Protein 7XG7 (pdb70)

Organism: NCBI:txid445684

Radius of gyration: 23.7 Å; Cα contacts (8 Å, |Δi|>4): 1465; chains: 2; bounding box: 68×66×46 Å

B-factor: mean 21.2, std 8.87, range [6.3, 137.94]

Structure (mmCIF, N/CA/C/O backbone):
data_7XG7
#
_entry.id   7XG7
#
_cell.length_a   115.278
_cell.length_b   76.780
_cell.length_c   97.644
_cell.angle_alpha   90.000
_cell.angle_beta   122.090
_cell.angle_gamma   90.000
#
_symmetry.space_group_name_H-M   'C 1 2 1'
#
loop_
_entity.id
_entity.type
_entity.pdbx_description
1 polymer 'Phosphate transporter subunit'
2 non-polymer 'PHOSPHATE ION'
3 non-polymer GLYCEROL
4 water water
#
loop_
_atom_site.group_PDB
_atom_site.id
_atom_site.type_symbol
_atom_site.label_atom_id
_atom_site.label_alt_id
_atom_site.label_comp_id
_atom_site.label_asym_id
_atom_site.label_entity_id
_atom_site.label_seq_id
_atom_site.pdbx_PDB_ins_code
_atom_site.Cartn_x
_atom_site.Cartn_y
_atom_site.Cartn_z
_atom_site.occupancy
_atom_site.B_iso_or_equiv
_atom_site.auth_seq_id
_atom_site.auth_comp_id
_atom_site.auth_asym_id
_atom_site.auth_atom_id
_atom_site.pdbx_PDB_model_num
ATOM 1 N N . PRO A 1 28 ? 58.019 26.303 23.637 1.00 41.77 28 PRO A N 1
ATOM 2 C CA . PRO A 1 28 ? 57.000 25.287 23.322 1.00 38.82 28 PRO A CA 1
ATOM 3 C C . PRO A 1 28 ? 57.235 24.574 21.991 1.00 34.82 28 PRO A C 1
ATOM 4 O O . PRO A 1 28 ? 57.591 25.217 21.004 1.00 34.57 28 PRO A O 1
ATOM 8 N N . PHE A 1 29 ? 56.997 23.269 21.958 1.00 29.97 29 PHE A N 1
ATOM 9 C CA . PHE A 1 29 ? 57.221 22.488 20.754 1.00 27.70 29 PHE A CA 1
ATOM 10 C C . PHE A 1 29 ? 55.912 22.164 20.043 1.00 27.38 29 PHE A C 1
ATOM 11 O O . PHE A 1 29 ? 54.822 22.293 20.617 1.00 25.74 29 PHE A O 1
ATOM 19 N N . ARG A 1 30 ? 56.067 21.733 18.796 1.00 28.48 30 ARG A N 1
ATOM 20 C CA . ARG A 1 30 ? 54.973 21.196 17.971 1.00 29.57 30 ARG A CA 1
ATOM 21 C C . ARG A 1 30 ? 55.352 19.807 17.517 1.00 27.95 30 ARG A C 1
ATOM 22 O O . ARG A 1 30 ? 56.479 19.590 17.077 1.00 27.40 30 ARG A O 1
ATOM 30 N N . LEU A 1 31 ? 54.405 18.876 17.566 1.00 24.61 31 LEU A N 1
ATOM 31 C CA . LEU A 1 31 ? 54.579 17.570 16.986 1.00 23.11 31 LEU A CA 1
ATOM 32 C C . LEU A 1 31 ? 53.419 17.302 16.035 1.00 22.67 31 LEU A C 1
ATOM 33 O O . LEU A 1 31 ? 52.362 17.912 16.163 1.00 21.12 31 LEU A O 1
ATOM 38 N N . ASN A 1 32 ? 53.653 16.397 15.090 1.00 21.65 32 ASN A N 1
ATOM 39 C CA . ASN A 1 32 ? 52.652 15.957 14.120 1.00 23.00 32 ASN A CA 1
ATOM 40 C C . ASN A 1 32 ? 52.679 14.473 14.081 1.00 21.73 32 ASN A C 1
ATOM 41 O O . ASN A 1 32 ? 53.709 13.879 13.758 1.00 22.66 32 ASN A O 1
ATOM 46 N N . GLY A 1 33 ? 51.549 13.851 14.419 1.00 18.76 33 GLY A N 1
ATOM 47 C CA . GLY A 1 33 ? 51.415 12.401 14.317 1.00 17.43 33 GLY A CA 1
ATOM 48 C C . GLY A 1 33 ? 50.297 12.044 13.363 1.00 16.22 33 GLY A C 1
ATOM 49 O O . GLY A 1 33 ? 49.466 12.897 13.032 1.00 16.65 33 GLY A O 1
ATOM 50 N N . ALA A 1 34 ? 50.291 10.803 12.900 1.00 16.79 34 ALA A N 1
ATOM 51 C CA . ALA A 1 34 ? 49.233 10.328 12.032 1.00 16.63 34 ALA A CA 1
ATOM 52 C C . ALA A 1 34 ? 49.001 8.867 12.123 1.00 16.85 34 ALA A C 1
ATOM 53 O O . ALA A 1 34 ? 49.914 8.088 12.368 1.00 17.02 34 ALA A O 1
ATOM 55 N N . GLY A 1 35 ? 47.742 8.488 11.912 1.00 15.47 35 GLY A N 1
ATOM 56 C CA . GLY A 1 35 ? 47.366 7.120 11.748 1.00 14.66 35 GLY A CA 1
ATOM 57 C C . GLY A 1 35 ? 45.955 6.814 12.184 1.00 14.30 35 GLY A C 1
ATOM 58 O O . GLY A 1 35 ? 45.026 7.520 11.800 1.00 14.55 35 GLY A O 1
ATOM 59 N N . ALA A 1 36 ? 45.836 5.701 12.906 1.00 14.25 36 ALA A N 1
ATOM 60 C CA . ALA A 1 36 ? 44.579 5.089 13.341 1.00 14.36 36 ALA A CA 1
ATOM 61 C C . ALA A 1 36 ? 43.541 6.111 13.787 1.00 14.40 36 ALA A C 1
ATOM 62 O O . ALA A 1 36 ? 43.828 6.981 14.622 1.00 14.60 36 ALA A O 1
ATOM 64 N N . SER A 1 37 ? 42.353 5.981 13.222 1.00 14.01 37 SER A N 1
ATOM 65 C CA . SER A 1 37 ? 41.160 6.709 13.678 1.00 13.61 37 SER A CA 1
ATOM 66 C C . SER A 1 37 ? 40.471 6.064 14.882 1.00 13.33 37 SER A C 1
ATOM 67 O O . SER A 1 37 ? 39.778 6.747 15.630 1.00 13.49 37 SER A O 1
ATOM 70 N N . PHE A 1 38 ? 40.661 4.770 15.091 1.00 12.65 38 PHE A N 1
ATOM 71 C CA . PHE A 1 38 ? 40.089 4.070 16.256 1.00 12.93 38 PHE A CA 1
ATOM 72 C C . PHE A 1 38 ? 40.295 4.806 17.591 1.00 13.40 38 PHE A C 1
ATOM 73 O O . PHE A 1 38 ? 39.307 5.049 18.301 1.00 13.61 38 PHE A O 1
ATOM 81 N N . PRO A 1 39 ? 41.533 5.238 17.913 1.00 13.60 39 PRO A N 1
ATOM 82 C CA . PRO A 1 39 ? 41.772 5.943 19.190 1.00 14.20 39 PRO A CA 1
ATOM 83 C C . PRO A 1 39 ? 41.677 7.473 19.084 1.00 14.38 39 PRO A C 1
ATOM 84 O O . PRO A 1 39 ? 42.026 8.175 20.031 1.00 14.29 39 PRO A O 1
ATOM 88 N N . ALA A 1 40 ? 41.199 7.995 17.965 1.00 13.24 40 ALA A N 1
ATOM 89 C CA . ALA A 1 40 ? 41.326 9.425 17.722 1.00 13.41 40 ALA A CA 1
ATOM 90 C C . ALA A 1 40 ? 40.523 10.264 18.700 1.00 13.08 40 ALA A C 1
ATOM 91 O O . ALA A 1 40 ? 40.950 11.375 19.036 1.00 13.50 40 ALA A O 1
ATOM 93 N N . MET A 1 41 ? 39.394 9.752 19.184 1.00 13.21 41 MET A N 1
ATOM 94 C CA . MET A 1 41 ? 38.638 10.488 20.227 1.00 14.19 41 MET A CA 1
ATOM 95 C C . MET A 1 41 ? 39.510 10.707 21.454 1.00 13.42 41 MET A C 1
ATOM 96 O O . MET A 1 41 ? 39.577 11.805 22.006 1.00 14.69 41 MET A O 1
ATOM 101 N N . LEU A 1 42 ? 40.175 9.648 21.869 1.00 13.04 42 LEU A N 1
ATOM 102 C CA . LEU A 1 42 ? 41.000 9.698 23.075 1.00 13.53 42 LEU A CA 1
ATOM 103 C C . LEU A 1 42 ? 42.283 10.464 22.847 1.00 12.82 42 LEU A C 1
ATOM 104 O O . LEU A 1 42 ? 42.714 11.238 23.692 1.00 11.97 42 LEU A O 1
ATOM 109 N N . TYR A 1 43 ? 42.938 10.238 21.708 1.00 13.12 43 TYR A N 1
ATOM 110 C CA . TYR A 1 43 ? 44.183 10.959 21.443 1.00 13.18 43 TYR A CA 1
ATOM 111 C C . TYR A 1 43 ? 43.959 12.450 21.343 1.00 13.25 43 TYR A C 1
ATOM 112 O O . TYR A 1 43 ? 44.768 13.234 21.862 1.00 13.52 43 TYR A O 1
ATOM 121 N N . SER A 1 44 ? 42.857 12.847 20.684 1.00 13.41 44 SER A N 1
ATOM 122 C CA . SER A 1 44 ? 42.506 14.246 20.601 1.00 13.53 44 SER A CA 1
ATOM 123 C C . SER A 1 44 ? 42.300 14.860 21.969 1.00 13.51 44 SER A C 1
ATOM 124 O O . SER A 1 44 ? 42.806 15.967 22.247 1.00 13.78 44 SER A O 1
ATOM 127 N N . ASN A 1 45 ? 41.553 14.163 22.823 1.00 13.64 45 ASN A N 1
ATOM 128 C CA . ASN A 1 45 ? 41.376 14.609 24.182 1.00 14.19 45 ASN A CA 1
ATOM 129 C C . ASN A 1 45 ? 42.713 14.803 24.891 1.00 14.48 45 ASN A C 1
ATOM 130 O O . ASN A 1 45 ? 42.963 15.841 25.482 1.00 15.58 45 ASN A O 1
ATOM 135 N N . TRP A 1 46 ? 43.574 13.801 24.810 1.00 14.13 46 TRP A N 1
ATOM 136 C CA . TRP A 1 46 ? 44.893 13.894 25.453 1.00 15.11 46 TRP A CA 1
ATOM 137 C C . TRP A 1 46 ? 45.756 15.035 24.945 1.00 15.42 46 TRP A C 1
ATOM 138 O O . TRP A 1 46 ? 46.370 15.790 25.733 1.00 15.94 46 TRP A O 1
ATOM 149 N N . PHE A 1 47 ? 45.799 15.180 23.627 1.00 15.30 47 PHE A N 1
ATOM 150 C CA . PHE A 1 47 ? 46.597 16.222 23.021 1.00 15.68 47 PHE A CA 1
ATOM 151 C C . PHE A 1 47 ? 46.031 17.610 23.321 1.00 16.51 47 PHE A C 1
ATOM 152 O O . PHE A 1 47 ? 46.807 18.548 23.588 1.00 16.85 47 PHE A O 1
ATOM 160 N N . THR A 1 48 ? 44.701 17.753 23.339 1.00 16.01 48 THR A N 1
ATOM 161 C CA . THR A 1 48 ? 44.084 19.024 23.717 1.00 17.51 48 THR A CA 1
ATOM 162 C C . THR A 1 48 ? 44.429 19.398 25.180 1.00 17.08 48 THR A C 1
ATOM 163 O O . THR A 1 48 ? 44.795 20.543 25.482 1.00 18.66 48 THR A O 1
ATOM 167 N N . SER A 1 49 ? 44.323 18.419 26.064 1.00 16.40 49 SER A N 1
ATOM 168 C CA . SER A 1 49 ? 44.619 18.579 27.492 1.00 16.12 49 SER A CA 1
ATOM 169 C C . SER A 1 49 ? 46.091 18.942 27.676 1.00 17.21 49 SER A C 1
ATOM 170 O O . SER A 1 49 ? 46.426 19.843 28.453 1.00 18.13 49 SER A O 1
ATOM 173 N N . PHE A 1 50 ? 46.952 18.257 26.933 1.00 16.71 50 PHE A N 1
ATOM 174 C CA . PHE A 1 50 ? 48.417 18.502 27.005 1.00 17.56 50 PHE A CA 1
ATOM 175 C C . PHE A 1 50 ? 48.728 19.925 26.587 1.00 18.98 50 PHE A C 1
ATOM 176 O O . PHE A 1 50 ? 49.561 20.596 27.214 1.00 19.38 50 PHE A O 1
ATOM 184 N N . SER A 1 51 ? 48.066 20.393 25.526 1.00 20.24 51 SER A N 1
ATOM 185 C CA . SER A 1 51 ? 48.180 21.788 25.100 1.00 22.71 51 SER A CA 1
ATOM 186 C C . SER A 1 51 ? 47.729 22.799 26.158 1.00 23.22 51 SER A C 1
ATOM 187 O O . SER A 1 51 ? 48.433 23.778 26.412 1.00 22.51 51 SER A O 1
ATOM 190 N N . LYS A 1 52 ? 46.571 22.574 26.765 1.00 22.76 52 LYS A N 1
ATOM 191 C CA . LYS A 1 52 ? 46.088 23.464 27.830 1.00 26.72 52 LYS A CA 1
ATOM 192 C C . LYS A 1 52 ? 47.092 23.512 28.989 1.00 25.21 52 LYS A C 1
ATOM 193 O O . LYS A 1 52 ? 47.337 24.577 29.545 1.00 25.20 52 LYS A O 1
ATOM 199 N N . ASP A 1 53 ? 47.638 22.359 29.357 1.00 24.52 53 ASP A N 1
ATOM 200 C CA . ASP A 1 53 ? 48.526 22.249 30.521 1.00 25.43 53 ASP A CA 1
ATOM 201 C C . ASP A 1 53 ? 49.961 22.709 30.278 1.00 25.96 53 ASP A C 1
ATOM 202 O O . ASP A 1 53 ? 50.616 23.127 31.228 1.00 26.41 53 ASP A O 1
ATOM 207 N N . THR A 1 54 ? 50.479 22.590 29.052 1.00 24.08 54 THR A N 1
ATOM 208 C CA . THR A 1 54 ? 51.905 22.832 28.811 1.00 24.19 54 THR A CA 1
ATOM 209 C C . THR A 1 54 ? 52.229 23.908 27.788 1.00 24.58 54 THR A C 1
ATOM 210 O O . THR A 1 54 ? 53.347 24.394 27.784 1.00 26.46 54 THR A O 1
ATOM 214 N N . GLY A 1 55 ? 51.291 24.262 26.911 1.00 23.42 55 GLY A N 1
ATOM 215 C CA . GLY A 1 55 ? 51.552 25.143 25.796 1.00 24.72 55 GLY A CA 1
ATOM 216 C C . GLY A 1 55 ? 52.091 24.469 24.552 1.00 25.02 55 GLY A C 1
ATOM 217 O O . GLY A 1 55 ? 52.104 25.079 23.494 1.00 28.37 55 GLY A O 1
ATOM 218 N N . ASN A 1 56 ? 52.525 23.214 24.651 1.00 24.74 56 ASN A N 1
ATOM 219 C CA . ASN A 1 56 ? 53.019 22.478 23.496 1.00 25.39 56 ASN A CA 1
ATOM 220 C C . ASN A 1 56 ? 51.804 22.068 22.647 1.00 28.03 56 ASN A C 1
ATOM 221 O O . ASN A 1 56 ? 50.693 21.976 23.163 1.00 29.05 56 ASN A O 1
ATOM 226 N N . LYS A 1 57 ? 52.009 21.867 21.353 1.00 27.61 57 LYS A N 1
ATOM 227 C CA . LYS A 1 57 ? 50.912 21.464 20.472 1.00 29.90 57 LYS A CA 1
ATOM 228 C C . LYS A 1 57 ? 51.243 20.154 19.760 1.00 27.24 57 LYS A C 1
ATOM 229 O O . LYS A 1 57 ? 52.302 20.022 19.187 1.00 28.30 57 LYS A O 1
ATOM 235 N N . VAL A 1 58 ? 50.340 19.178 19.827 1.00 22.64 58 VAL A N 1
ATOM 236 C CA . VAL A 1 58 ? 50.543 17.890 19.193 1.00 21.48 58 VAL A CA 1
ATOM 237 C C . VAL A 1 58 ? 49.370 17.703 18.250 1.00 23.06 58 VAL A C 1
ATOM 238 O O . VAL A 1 58 ? 48.260 17.521 18.708 1.00 22.21 58 VAL A O 1
ATOM 242 N N . ASN A 1 59 ? 49.611 17.792 16.947 1.00 21.36 59 ASN A N 1
ATOM 243 C CA . ASN A 1 59 ? 48.527 17.654 15.972 1.00 23.39 59 ASN A CA 1
ATOM 244 C C . ASN A 1 59 ? 48.499 16.213 15.524 1.00 20.55 59 ASN A C 1
ATOM 245 O O . ASN A 1 59 ? 49.512 15.511 15.570 1.00 19.35 59 ASN A O 1
ATOM 250 N N . TYR A 1 60 ? 47.321 15.758 15.123 1.00 18.65 60 TYR A N 1
ATOM 251 C CA . TYR A 1 60 ? 47.130 14.364 14.795 1.00 17.23 60 TYR A CA 1
ATOM 252 C C . TYR A 1 60 ? 46.150 14.240 13.625 1.00 17.77 60 TYR A C 1
ATOM 253 O O . TYR A 1 60 ? 45.080 14.839 13.652 1.00 17.68 60 TYR A O 1
ATOM 262 N N . GLN A 1 61 ? 46.552 13.483 12.608 1.00 18.76 61 GLN A N 1
ATOM 263 C CA . GLN A 1 61 ? 45.743 13.199 11.413 1.00 20.15 61 GLN A CA 1
ATOM 264 C C . GLN A 1 61 ? 45.214 11.782 11.507 1.00 18.43 61 GLN A C 1
ATOM 265 O O . GLN A 1 61 ? 45.995 10.829 11.467 1.00 18.19 61 GLN A O 1
ATOM 271 N N . ALA A 1 62 ? 43.903 11.645 11.629 1.00 16.88 62 ALA A N 1
ATOM 272 C CA . ALA A 1 62 ? 43.296 10.330 11.692 1.00 17.21 62 ALA A CA 1
ATOM 273 C C . ALA A 1 62 ? 43.096 9.801 10.270 1.00 18.96 62 ALA A C 1
ATOM 274 O O . ALA A 1 62 ? 41.981 9.796 9.738 1.00 23.59 62 ALA A O 1
ATOM 276 N N . VAL A 1 63 ? 44.170 9.327 9.673 1.00 17.95 63 VAL A N 1
ATOM 277 C CA . VAL A 1 63 ? 44.176 8.894 8.264 1.00 17.51 63 VAL A CA 1
ATOM 278 C C . VAL A 1 63 ? 44.017 7.377 8.116 1.00 16.41 63 VAL A C 1
ATOM 279 O O . VAL A 1 63 ? 44.043 6.857 6.994 1.00 17.02 63 VAL A O 1
ATOM 283 N N . GLY A 1 64 ? 43.869 6.668 9.237 1.00 15.91 64 GLY A N 1
ATOM 284 C CA . GLY A 1 64 ? 43.810 5.197 9.255 1.00 16.63 64 GLY A CA 1
ATOM 285 C C . GLY A 1 64 ? 45.183 4.564 9.454 1.00 16.33 64 GLY A C 1
ATOM 286 O O . GLY A 1 64 ? 46.236 5.180 9.181 1.00 16.77 64 GLY A O 1
ATOM 287 N N . SER A 1 65 ? 45.170 3.338 9.957 1.00 16.60 65 SER A N 1
ATOM 288 C CA . SER A 1 65 ? 46.394 2.633 10.298 1.00 17.57 65 SER A CA 1
ATOM 289 C C . SER A 1 65 ? 47.256 2.381 9.056 1.00 18.45 65 SER A C 1
ATOM 290 O O . SER A 1 65 ? 48.473 2.424 9.145 1.00 19.05 65 SER A O 1
ATOM 293 N N . GLY A 1 66 ? 46.607 2.054 7.938 1.00 19.43 66 GLY A N 1
ATOM 294 C CA . GLY A 1 66 ? 47.311 1.868 6.662 1.00 20.57 66 GLY A CA 1
ATOM 295 C C . GLY A 1 66 ? 48.201 3.051 6.369 1.00 20.07 66 GLY A C 1
ATOM 296 O O . GLY A 1 66 ? 49.418 2.902 6.197 1.00 20.71 66 GLY A O 1
ATOM 297 N N . ALA A 1 67 ? 47.597 4.238 6.324 1.00 19.88 67 ALA A N 1
ATOM 298 C CA . ALA A 1 67 ? 48.335 5.4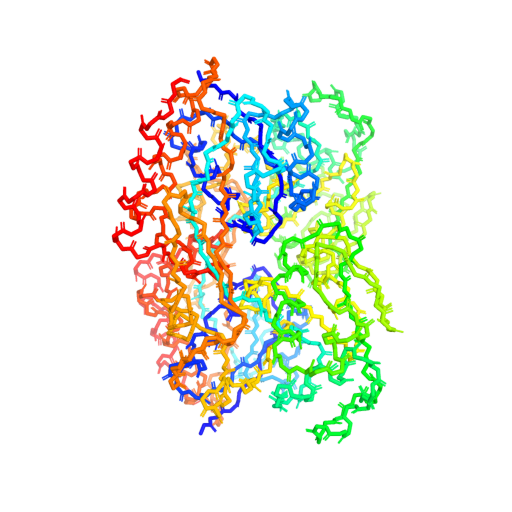43 5.993 1.00 20.60 67 ALA A CA 1
ATOM 299 C C . ALA A 1 67 ? 49.321 5.829 7.087 1.00 22.03 67 ALA A C 1
ATOM 300 O O . ALA A 1 67 ? 50.386 6.370 6.791 1.00 22.17 67 ALA A O 1
ATOM 302 N N . GLY A 1 68 ? 48.954 5.585 8.352 1.00 21.31 68 GLY A N 1
ATOM 303 C CA . GLY A 1 68 ? 49.871 5.813 9.476 1.00 21.92 68 GLY A CA 1
ATOM 304 C C . GLY A 1 68 ? 51.180 5.047 9.355 1.00 21.78 68 GLY A C 1
ATOM 305 O O . GLY A 1 68 ? 52.264 5.602 9.550 1.00 23.25 68 GLY A O 1
ATOM 306 N N . VAL A 1 69 ? 51.095 3.768 9.042 1.00 21.30 69 VAL A N 1
ATOM 307 C CA . VAL A 1 69 ? 52.317 2.966 8.897 1.00 24.02 69 VAL A CA 1
ATOM 308 C C . VAL A 1 69 ? 53.126 3.465 7.687 1.00 25.17 69 VAL A C 1
ATOM 309 O O . VAL A 1 69 ? 54.370 3.567 7.768 1.00 26.17 69 VAL A O 1
ATOM 313 N N . ARG A 1 70 ? 52.434 3.819 6.606 1.00 26.27 70 ARG A N 1
ATOM 314 C CA . ARG A 1 70 ? 53.105 4.371 5.401 1.00 28.98 70 ARG A CA 1
ATOM 315 C C . ARG A 1 70 ? 53.865 5.661 5.684 1.00 27.88 70 ARG A C 1
ATOM 316 O O . ARG A 1 70 ? 55.017 5.798 5.285 1.00 28.56 70 ARG A O 1
ATOM 324 N N . GLN A 1 71 ? 53.234 6.594 6.391 1.00 26.45 71 GLN A N 1
ATOM 325 C CA . GLN A 1 71 ? 53.861 7.865 6.713 1.00 25.15 71 GLN A CA 1
ATOM 326 C C . GLN A 1 71 ? 54.971 7.688 7.739 1.00 24.02 71 GLN A C 1
ATOM 327 O O . GLN A 1 71 ? 55.975 8.413 7.689 1.00 24.32 71 GLN A O 1
ATOM 333 N N . PHE A 1 72 ? 54.784 6.757 8.678 1.00 23.76 72 PHE A N 1
ATOM 334 C CA . PHE A 1 72 ? 55.847 6.403 9.615 1.00 25.75 72 PHE A CA 1
ATOM 335 C C . PHE A 1 72 ? 57.083 5.928 8.836 1.00 27.78 72 PHE A C 1
ATOM 336 O O . PHE A 1 72 ? 58.176 6.456 9.017 1.00 26.82 72 PHE A O 1
ATOM 344 N N . LYS A 1 73 ? 56.882 4.936 7.978 1.00 28.38 73 LYS A N 1
ATOM 345 C CA . LYS A 1 73 ? 57.967 4.417 7.127 1.00 33.62 73 LYS A CA 1
ATOM 346 C C . LYS A 1 73 ? 58.617 5.489 6.276 1.00 32.51 73 LYS A C 1
ATOM 347 O O . LYS A 1 73 ? 59.821 5.450 6.074 1.00 34.60 73 LYS A O 1
ATOM 353 N N . ALA A 1 74 ? 57.827 6.433 5.776 1.00 31.96 74 ALA A N 1
ATOM 354 C CA . ALA A 1 74 ? 58.327 7.528 4.946 1.00 32.96 74 ALA A CA 1
ATOM 355 C C . ALA A 1 74 ? 58.962 8.692 5.722 1.00 33.69 74 ALA A C 1
ATOM 356 O O . ALA A 1 74 ? 59.485 9.616 5.099 1.00 32.33 74 ALA A O 1
ATOM 358 N N . LYS A 1 75 ? 58.869 8.680 7.056 1.00 32.35 75 LYS A N 1
ATOM 359 C CA . LYS A 1 75 ? 59.469 9.716 7.919 1.00 34.31 75 LYS A CA 1
ATOM 360 C C . LYS A 1 75 ? 58.894 11.112 7.694 1.00 32.36 75 LYS A C 1
ATOM 361 O O . LYS A 1 75 ? 59.592 12.115 7.788 1.00 33.75 75 LYS A O 1
ATOM 367 N N . THR A 1 76 ? 57.599 11.167 7.405 1.00 29.35 76 THR A N 1
ATOM 368 C CA . THR A 1 76 ? 56.887 12.415 7.246 1.00 28.22 76 THR A CA 1
ATOM 369 C C . THR A 1 76 ? 56.095 12.790 8.512 1.00 26.52 76 THR A C 1
ATOM 370 O O . THR A 1 76 ? 55.371 13.770 8.493 1.00 26.57 76 THR A O 1
ATOM 374 N N . VAL A 1 77 ? 56.234 12.018 9.595 1.00 25.02 77 VAL A N 1
ATOM 375 C CA . VAL A 1 77 ? 55.548 12.322 10.867 1.00 24.87 77 VAL A CA 1
ATOM 376 C C . VAL A 1 77 ? 56.529 12.181 12.020 1.00 24.58 77 VAL A C 1
ATOM 377 O O . VAL A 1 77 ? 57.555 11.514 11.892 1.00 25.74 77 VAL A O 1
ATOM 381 N N . ASP A 1 78 ? 56.202 12.776 13.159 1.00 22.87 78 ASP A N 1
ATOM 382 C CA . ASP A 1 78 ? 56.992 12.566 14.383 1.00 22.21 78 ASP A CA 1
ATOM 383 C C . ASP A 1 78 ? 56.677 11.245 15.076 1.00 21.17 78 ASP A C 1
ATOM 384 O O . ASP A 1 78 ? 57.494 10.725 15.833 1.00 20.70 78 ASP A O 1
ATOM 389 N N . PHE A 1 79 ? 55.474 10.708 14.839 1.00 18.23 79 PHE A N 1
ATOM 390 C CA . PHE A 1 79 ? 55.094 9.380 15.316 1.00 18.03 79 PHE A CA 1
ATOM 391 C C . PHE A 1 79 ? 53.909 8.901 14.500 1.00 16.69 79 PHE A C 1
ATOM 392 O O . PHE A 1 79 ? 53.212 9.734 13.923 1.00 17.80 79 PHE A O 1
ATOM 400 N N . GLY A 1 80 ? 53.728 7.592 14.433 1.00 16.48 80 GLY A N 1
ATOM 401 C CA . GLY A 1 80 ? 52.609 6.955 13.738 1.00 17.15 80 GLY A CA 1
ATOM 402 C C . GLY A 1 80 ? 51.655 6.332 14.724 1.00 16.76 80 GLY A C 1
ATOM 403 O O . GLY A 1 80 ? 51.879 6.384 15.935 1.00 17.69 80 GLY A O 1
ATOM 404 N N . ALA A 1 81 ? 50.616 5.692 14.217 1.00 16.74 81 ALA A N 1
ATOM 405 C CA . ALA A 1 81 ? 49.627 5.046 15.065 1.00 16.37 81 ALA A CA 1
ATOM 406 C C . ALA A 1 81 ? 48.905 3.991 14.268 1.00 15.69 81 ALA A C 1
ATOM 407 O O . ALA A 1 81 ? 48.480 4.247 13.148 1.00 16.94 81 ALA A O 1
ATOM 409 N N . SER A 1 82 ? 48.772 2.809 14.837 1.00 15.92 82 SER A N 1
ATOM 410 C CA . SER A 1 82 ? 48.094 1.707 14.190 1.00 16.52 82 SER A CA 1
ATOM 411 C C . SER A 1 82 ? 47.437 0.803 15.203 1.00 16.08 82 SER A C 1
ATOM 412 O O . SER A 1 82 ? 47.999 0.562 16.273 1.00 17.09 82 SER A O 1
ATOM 415 N N . ASP A 1 83 ? 46.274 0.257 14.844 1.00 16.55 83 ASP A N 1
ATOM 416 C CA . ASP A 1 83 ? 45.621 -0.780 15.641 1.00 17.34 83 ASP A CA 1
ATOM 417 C C . ASP A 1 83 ? 46.034 -2.190 15.226 1.00 17.85 83 ASP A C 1
ATOM 418 O O . ASP A 1 83 ? 45.608 -3.140 15.874 1.00 18.97 83 ASP A O 1
ATOM 423 N N . GLY A 1 84 ? 46.809 -2.315 14.145 1.00 18.59 84 GLY A N 1
ATOM 424 C CA . GLY A 1 84 ? 47.435 -3.574 13.748 1.00 19.31 84 GLY A CA 1
ATOM 425 C C . GLY A 1 84 ? 48.925 -3.442 13.982 1.00 19.16 84 GLY A C 1
ATOM 426 O O . GLY A 1 84 ? 49.571 -2.532 13.439 1.00 19.80 84 GLY A O 1
ATOM 427 N N . ALA A 1 85 ? 49.475 -4.320 14.818 1.00 20.28 85 ALA A N 1
ATOM 428 C CA . ALA A 1 85 ? 50.917 -4.326 15.080 1.00 21.72 85 ALA A CA 1
ATOM 429 C C . ALA A 1 85 ? 51.669 -4.692 13.786 1.00 21.91 85 ALA A C 1
ATOM 430 O O . ALA A 1 85 ? 51.146 -5.403 12.943 1.00 23.74 85 ALA A O 1
ATOM 432 N N . VAL A 1 86 ? 52.897 -4.228 13.663 1.00 24.53 86 VAL A N 1
ATOM 433 C CA . VAL A 1 86 ? 53.669 -4.321 12.446 1.00 24.70 86 VAL A CA 1
ATOM 434 C C . VAL A 1 86 ? 54.662 -5.461 12.726 1.00 26.14 86 VAL A C 1
ATOM 435 O O . VAL A 1 86 ? 55.480 -5.380 13.662 1.00 24.39 86 VAL A O 1
ATOM 439 N N . LYS A 1 87 ? 54.559 -6.523 11.936 1.00 29.60 87 LYS A N 1
ATOM 440 C CA . LYS A 1 87 ? 55.490 -7.666 12.036 1.00 32.69 87 LYS A CA 1
ATOM 441 C C . LYS A 1 87 ? 56.913 -7.246 11.633 1.00 32.86 87 LYS A C 1
ATOM 442 O O . LYS A 1 87 ? 57.090 -6.273 10.901 1.00 30.57 87 LYS A O 1
ATOM 448 N N . ASP A 1 88 ? 57.911 -7.968 12.150 1.00 34.00 88 ASP A N 1
ATOM 449 C CA . ASP A 1 88 ? 59.337 -7.610 11.987 1.00 36.24 88 ASP A CA 1
ATOM 450 C C . ASP A 1 88 ? 59.715 -7.400 10.519 1.00 33.60 88 ASP A C 1
ATOM 451 O O . ASP A 1 88 ? 60.402 -6.435 10.197 1.00 34.89 88 ASP A O 1
ATOM 456 N N . SER A 1 89 ? 59.222 -8.267 9.635 1.00 36.37 89 SER A N 1
ATOM 457 C CA . SER A 1 89 ? 59.563 -8.184 8.207 1.00 38.78 89 SER A CA 1
ATOM 458 C C . SER A 1 89 ? 59.036 -6.933 7.500 1.00 41.74 89 SER A C 1
ATOM 459 O O . SER A 1 89 ? 59.509 -6.620 6.414 1.00 45.54 89 SER A O 1
ATOM 462 N N . LYS A 1 90 ? 58.063 -6.230 8.096 1.00 41.17 90 LYS A N 1
ATOM 463 C CA . LYS A 1 90 ? 57.517 -4.988 7.539 1.00 41.51 90 LYS A CA 1
ATOM 464 C C . LYS A 1 90 ? 58.009 -3.742 8.273 1.00 39.30 90 LYS A C 1
ATOM 465 O O . LYS A 1 90 ? 57.633 -2.634 7.910 1.00 37.82 90 LYS A O 1
ATOM 471 N N . GLN A 1 91 ? 58.819 -3.907 9.319 1.00 36.80 91 GLN A N 1
ATOM 472 C CA . GLN A 1 91 ? 59.382 -2.754 10.018 1.00 36.65 91 GLN A CA 1
ATOM 473 C C . GLN A 1 91 ? 60.486 -2.121 9.169 1.00 40.17 91 GLN A C 1
ATOM 474 O O . GLN A 1 91 ? 61.193 -2.842 8.465 1.00 39.64 91 GLN A O 1
ATOM 480 N N . PRO A 1 92 ? 60.627 -0.775 9.215 1.00 43.40 92 PRO A N 1
ATOM 481 C CA . PRO A 1 92 ? 61.739 -0.141 8.494 1.00 45.80 92 PRO A CA 1
ATOM 482 C C . PRO A 1 92 ? 63.079 -0.568 9.080 1.00 45.79 92 PRO A C 1
ATOM 483 O O . PRO A 1 92 ? 63.151 -0.934 10.255 1.00 42.82 92 PRO A O 1
ATOM 487 N N . ALA A 1 93 ? 64.124 -0.556 8.257 1.00 47.43 93 ALA A N 1
ATOM 488 C CA . ALA A 1 93 ? 65.454 -1.019 8.689 1.00 48.10 93 ALA A CA 1
ATOM 489 C C . ALA A 1 93 ? 65.898 -0.299 9.967 1.00 46.83 93 ALA A C 1
ATOM 490 O O . ALA A 1 93 ? 66.417 -0.931 10.888 1.00 44.83 93 ALA A O 1
ATOM 492 N N . GLU A 1 94 ? 65.631 1.013 10.021 1.00 51.02 94 GLU A N 1
ATOM 493 C CA . GLU A 1 94 ? 65.904 1.850 11.204 1.00 54.55 94 GLU A CA 1
ATOM 494 C C . GLU A 1 94 ? 65.122 1.486 12.487 1.00 55.23 94 GLU A C 1
ATOM 495 O O . GLU A 1 94 ? 65.394 2.067 13.542 1.00 54.76 94 GLU A O 1
ATOM 501 N N . GLY A 1 95 ? 64.139 0.578 12.387 1.00 49.98 95 GLY A N 1
ATOM 502 C CA . GLY A 1 95 ? 63.449 -0.009 13.545 1.00 43.90 95 GLY A CA 1
ATOM 503 C C . GLY A 1 95 ? 62.188 0.736 13.921 1.00 40.76 95 GLY A C 1
ATOM 504 O O . GLY A 1 95 ? 61.919 1.852 13.421 1.00 40.21 95 GLY A O 1
ATOM 505 N N . MET A 1 96 ? 61.391 0.118 14.788 1.00 36.33 96 MET A N 1
ATOM 506 C CA . MET A 1 96 ? 60.220 0.801 15.348 1.00 33.98 96 MET A CA 1
ATOM 507 C C . MET A 1 96 ? 59.864 0.282 16.730 1.00 29.57 96 MET A C 1
ATOM 508 O O . MET A 1 96 ? 60.128 -0.867 17.058 1.00 30.22 96 MET A O 1
ATOM 513 N N . VAL A 1 97 ? 59.325 1.173 17.557 1.00 25.13 97 VAL A N 1
ATOM 514 C CA . VAL A 1 97 ? 58.931 0.831 18.913 1.00 23.90 97 VAL A CA 1
ATOM 515 C C . VAL A 1 97 ? 57.413 0.963 18.958 1.00 21.95 97 VAL A C 1
ATOM 516 O O . VAL A 1 97 ? 56.898 2.020 18.625 1.00 21.94 97 VAL A O 1
ATOM 520 N N . HIS A 1 98 ? 56.737 -0.106 19.345 1.00 21.01 98 HIS A N 1
ATOM 521 C CA . HIS A 1 98 ? 55.279 -0.074 19.598 1.00 21.22 98 HIS A CA 1
ATOM 522 C C . HIS A 1 98 ? 55.011 0.362 21.042 1.00 20.08 98 HIS A C 1
ATOM 523 O O . HIS A 1 98 ? 55.513 -0.266 21.973 1.00 20.07 98 HIS A O 1
ATOM 530 N N . ILE A 1 99 ? 54.163 1.384 21.235 1.00 18.74 99 ILE A N 1
ATOM 531 C CA . ILE A 1 99 ? 53.787 1.837 22.585 1.00 19.22 99 ILE A CA 1
ATOM 532 C C . ILE A 1 99 ? 52.266 1.666 22.700 1.00 17.42 99 ILE A C 1
ATOM 533 O O . ILE A 1 99 ? 51.546 2.437 22.065 1.00 15.82 99 ILE A O 1
ATOM 538 N N . PRO A 1 100 ? 51.794 0.638 23.435 1.00 17.65 100 PRO A N 1
ATOM 539 C CA . PRO A 1 100 ? 50.340 0.466 23.537 1.00 17.16 100 PRO A CA 1
ATOM 540 C C . PRO A 1 100 ? 49.781 1.628 24.374 1.00 17.21 100 PRO A C 1
ATOM 541 O O . PRO A 1 100 ? 50.370 1.981 25.387 1.00 16.96 100 PRO A O 1
ATOM 545 N N . MET A 1 101 ? 48.698 2.246 23.906 1.00 15.79 101 MET A N 1
ATOM 546 C CA . MET A 1 101 ? 48.125 3.431 24.562 1.00 16.31 101 MET A CA 1
ATOM 547 C C . MET A 1 101 ? 46.777 3.139 25.203 1.00 15.73 101 MET A C 1
ATOM 548 O O . MET A 1 101 ? 46.432 3.748 26.220 1.00 14.83 101 MET A O 1
ATOM 553 N N . THR A 1 102 ? 46.007 2.230 24.601 1.00 15.32 102 THR A N 1
ATOM 554 C CA . THR A 1 102 ? 44.679 1.909 25.057 1.00 15.15 102 THR A CA 1
ATOM 555 C C . THR A 1 102 ? 44.217 0.663 24.327 1.00 15.18 102 THR A C 1
ATOM 556 O O . THR A 1 102 ? 44.930 0.121 23.467 1.00 15.56 102 THR A O 1
ATOM 560 N N . GLY A 1 103 ? 43.035 0.206 24.683 1.00 15.10 103 GLY A N 1
ATOM 561 C CA . GLY A 1 103 ? 42.324 -0.807 23.912 1.00 15.28 103 GLY A CA 1
ATOM 562 C C . GLY A 1 103 ? 40.838 -0.523 23.906 1.00 15.13 103 GLY A C 1
ATOM 563 O O . GLY A 1 103 ? 40.355 0.375 24.601 1.00 14.60 103 GLY A O 1
ATOM 564 N N . GLY A 1 104 ? 40.089 -1.306 23.142 1.00 14.20 104 GLY A N 1
ATOM 565 C CA . GLY A 1 104 ? 38.656 -1.121 23.129 1.00 14.54 104 GLY A CA 1
ATOM 566 C C . GLY A 1 104 ? 37.914 -2.124 22.281 1.00 14.08 104 GLY A C 1
ATOM 567 O O . GLY A 1 104 ? 38.501 -2.809 21.449 1.00 15.25 104 GLY A O 1
ATOM 568 N N . ALA A 1 105 ? 36.611 -2.178 22.489 1.00 14.58 105 ALA A N 1
ATOM 569 C CA . ALA A 1 105 ? 35.732 -2.947 21.643 1.00 14.37 105 ALA A CA 1
ATOM 570 C C . ALA A 1 105 ? 35.575 -2.295 20.267 1.00 15.17 105 ALA A C 1
ATOM 571 O O . ALA A 1 105 ? 35.601 -1.041 20.128 1.00 14.43 105 ALA A O 1
ATOM 573 N N . ILE A 1 106 ? 35.444 -3.155 19.255 1.00 13.53 106 ILE A N 1
ATOM 574 C CA . ILE A 1 106 ? 34.982 -2.756 17.935 1.00 13.82 106 ILE A CA 1
ATOM 575 C C . ILE A 1 106 ? 33.589 -3.350 17.835 1.00 14.78 106 ILE A C 1
ATOM 576 O O . ILE A 1 106 ? 33.426 -4.552 17.917 1.00 15.11 106 ILE A O 1
ATOM 581 N N . VAL A 1 107 ? 32.575 -2.511 17.690 1.00 14.18 107 VAL A N 1
ATOM 582 C CA . VAL A 1 107 ? 31.214 -2.998 17.741 1.00 14.18 107 VAL A CA 1
ATOM 583 C C . VAL A 1 107 ? 30.489 -2.882 16.416 1.00 14.07 107 VAL A C 1
ATOM 584 O O . VAL A 1 107 ? 30.725 -1.922 15.672 1.00 13.60 107 VAL A O 1
ATOM 588 N N . PRO A 1 108 ? 29.526 -3.812 16.157 1.00 14.39 108 PRO A N 1
ATOM 589 C CA . PRO A 1 108 ? 28.636 -3.671 15.006 1.00 15.20 108 PRO A CA 1
ATOM 590 C C . PRO A 1 108 ? 27.509 -2.626 15.191 1.00 16.31 108 PRO A C 1
ATOM 591 O O . PRO A 1 108 ? 26.320 -2.969 15.331 1.00 20.56 108 PRO A O 1
ATOM 595 N N . ALA A 1 109 ? 27.862 -1.363 15.098 1.00 15.33 109 ALA A N 1
ATOM 596 C CA . ALA A 1 109 ? 26.921 -0.285 15.313 1.00 15.01 109 ALA A CA 1
ATOM 597 C C . ALA A 1 109 ? 25.797 -0.292 14.280 1.00 14.46 109 ALA A C 1
ATOM 598 O O . ALA A 1 109 ? 26.046 -0.477 13.075 1.00 14.23 109 ALA A O 1
ATOM 600 N N . TYR A 1 110 ? 24.561 -0.078 14.729 1.00 13.44 110 TYR A N 1
ATOM 601 C CA . TYR A 1 110 ? 23.442 -0.086 13.797 1.00 14.14 110 TYR A CA 1
ATOM 602 C C . TYR A 1 110 ? 22.409 0.994 14.061 1.00 15.04 110 TYR A C 1
ATOM 603 O O . TYR A 1 110 ? 22.282 1.482 15.186 1.00 15.54 110 TYR A O 1
ATOM 612 N N . ASN A 1 111 ? 21.709 1.363 12.993 1.00 15.20 111 ASN A N 1
ATOM 613 C CA . ASN A 1 111 ? 20.685 2.411 12.969 1.00 15.59 111 ASN A CA 1
ATOM 614 C C . ASN A 1 111 ? 19.364 1.743 12.573 1.00 15.84 111 ASN A C 1
ATOM 615 O O . ASN A 1 111 ? 19.070 1.603 11.382 1.00 15.75 111 ASN A O 1
ATOM 620 N N . ASN A 1 112 ? 18.593 1.312 13.564 1.00 15.94 112 ASN A N 1
ATOM 621 C CA . ASN A 1 112 ? 17.261 0.708 13.309 1.00 17.94 112 ASN A CA 1
ATOM 622 C C . ASN A 1 112 ? 16.457 0.856 14.597 1.00 19.07 112 ASN A C 1
ATOM 623 O O . ASN A 1 112 ? 16.390 -0.062 15.389 1.00 18.51 112 ASN A O 1
ATOM 628 N N . PRO A 1 113 ? 15.909 2.054 14.818 1.00 20.30 113 PRO A N 1
ATOM 629 C CA . PRO A 1 113 ? 15.209 2.308 16.080 1.00 20.80 113 PRO A CA 1
ATOM 630 C C . PRO A 1 113 ? 14.094 1.329 16.303 1.00 21.67 113 PRO A C 1
ATOM 631 O O . PRO A 1 113 ? 13.333 1.020 15.357 1.00 20.55 113 PRO A O 1
ATOM 635 N N . GLY A 1 114 ? 14.037 0.825 17.531 1.00 23.32 114 GLY A N 1
ATOM 636 C CA . GLY A 1 114 ? 13.007 -0.128 17.949 1.00 24.84 114 GLY A CA 1
ATOM 637 C C . GLY A 1 114 ? 13.433 -1.569 17.836 1.00 25.46 114 GLY A C 1
ATOM 638 O O . GLY A 1 114 ? 12.773 -2.448 18.394 1.00 27.18 114 GLY A O 1
ATOM 639 N N . CYS A 1 115 ? 14.524 -1.830 17.111 1.00 23.30 115 CYS A N 1
ATOM 640 C CA . CYS A 1 115 ? 15.078 -3.179 16.971 1.00 25.12 115 CYS A CA 1
ATOM 641 C C . CYS A 1 115 ? 16.097 -3.432 18.079 1.00 25.45 115 CYS A C 1
ATOM 642 O O . CYS A 1 115 ? 17.084 -2.699 18.174 1.00 24.94 115 CYS A O 1
ATOM 645 N N . ASP A 1 116 ? 15.869 -4.445 18.916 1.00 24.48 116 ASP A N 1
ATOM 646 C CA . ASP A 1 116 ? 16.882 -4.892 19.889 1.00 26.05 116 ASP A CA 1
ATOM 647 C C . ASP A 1 116 ? 17.563 -6.102 19.284 1.00 25.37 116 ASP A C 1
ATOM 648 O O . ASP A 1 116 ? 17.076 -7.243 19.353 1.00 23.47 116 ASP A O 1
ATOM 653 N N . LEU A 1 117 ? 18.681 -5.830 18.637 1.00 22.90 117 LEU A N 1
ATOM 654 C CA . LEU A 1 117 ? 19.379 -6.812 17.849 1.00 22.24 117 LEU A CA 1
ATOM 655 C C . LEU A 1 117 ? 20.179 -7.763 18.713 1.00 21.91 117 LEU A C 1
ATOM 656 O O . LEU A 1 117 ? 20.962 -7.344 19.577 1.00 19.46 117 LEU A O 1
ATOM 661 N N . LYS A 1 118 ? 19.945 -9.053 18.487 1.00 21.49 118 LYS A N 1
ATOM 662 C CA . LYS A 1 118 ? 20.711 -10.131 19.086 1.00 22.72 118 LYS A CA 1
ATOM 663 C C . LYS A 1 118 ? 21.280 -10.980 17.968 1.00 21.31 118 LYS A C 1
ATOM 664 O O . LYS A 1 118 ? 20.520 -11.424 17.107 1.00 21.47 118 LYS A O 1
ATOM 670 N N . MET A 1 119 ? 22.580 -11.261 18.003 1.00 19.78 119 MET A N 1
ATOM 671 C CA . MET A 1 119 ? 23.252 -11.973 16.907 1.00 19.85 119 MET A CA 1
ATOM 672 C C . MET A 1 119 ? 24.211 -13.028 17.392 1.00 18.92 119 MET A C 1
ATOM 673 O O . MET A 1 119 ? 25.030 -12.779 18.267 1.00 18.60 119 MET A O 1
ATOM 678 N N . THR A 1 120 ? 24.144 -14.211 16.779 1.00 18.83 120 THR A N 1
ATOM 679 C CA . THR A 1 120 ? 25.209 -15.182 16.929 1.00 19.49 120 THR A CA 1
ATOM 680 C C . THR A 1 120 ? 26.415 -14.768 16.095 1.00 18.63 120 THR A C 1
ATOM 681 O O . THR A 1 120 ? 26.326 -13.913 15.203 1.00 18.93 120 THR A O 1
ATOM 685 N N . GLN A 1 121 ? 27.542 -15.414 16.349 1.00 18.45 121 GLN A N 1
ATOM 686 C CA . GLN A 1 121 ? 28.759 -15.145 15.581 1.00 18.69 121 GLN A CA 1
ATOM 687 C C . GLN A 1 121 ? 28.572 -15.466 14.103 1.00 19.11 121 GLN A C 1
ATOM 688 O O . GLN A 1 121 ? 29.016 -14.723 13.241 1.00 18.74 121 GLN A O 1
ATOM 694 N N . THR A 1 122 ? 27.900 -16.581 13.816 1.00 20.03 122 THR A N 1
ATOM 695 C CA . THR A 1 122 ? 27.537 -16.920 12.438 1.00 20.77 122 THR A CA 1
ATOM 696 C C . THR A 1 122 ? 26.639 -15.879 11.791 1.00 19.12 122 THR A C 1
ATOM 697 O O . THR A 1 122 ? 26.864 -15.512 10.626 1.00 19.72 122 THR A O 1
ATOM 701 N N . GLU A 1 123 ? 25.625 -15.409 12.514 1.00 18.38 123 GLU A N 1
ATOM 702 C CA . GLU A 1 123 ? 24.710 -14.419 11.965 1.00 18.87 123 GLU A CA 1
ATOM 703 C C . GLU A 1 123 ? 25.430 -13.118 11.618 1.00 17.10 123 GLU A C 1
ATOM 704 O O . GLU A 1 123 ? 25.160 -12.509 10.572 1.00 17.91 123 GLU A O 1
ATOM 710 N N . LEU A 1 124 ? 26.369 -12.702 12.467 1.00 17.73 124 LEU A N 1
ATOM 711 C CA . LEU A 1 124 ? 27.102 -11.442 12.196 1.00 16.70 124 LEU A CA 1
ATOM 712 C C . LEU A 1 124 ? 27.901 -11.567 10.905 1.00 16.69 124 LEU A C 1
ATOM 713 O O . LEU A 1 124 ? 27.834 -10.708 10.024 1.00 17.54 124 LEU A O 1
ATOM 718 N N . ALA A 1 125 ? 28.629 -12.665 10.788 1.00 17.62 125 ALA A N 1
ATOM 719 C CA . ALA A 1 125 ? 29.354 -12.947 9.582 1.00 17.27 125 ALA A CA 1
ATOM 720 C C . ALA A 1 125 ? 28.413 -13.062 8.376 1.00 17.59 125 ALA A C 1
ATOM 721 O O . ALA A 1 125 ? 28.718 -12.513 7.309 1.00 18.91 125 ALA A O 1
ATOM 723 N N . ASP A 1 126 ? 27.286 -13.757 8.528 1.00 17.97 126 ASP A N 1
ATOM 724 C CA . ASP A 1 126 ? 26.357 -13.931 7.414 1.00 18.81 126 ASP A CA 1
ATOM 725 C C . ASP A 1 126 ? 25.712 -12.606 6.971 1.00 18.32 126 ASP A C 1
ATOM 726 O O . ASP A 1 126 ? 25.423 -12.424 5.798 1.00 17.89 126 ASP A O 1
ATOM 731 N N . VAL A 1 127 ? 25.521 -11.675 7.900 1.00 17.36 127 VAL A N 1
ATOM 732 C CA . VAL A 1 127 ? 25.080 -10.324 7.502 1.00 17.96 127 VAL A CA 1
ATOM 733 C C . VAL A 1 127 ? 26.144 -9.678 6.622 1.00 16.96 127 VAL A C 1
ATOM 734 O O . VAL A 1 127 ? 25.806 -9.175 5.529 1.00 18.42 127 VAL A O 1
ATOM 738 N N . PHE A 1 128 ? 27.417 -9.726 7.017 1.00 15.95 128 PHE A N 1
ATOM 739 C CA . PHE A 1 128 ? 28.459 -9.102 6.190 1.00 16.66 128 PHE A CA 1
ATOM 740 C C . PHE A 1 128 ? 28.768 -9.865 4.898 1.00 16.62 128 PHE A C 1
ATOM 741 O O . PHE A 1 128 ? 29.221 -9.284 3.942 1.00 17.04 128 PHE A O 1
ATOM 749 N N . LEU A 1 129 ? 28.445 -11.153 4.861 1.00 17.10 129 LEU A N 1
ATOM 750 C CA . LEU A 1 129 ? 28.529 -11.919 3.597 1.00 18.18 129 LEU A CA 1
ATOM 751 C C . LEU A 1 129 ? 27.383 -11.642 2.643 1.00 18.63 129 LEU A C 1
ATOM 752 O O . LEU A 1 129 ? 27.440 -12.057 1.476 1.00 20.21 129 LEU A O 1
ATOM 757 N N . GLY A 1 130 ? 26.335 -10.947 3.090 1.00 17.67 130 GLY A N 1
ATOM 758 C CA . GLY A 1 130 ? 25.141 -10.783 2.289 1.00 18.33 130 GLY A CA 1
ATOM 759 C C . GLY A 1 130 ? 24.132 -11.921 2.375 1.00 18.62 130 GLY A C 1
ATOM 760 O O . GLY A 1 130 ? 23.102 -11.852 1.702 1.00 19.78 130 GLY A O 1
ATOM 761 N N . LYS A 1 131 ? 24.420 -12.944 3.179 1.00 19.28 131 LYS A N 1
ATOM 762 C CA . LYS A 1 131 ? 23.556 -14.121 3.292 1.00 20.44 131 LYS A CA 1
ATOM 763 C C . LYS A 1 131 ? 22.277 -13.832 4.082 1.00 21.48 131 LYS A C 1
ATOM 764 O O . LYS A 1 131 ? 21.237 -14.422 3.812 1.00 21.73 131 LYS A O 1
ATOM 770 N N . ILE A 1 132 ? 22.356 -12.914 5.042 1.00 19.12 132 ILE A N 1
ATOM 771 C CA . ILE A 1 132 ? 21.180 -12.367 5.701 1.00 19.25 132 ILE A CA 1
ATOM 772 C C . ILE A 1 132 ? 21.056 -10.895 5.356 1.00 19.56 132 ILE A C 1
ATOM 773 O O . ILE A 1 132 ? 21.939 -10.115 5.741 1.00 20.15 132 ILE A O 1
ATOM 778 N N . ASP A 1 133 ? 20.006 -10.519 4.637 1.00 18.57 133 ASP A N 1
ATOM 779 C CA . ASP A 1 133 ? 19.766 -9.117 4.252 1.00 19.00 133 ASP A CA 1
ATOM 780 C C . ASP A 1 133 ? 18.408 -8.563 4.620 1.00 19.23 133 ASP A C 1
ATOM 781 O O . ASP A 1 133 ? 18.031 -7.486 4.146 1.00 18.87 133 ASP A O 1
ATOM 786 N N . GLN A 1 134 ? 17.675 -9.282 5.473 1.00 19.18 134 GLN A N 1
ATOM 787 C CA . GLN A 1 134 ? 16.360 -8.851 5.933 1.00 20.63 134 GLN A CA 1
ATOM 788 C C . GLN A 1 134 ? 16.343 -8.722 7.449 1.00 19.44 134 GLN A C 1
ATOM 789 O O . GLN A 1 134 ? 16.680 -9.653 8.162 1.00 18.62 134 GLN A O 1
ATOM 795 N N . TRP A 1 135 ? 15.926 -7.556 7.928 1.00 19.37 135 TRP A N 1
ATOM 796 C CA . TRP A 1 135 ? 15.785 -7.306 9.376 1.00 19.58 135 TRP A CA 1
ATOM 797 C C . TRP A 1 135 ? 14.820 -8.296 10.054 1.00 20.59 135 TRP A C 1
ATOM 798 O O . TRP A 1 135 ? 14.987 -8.613 11.240 1.00 19.74 135 TRP A O 1
ATOM 809 N N . SER A 1 136 ? 13.840 -8.805 9.286 1.00 21.70 136 SER A N 1
ATOM 810 C CA . SER A 1 136 ? 12.890 -9.803 9.761 1.00 22.40 136 SER A CA 1
ATOM 811 C C . SER A 1 136 ? 13.586 -11.085 10.256 1.00 23.04 136 SER A C 1
ATOM 812 O O . SER A 1 136 ? 13.079 -11.746 11.135 1.00 22.26 136 SER A O 1
ATOM 815 N N . HIS A 1 137 ? 14.774 -11.403 9.746 1.00 22.30 137 HIS A N 1
ATOM 816 C CA . HIS A 1 137 ? 15.545 -12.538 10.282 1.00 23.51 137 HIS A CA 1
ATOM 817 C C . HIS A 1 137 ? 15.747 -12.424 11.802 1.00 23.57 137 HIS A C 1
ATOM 818 O O . HIS A 1 137 ? 15.699 -13.414 12.517 1.00 23.61 137 HIS A O 1
ATOM 825 N N . PHE A 1 138 ? 15.939 -11.195 12.285 1.00 24.12 138 PHE A N 1
ATOM 826 C CA . PHE A 1 138 ? 16.191 -10.920 13.709 1.00 23.77 138 PHE A CA 1
ATOM 827 C C . PHE A 1 138 ? 14.931 -10.564 14.497 1.00 26.75 138 PHE A C 1
ATOM 828 O O . PHE A 1 138 ? 15.010 -10.144 15.660 1.00 28.67 138 PHE A O 1
ATOM 836 N N . GLY A 1 139 ? 13.772 -10.740 13.868 1.00 26.64 139 GLY A N 1
ATOM 837 C CA . GLY A 1 139 ? 12.496 -10.392 14.456 1.00 28.00 139 GLY A CA 1
ATOM 838 C C . GLY A 1 139 ? 12.232 -8.906 14.467 1.00 29.24 139 GLY A C 1
ATOM 839 O O . GLY A 1 139 ? 11.439 -8.433 15.266 1.00 30.57 139 GLY A O 1
ATOM 840 N N . CYS A 1 140 ? 12.894 -8.155 13.591 1.00 28.18 140 CYS A N 1
ATOM 841 C CA . CYS A 1 140 ? 12.790 -6.700 13.620 1.00 27.70 140 CYS A CA 1
ATOM 842 C C . CYS A 1 140 ? 12.117 -6.155 12.388 1.00 25.50 140 CYS A C 1
ATOM 843 O O . CYS A 1 140 ? 12.214 -6.718 11.289 1.00 24.58 140 CYS A O 1
ATOM 846 N N . GLU A 1 141 ? 11.494 -4.998 12.566 1.00 24.54 141 GLU A N 1
ATOM 847 C CA . GLU A 1 141 ? 11.100 -4.154 11.458 1.00 26.55 141 GLU A CA 1
ATOM 848 C C . GLU A 1 141 ? 12.343 -3.510 10.844 1.00 24.58 141 GLU A C 1
ATOM 849 O O . GLU A 1 141 ? 13.444 -3.666 11.382 1.00 23.23 141 GLU A O 1
ATOM 855 N N . GLY A 1 142 ? 12.158 -2.821 9.722 1.00 22.81 142 GLY A N 1
ATOM 856 C CA . GLY A 1 142 ? 13.231 -2.068 9.049 1.00 23.93 142 GLY A CA 1
ATOM 857 C C . GLY A 1 142 ? 13.494 -2.470 7.612 1.00 22.44 142 GLY A C 1
ATOM 858 O O . GLY A 1 142 ? 14.162 -1.748 6.885 1.00 22.89 142 GLY A O 1
ATOM 859 N N . GLY A 1 143 ? 12.967 -3.616 7.193 1.00 21.31 143 GLY A N 1
ATOM 860 C CA . GLY A 1 143 ? 13.078 -4.049 5.801 1.00 21.27 143 GLY A CA 1
ATOM 861 C C . GLY A 1 143 ? 14.458 -4.629 5.506 1.00 20.93 143 GLY A C 1
ATOM 862 O O . GLY A 1 143 ? 14.836 -5.670 6.060 1.00 20.88 143 GLY A O 1
ATOM 863 N N . VAL A 1 144 ? 15.205 -3.959 4.628 1.00 20.08 144 VAL A N 1
ATOM 864 C CA . VAL A 1 144 ? 16.461 -4.499 4.134 1.00 19.82 144 VAL A CA 1
ATOM 865 C C . VAL A 1 144 ? 17.626 -4.025 5.015 1.00 18.79 144 VAL A C 1
ATOM 866 O O . VAL A 1 144 ? 17.662 -2.866 5.427 1.00 16.86 144 VAL A O 1
ATOM 870 N N . ILE A 1 145 ? 18.558 -4.933 5.299 1.00 17.48 145 ILE A N 1
ATOM 871 C CA . ILE A 1 145 ? 19.781 -4.614 6.014 1.00 17.67 145 ILE A CA 1
ATOM 872 C C . ILE A 1 145 ? 20.794 -4.032 5.015 1.00 18.76 145 ILE A C 1
ATOM 873 O O . ILE A 1 145 ? 21.091 -4.659 3.986 1.00 18.62 145 ILE A O 1
ATOM 878 N N . LYS A 1 146 ? 21.319 -2.847 5.308 1.00 17.57 146 LYS A N 1
ATOM 879 C CA . LYS A 1 146 ? 22.338 -2.221 4.490 1.00 19.00 146 LYS A CA 1
ATOM 880 C C . LYS A 1 146 ? 23.602 -2.187 5.306 1.00 18.68 146 LYS A C 1
ATOM 881 O O . LYS A 1 146 ? 23.584 -1.715 6.435 1.00 20.17 146 LYS A O 1
ATOM 887 N N . THR A 1 147 ? 24.709 -2.692 4.765 1.00 16.72 147 THR A N 1
ATOM 888 C CA . THR A 1 147 ? 25.952 -2.661 5.493 1.00 15.51 147 THR A CA 1
ATOM 889 C C . THR A 1 147 ? 26.880 -1.545 5.062 1.00 14.88 147 THR A C 1
ATOM 890 O O . THR A 1 147 ? 26.846 -1.036 3.914 1.00 13.70 147 THR A O 1
ATOM 894 N N . VAL A 1 148 ? 27.748 -1.200 6.001 1.00 14.69 148 VAL A N 1
ATOM 895 C CA . VAL A 1 148 ? 28.683 -0.109 5.848 1.00 14.98 148 VAL A CA 1
ATOM 896 C C . VAL A 1 148 ? 30.053 -0.608 6.307 1.00 14.78 148 VAL A C 1
ATOM 897 O O . VAL A 1 148 ? 30.180 -1.199 7.386 1.00 15.60 148 VAL A O 1
ATOM 901 N N . HIS A 1 149 ? 31.077 -0.368 5.484 1.00 14.28 149 HIS A N 1
ATOM 902 C CA . HIS A 1 149 ? 32.427 -0.780 5.828 1.00 14.43 149 HIS A CA 1
ATOM 903 C C . HIS A 1 149 ? 33.436 0.300 5.466 1.00 14.26 149 HIS A C 1
ATOM 904 O O . HIS A 1 149 ? 33.064 1.362 4.911 1.00 14.32 149 HIS A O 1
ATOM 911 N N . ARG A 1 150 ? 34.702 0.067 5.806 1.00 13.78 150 ARG A N 1
ATOM 912 C CA . ARG A 1 150 ? 35.725 1.068 5.570 1.00 15.00 150 ARG A CA 1
ATOM 913 C C . ARG A 1 150 ? 36.221 1.063 4.121 1.00 16.87 150 ARG A C 1
ATOM 914 O O . ARG A 1 150 ? 36.415 0.010 3.529 1.00 17.63 150 ARG A O 1
ATOM 922 N N . SER A 1 151 ? 36.450 2.248 3.586 1.00 17.58 151 SER A N 1
ATOM 923 C CA . SER A 1 151 ? 37.036 2.394 2.247 1.00 19.55 151 SER A CA 1
ATOM 924 C C . SER A 1 151 ? 38.566 2.506 2.292 1.00 19.87 151 SER A C 1
ATOM 925 O O . SER A 1 151 ? 39.224 2.245 1.286 1.00 21.76 151 SER A O 1
ATOM 928 N N . ASP A 1 152 ? 39.121 2.913 3.428 1.00 17.98 152 ASP A N 1
ATOM 929 C CA . ASP A 1 152 ? 40.552 3.179 3.588 1.00 17.57 152 ASP A CA 1
ATOM 930 C C . ASP A 1 152 ? 41.183 2.016 4.349 1.00 17.25 152 ASP A C 1
ATOM 931 O O . ASP A 1 152 ? 40.477 1.297 5.088 1.00 16.99 152 ASP A O 1
ATOM 936 N N . GLY A 1 153 ? 42.499 1.848 4.203 1.00 16.77 153 GLY A N 1
ATOM 937 C CA . GLY A 1 153 ? 43.268 0.833 4.920 1.00 16.75 153 GLY A CA 1
ATOM 938 C C . GLY A 1 153 ? 43.167 1.062 6.417 1.00 16.50 153 GLY A C 1
ATOM 939 O O . GLY A 1 153 ? 43.521 2.120 6.914 1.00 16.97 153 GLY A O 1
ATOM 940 N N . SER A 1 154 ? 42.673 0.068 7.121 1.00 15.95 154 SER A N 1
ATOM 941 C CA . SER A 1 154 ? 42.156 0.255 8.486 1.00 16.16 154 SER A CA 1
ATOM 942 C C . SER A 1 154 ? 42.478 -0.868 9.494 1.00 15.97 154 SER A C 1
ATOM 943 O O . SER A 1 154 ? 42.200 -2.062 9.278 1.00 16.51 154 SER A O 1
ATOM 946 N N . GLY A 1 155 ? 43.017 -0.467 10.652 1.00 14.87 155 GLY A N 1
ATOM 947 C CA . GLY A 1 155 ? 43.179 -1.373 11.772 1.00 15.11 155 GLY A CA 1
ATOM 948 C C . GLY A 1 155 ? 41.883 -1.838 12.411 1.00 14.34 155 GLY A C 1
ATOM 949 O O . GLY A 1 155 ? 41.827 -2.931 12.949 1.00 15.19 155 GLY A O 1
ATOM 950 N N . THR A 1 156 ? 40.846 -1.009 12.357 1.00 13.46 156 THR A N 1
ATOM 951 C CA . THR A 1 156 ? 39.514 -1.421 12.804 1.00 13.65 156 THR A CA 1
ATOM 952 C C . THR A 1 156 ? 38.978 -2.537 11.871 1.00 13.88 156 THR A C 1
ATOM 953 O O . THR A 1 156 ? 38.449 -3.533 12.344 1.00 14.84 156 THR A O 1
ATOM 957 N N . THR A 1 157 ? 39.176 -2.388 10.562 1.00 14.76 157 THR A N 1
ATOM 958 C CA . THR A 1 157 ? 38.814 -3.441 9.590 1.00 14.62 157 THR A CA 1
ATOM 959 C C . THR A 1 157 ? 39.607 -4.707 9.912 1.00 14.37 157 THR A C 1
ATOM 960 O O . THR A 1 157 ? 39.057 -5.803 9.911 1.00 13.64 157 THR A O 1
ATOM 964 N N . LYS A 1 158 ? 40.889 -4.530 10.194 1.00 15.94 158 LYS A N 1
ATOM 965 C CA . LYS A 1 158 ? 41.769 -5.683 10.525 1.00 16.68 158 LYS A CA 1
ATOM 966 C C . LYS A 1 158 ? 41.178 -6.464 11.691 1.00 16.52 158 LYS A C 1
ATOM 967 O O . LYS A 1 158 ? 41.017 -7.684 11.583 1.00 17.07 158 LYS A O 1
ATOM 973 N N . GLY A 1 159 ? 40.826 -5.769 12.777 1.00 15.14 159 GLY A N 1
ATOM 974 C CA . GLY A 1 159 ? 40.253 -6.409 13.939 1.00 15.34 159 GLY A CA 1
ATOM 975 C C . GLY A 1 159 ? 38.890 -7.022 13.672 1.00 14.77 159 GLY A C 1
ATOM 976 O O . GLY A 1 159 ? 38.619 -8.157 14.053 1.00 15.05 159 GLY A O 1
ATOM 977 N N . PHE A 1 160 ? 38.013 -6.260 13.036 1.00 14.76 160 PHE A N 1
ATOM 978 C CA . PHE A 1 160 ? 36.679 -6.750 12.736 1.00 14.88 160 PHE A CA 1
ATOM 979 C C . PHE A 1 160 ? 36.741 -8.017 11.878 1.00 15.57 160 PHE A C 1
ATOM 980 O O . PHE A 1 160 ? 36.043 -8.996 12.156 1.00 15.57 160 PHE A O 1
ATOM 988 N N . THR A 1 161 ? 37.574 -7.996 10.838 1.00 15.99 161 THR A N 1
ATOM 989 C CA . THR A 1 161 ? 37.669 -9.141 9.906 1.00 16.57 161 THR A CA 1
ATOM 990 C C . THR A 1 161 ? 38.453 -10.318 10.518 1.00 17.54 161 THR A C 1
ATOM 991 O O . THR A 1 161 ? 38.198 -11.486 10.184 1.00 18.04 161 THR A O 1
ATOM 995 N N . ASN A 1 162 ? 39.384 -10.022 11.424 1.00 17.94 162 ASN A N 1
ATOM 996 C CA . ASN A 1 162 ? 40.050 -11.072 12.209 1.00 18.03 162 ASN A CA 1
ATOM 997 C C . ASN A 1 162 ? 39.003 -11.852 12.995 1.00 18.17 162 ASN A C 1
ATOM 998 O O . ASN A 1 162 ? 39.020 -13.087 13.001 1.00 17.99 162 ASN A O 1
ATOM 1003 N N . SER A 1 163 ? 38.069 -11.121 13.619 1.00 18.33 163 SER A N 1
ATOM 1004 C CA . SER A 1 163 ? 36.993 -11.723 14.357 1.00 18.83 163 SER A CA 1
ATOM 1005 C C . SER A 1 163 ? 36.020 -12.470 13.424 1.00 18.70 163 SER A C 1
ATOM 1006 O O . SER A 1 163 ? 35.727 -13.623 13.681 1.00 18.47 163 SER A O 1
ATOM 1009 N N . LEU A 1 164 ? 35.554 -11.845 12.336 1.00 17.57 164 LEU A N 1
ATOM 1010 C CA . LEU A 1 164 ? 34.675 -12.564 11.393 1.00 18.22 164 LEU A CA 1
ATOM 1011 C C . LEU A 1 164 ? 35.349 -13.853 10.865 1.00 18.45 164 LEU A C 1
ATOM 1012 O O . LEU A 1 164 ? 34.672 -14.869 10.712 1.00 19.04 164 LEU A O 1
ATOM 1017 N N . SER A 1 165 ? 36.659 -13.806 10.664 1.00 17.97 165 SER A N 1
ATOM 1018 C CA . SER A 1 165 ? 37.403 -15.004 10.195 1.00 19.45 165 SER A CA 1
ATOM 1019 C C . SER A 1 165 ? 37.400 -16.127 11.249 1.00 20.46 165 SER A C 1
ATOM 1020 O O . SER A 1 165 ? 37.201 -17.315 10.920 1.00 21.03 165 SER A O 1
ATOM 1023 N N . ALA A 1 166 ? 37.581 -15.757 12.519 1.00 19.55 166 ALA A N 1
ATOM 1024 C CA . ALA A 1 166 ? 37.441 -16.717 13.624 1.00 20.56 166 ALA A CA 1
ATOM 1025 C C . ALA A 1 166 ? 35.998 -17.194 13.800 1.00 21.81 166 ALA A C 1
ATOM 1026 O O . ALA A 1 166 ? 35.748 -18.353 14.149 1.00 22.39 166 ALA A O 1
ATOM 1028 N N . PHE A 1 167 ? 35.032 -16.310 13.569 1.00 20.02 167 PHE A N 1
ATOM 1029 C CA . PHE A 1 167 ? 33.619 -16.658 13.725 1.00 21.17 167 PHE A CA 1
ATOM 1030 C C . PHE A 1 167 ? 33.079 -17.619 12.656 1.00 20.48 167 PHE A C 1
ATOM 1031 O O . PHE A 1 167 ? 32.172 -18.382 12.927 1.00 21.84 167 PHE A O 1
ATOM 1039 N N . SER A 1 168 ? 33.585 -17.513 11.434 1.00 21.90 168 SER A N 1
ATOM 1040 C CA . SER A 1 168 ? 32.924 -18.094 10.275 1.00 22.63 168 SER A CA 1
ATOM 1041 C C . SER A 1 168 ? 33.968 -18.640 9.305 1.00 24.12 168 SER A C 1
ATOM 1042 O O . SER A 1 168 ? 34.728 -17.875 8.697 1.00 20.16 168 SER A O 1
ATOM 1045 N N . PRO A 1 169 ? 34.020 -19.983 9.162 1.00 25.20 169 PRO A N 1
ATOM 1046 C CA . PRO A 1 169 ? 34.899 -20.574 8.140 1.00 27.93 169 PRO A CA 1
ATOM 1047 C C . PRO A 1 169 ? 34.678 -19.975 6.739 1.00 24.54 169 PRO A C 1
ATOM 1048 O O . PRO A 1 169 ? 35.638 -19.752 5.993 1.00 26.25 169 PRO A O 1
ATOM 1052 N N . GLU A 1 170 ? 33.422 -19.712 6.394 1.00 24.67 170 GLU A N 1
ATOM 1053 C CA . GLU A 1 170 ? 33.117 -19.131 5.093 1.00 25.06 170 GLU A CA 1
ATOM 1054 C C . GLU A 1 170 ? 33.713 -17.726 4.945 1.00 22.74 170 GLU A C 1
ATOM 1055 O O . GLU A 1 170 ? 34.274 -17.378 3.888 1.00 21.47 170 GLU A O 1
ATOM 1061 N N . TRP A 1 171 ? 33.584 -16.907 5.991 1.00 21.39 171 TRP A N 1
ATOM 1062 C CA . TRP A 1 171 ? 34.250 -15.601 5.960 1.00 20.47 171 TRP A CA 1
ATOM 1063 C C . TRP A 1 171 ? 35.766 -15.746 5.752 1.00 20.81 171 TRP A C 1
ATOM 1064 O O . TRP A 1 171 ? 36.377 -15.036 4.944 1.00 20.34 171 TRP A O 1
ATOM 1075 N N . LYS A 1 172 ? 36.375 -16.630 6.539 1.00 22.32 172 LYS A N 1
ATOM 1076 C CA . LYS A 1 172 ? 37.823 -16.812 6.514 1.00 22.90 172 LYS A CA 1
ATOM 1077 C C . LYS A 1 172 ? 38.275 -17.234 5.112 1.00 23.72 172 LYS A C 1
ATOM 1078 O O . LYS A 1 172 ? 39.232 -16.693 4.598 1.00 22.84 172 LYS A O 1
ATOM 1084 N N . LYS A 1 173 ? 37.532 -18.138 4.490 1.00 25.00 173 LYS A N 1
ATOM 1085 C CA . LYS A 1 173 ? 37.873 -18.642 3.149 1.00 29.11 173 LYS A CA 1
ATOM 1086 C C . LYS A 1 173 ? 37.628 -17.596 2.050 1.00 27.08 173 LYS A C 1
ATOM 1087 O O . LYS A 1 173 ? 38.496 -17.366 1.214 1.00 28.42 173 LYS A O 1
ATOM 1093 N N . THR A 1 174 ? 36.469 -16.938 2.054 1.00 26.54 174 THR A N 1
ATOM 1094 C CA . THR A 1 174 ? 36.099 -16.072 0.911 1.00 26.39 174 THR A CA 1
ATOM 1095 C C . THR A 1 174 ? 36.535 -14.616 1.038 1.00 24.44 174 THR A C 1
ATOM 1096 O O . THR A 1 174 ? 36.750 -13.963 0.031 1.00 23.44 174 THR A O 1
ATOM 1100 N N . VAL A 1 175 ? 36.687 -14.103 2.263 1.00 20.64 175 VAL A N 1
ATOM 1101 C CA . VAL A 1 175 ? 37.100 -12.710 2.458 1.00 20.40 175 VAL A CA 1
ATOM 1102 C C . VAL A 1 175 ? 38.383 -12.569 3.247 1.00 18.26 175 VAL A C 1
ATOM 1103 O O . VAL A 1 175 ? 39.285 -11.792 2.882 1.00 18.94 175 VAL A O 1
ATOM 1107 N N . GLY A 1 176 ? 38.464 -13.260 4.372 1.00 18.90 176 GLY A N 1
ATOM 1108 C CA . GLY A 1 176 ? 39.689 -13.248 5.191 1.00 18.84 176 GLY A CA 1
ATOM 1109 C C . GLY A 1 176 ? 39.837 -11.968 6.016 1.00 19.22 176 GLY A C 1
ATOM 1110 O O . GLY A 1 176 ? 38.852 -11.265 6.265 1.00 17.86 176 GLY A O 1
ATOM 1111 N N . THR A 1 177 ? 41.079 -11.669 6.399 1.00 19.98 177 THR A N 1
ATOM 1112 C CA . THR A 1 177 ? 41.373 -10.531 7.260 1.00 21.15 177 THR A CA 1
ATOM 1113 C C . THR A 1 177 ? 42.566 -9.724 6.743 1.00 21.39 177 THR A C 1
ATOM 1114 O O . THR A 1 177 ? 43.547 -10.249 6.208 1.00 22.85 177 THR A O 1
ATOM 1118 N N . GLY A 1 178 ? 42.460 -8.420 6.868 1.00 19.79 178 GLY A N 1
ATOM 1119 C CA . GLY A 1 178 ? 43.524 -7.517 6.526 1.00 19.90 178 GLY A CA 1
ATOM 1120 C C . GLY A 1 178 ? 43.056 -6.099 6.800 1.00 19.95 178 GLY A C 1
ATOM 1121 O O . GLY A 1 178 ? 41.899 -5.874 7.212 1.00 20.00 178 GLY A O 1
ATOM 1122 N N . LYS A 1 179 ? 43.957 -5.158 6.575 1.00 21.35 179 LYS A N 1
ATOM 1123 C CA . LYS A 1 179 ? 43.643 -3.753 6.710 1.00 21.22 179 LYS A CA 1
ATOM 1124 C C . LYS A 1 179 ? 42.614 -3.355 5.630 1.00 19.88 179 LYS A C 1
ATOM 1125 O O . LYS A 1 179 ? 41.811 -2.471 5.845 1.00 18.04 179 LYS A O 1
ATOM 1131 N N . SER A 1 180 ? 42.663 -4.020 4.475 1.00 19.09 180 SER A N 1
ATOM 1132 C CA . SER A 1 180 ? 41.645 -3.905 3.445 1.00 20.12 180 SER A CA 1
ATOM 1133 C C . SER A 1 180 ? 41.235 -5.290 3.007 1.00 20.12 180 SER A C 1
ATOM 1134 O O . SER A 1 180 ? 42.071 -6.201 2.964 1.00 20.30 180 SER A O 1
ATOM 1137 N N . VAL A 1 181 ? 39.964 -5.455 2.694 1.00 19.02 181 VAL A N 1
ATOM 1138 C CA . VAL A 1 181 ? 39.456 -6.725 2.168 1.00 18.37 181 VAL A CA 1
ATOM 1139 C C . VAL A 1 181 ? 38.478 -6.428 1.032 1.00 19.98 181 VAL A C 1
ATOM 1140 O O . VAL A 1 181 ? 38.080 -5.267 0.820 1.00 18.85 181 VAL A O 1
ATOM 1144 N N . GLN A 1 182 ? 38.126 -7.485 0.315 1.00 19.94 182 GLN A N 1
ATOM 1145 C CA . GLN A 1 182 ? 37.103 -7.455 -0.734 1.00 21.27 182 GLN A CA 1
ATOM 1146 C C . GLN A 1 182 ? 35.722 -7.747 -0.127 1.00 18.83 182 GLN A C 1
ATOM 1147 O O . GLN A 1 182 ? 35.426 -8.882 0.252 1.00 18.06 182 GLN A O 1
ATOM 1153 N N . TRP A 1 183 ? 34.880 -6.719 -0.011 1.00 18.00 183 TRP A N 1
ATOM 1154 C CA . TRP A 1 183 ? 33.596 -6.849 0.660 1.00 17.03 183 TRP A CA 1
ATOM 1155 C C . TRP A 1 183 ? 32.540 -7.397 -0.290 1.00 16.18 183 TRP A C 1
ATOM 1156 O O . TRP A 1 183 ? 32.354 -6.842 -1.385 1.00 17.64 183 TRP A O 1
ATOM 1167 N N . PRO A 1 184 ? 31.840 -8.465 0.102 1.00 16.53 184 PRO A N 1
ATOM 1168 C CA . PRO A 1 184 ? 30.778 -9.002 -0.755 1.00 16.04 184 PRO A CA 1
ATOM 1169 C C . PRO A 1 184 ? 29.624 -8.043 -1.077 1.00 16.81 184 PRO A C 1
ATOM 1170 O O . PRO A 1 184 ? 29.066 -8.086 -2.159 1.00 16.24 184 PRO A O 1
ATOM 1174 N N . VAL A 1 185 ? 29.261 -7.201 -0.113 1.00 16.12 185 VAL A N 1
ATOM 1175 C CA . VAL A 1 185 ? 28.205 -6.199 -0.257 1.00 16.93 185 VAL A CA 1
ATOM 1176 C C . VAL A 1 185 ? 28.567 -4.962 0.582 1.00 16.12 185 VAL A C 1
ATOM 1177 O O . VAL A 1 185 ? 29.481 -5.020 1.393 1.00 16.75 185 VAL A O 1
ATOM 1181 N N . GLY A 1 186 ? 27.832 -3.889 0.370 1.00 17.66 186 GLY A N 1
ATOM 1182 C CA . GLY A 1 186 ? 27.875 -2.721 1.255 1.00 18.27 186 GLY A CA 1
ATOM 1183 C C . GLY A 1 186 ? 28.564 -1.518 0.698 1.00 18.19 186 GLY A C 1
ATOM 1184 O O . GLY A 1 186 ? 29.142 -1.540 -0.383 1.00 19.42 186 GLY A O 1
ATOM 1185 N N . VAL A 1 187 ? 28.483 -0.434 1.458 1.00 17.62 187 VAL A N 1
ATOM 1186 C CA . VAL A 1 187 ? 29.000 0.873 1.030 1.00 18.13 187 VAL A CA 1
ATOM 1187 C C . VAL A 1 187 ? 30.187 1.260 1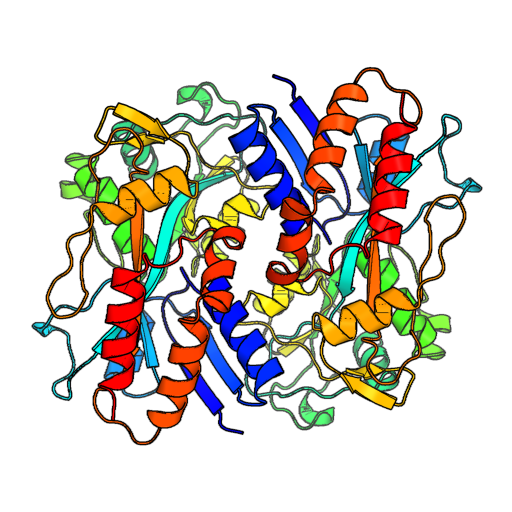.889 1.00 18.09 187 VAL A C 1
ATOM 1188 O O . VAL A 1 187 ? 30.253 0.907 3.055 1.00 18.84 187 VAL A O 1
ATOM 1192 N N . GLY A 1 188 ? 31.122 1.979 1.295 1.00 16.94 188 GLY A N 1
ATOM 1193 C CA . GLY A 1 188 ? 32.319 2.398 1.948 1.00 16.02 188 GLY A CA 1
ATOM 1194 C C . GLY A 1 188 ? 32.147 3.718 2.641 1.00 16.66 188 GLY A C 1
ATOM 1195 O O . GLY A 1 188 ? 31.342 4.571 2.222 1.00 18.76 188 GLY A O 1
ATOM 1196 N N . GLY A 1 189 ? 32.880 3.873 3.736 1.00 16.92 189 GLY A N 1
ATOM 1197 C CA . GLY A 1 189 ? 32.980 5.138 4.456 1.00 16.48 189 GLY A CA 1
ATOM 1198 C C . GLY A 1 189 ? 34.415 5.343 4.878 1.00 15.98 189 GLY A C 1
ATOM 1199 O O . GLY A 1 189 ? 35.126 4.375 5.125 1.00 16.28 189 GLY A O 1
ATOM 1200 N N . LYS A 1 190 ? 34.848 6.597 4.952 1.00 16.25 190 LYS A N 1
ATOM 1201 C CA . LYS A 1 190 ? 36.238 6.912 5.251 1.00 17.31 190 LYS A CA 1
ATOM 1202 C C . LYS A 1 190 ? 36.464 7.169 6.744 1.00 15.84 190 LYS A C 1
ATOM 1203 O O . LYS A 1 190 ? 35.852 8.079 7.305 1.00 15.08 190 LYS A O 1
ATOM 1209 N N . GLY A 1 191 ? 37.328 6.365 7.383 1.00 14.12 191 GLY A N 1
ATOM 1210 C CA . GLY A 1 191 ? 37.603 6.517 8.818 1.00 13.83 191 GLY A CA 1
ATOM 1211 C C . GLY A 1 191 ? 36.490 5.921 9.641 1.00 12.95 191 GLY A C 1
ATOM 1212 O O . GLY A 1 191 ? 35.393 5.642 9.144 1.00 13.36 191 GLY A O 1
ATOM 1213 N N . ASN A 1 192 ? 36.739 5.734 10.931 1.00 13.61 192 ASN A N 1
ATOM 1214 C CA . ASN A 1 192 ? 35.629 5.416 11.836 1.00 13.00 192 ASN A CA 1
ATOM 1215 C C . ASN A 1 192 ? 34.562 6.510 11.778 1.00 13.66 192 ASN A C 1
ATOM 1216 O O . ASN A 1 192 ? 33.368 6.196 11.837 1.00 13.45 192 ASN A O 1
ATOM 1221 N N . SER A 1 193 ? 34.973 7.768 11.637 1.00 14.08 193 SER A N 1
ATOM 1222 C CA . SER A 1 193 ? 33.966 8.849 11.554 1.00 15.42 193 SER A CA 1
ATOM 1223 C C . SER A 1 193 ? 33.051 8.697 10.325 1.00 15.20 193 SER A C 1
ATOM 1224 O O . SER A 1 193 ? 31.832 8.905 10.428 1.00 14.91 193 SER A O 1
ATOM 1227 N N . GLY A 1 194 ? 33.621 8.345 9.165 1.00 14.63 194 GLY A N 1
ATOM 1228 C CA . GLY A 1 194 ? 32.791 8.161 7.950 1.00 14.48 194 GLY A CA 1
ATOM 1229 C C . GLY A 1 194 ? 31.883 6.932 8.010 1.00 14.35 194 GLY A C 1
ATOM 1230 O O . GLY A 1 194 ? 30.742 6.969 7.503 1.00 15.39 194 GLY A O 1
ATOM 1231 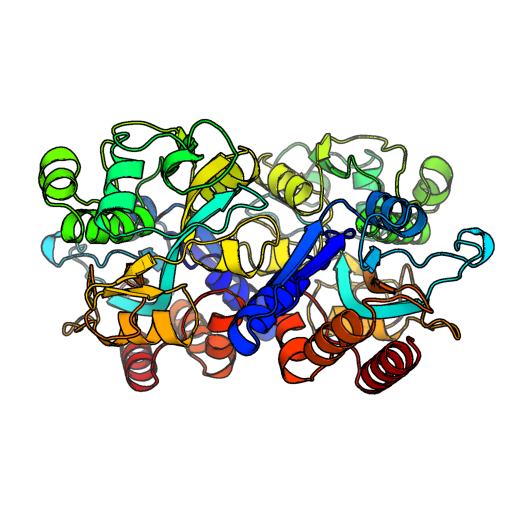N N . VAL A 1 195 ? 32.353 5.850 8.629 1.00 13.89 195 VAL A N 1
ATOM 1232 C CA . VAL A 1 195 ? 31.497 4.680 8.852 1.00 13.98 195 VAL A CA 1
ATOM 1233 C C . VAL A 1 195 ? 30.327 5.038 9.763 1.00 13.84 195 VAL A C 1
ATOM 1234 O O . VAL A 1 195 ? 29.144 4.775 9.437 1.00 14.03 195 VAL A O 1
ATOM 1238 N N . ALA A 1 196 ? 30.634 5.701 10.881 1.00 14.16 196 ALA A N 1
ATOM 1239 C CA . ALA A 1 196 ? 29.584 6.093 11.807 1.00 14.90 196 ALA A CA 1
ATOM 1240 C C . ALA A 1 196 ? 28.581 7.004 11.114 1.00 15.27 196 ALA A C 1
ATOM 1241 O O . ALA A 1 196 ? 27.366 6.815 11.263 1.00 14.63 196 ALA A O 1
ATOM 1243 N N . ALA A 1 197 ? 29.082 7.979 10.358 1.00 15.41 197 ALA A N 1
ATOM 1244 C CA . ALA A 1 197 ? 28.193 8.888 9.601 1.00 16.23 197 ALA A CA 1
ATOM 1245 C C . ALA A 1 197 ? 27.317 8.116 8.596 1.00 16.18 197 ALA A C 1
ATOM 1246 O O . ALA A 1 197 ? 26.120 8.371 8.503 1.00 15.83 197 ALA A O 1
ATOM 1248 N N . GLY A 1 198 ? 27.894 7.134 7.907 1.00 15.45 198 GLY A N 1
ATOM 1249 C CA . GLY A 1 198 ? 27.153 6.360 6.911 1.00 16.17 198 GLY A CA 1
ATOM 1250 C C . GLY A 1 198 ? 26.042 5.548 7.546 1.00 16.07 198 GLY A C 1
ATOM 1251 O O . GLY A 1 198 ? 24.940 5.475 7.021 1.00 16.44 198 GLY A O 1
ATOM 1252 N N . ILE A 1 199 ? 26.307 4.972 8.716 1.00 15.14 199 ILE A N 1
ATOM 1253 C CA . ILE A 1 199 ? 25.274 4.236 9.463 1.00 15.51 199 ILE A CA 1
ATOM 1254 C C . ILE A 1 199 ? 24.148 5.187 9.867 1.00 16.15 199 ILE A C 1
ATOM 1255 O O . ILE A 1 199 ? 22.972 4.882 9.658 1.00 16.84 199 ILE A O 1
ATOM 1260 N N . LYS A 1 200 ? 24.508 6.333 10.419 1.00 15.98 200 LYS A N 1
ATOM 1261 C CA . LYS A 1 200 ? 23.508 7.304 10.852 1.00 17.63 200 LYS A CA 1
ATOM 1262 C C . LYS A 1 200 ? 22.662 7.847 9.703 1.00 18.36 200 LYS A C 1
ATOM 1263 O O . LYS A 1 200 ? 21.492 8.163 9.889 1.00 18.83 200 LYS A O 1
ATOM 1269 N N . LEU A 1 201 ? 23.255 7.954 8.528 1.00 18.68 201 LEU A N 1
ATOM 1270 C CA . LEU A 1 201 ? 22.588 8.568 7.392 1.00 21.00 201 LEU A CA 1
ATOM 1271 C C . LEU A 1 201 ? 21.642 7.600 6.666 1.00 22.37 201 LEU A C 1
ATOM 1272 O O . LEU A 1 201 ? 20.793 8.042 5.901 1.00 23.96 201 LEU A O 1
ATOM 1277 N N . THR A 1 202 ? 21.783 6.303 6.909 1.00 21.51 202 THR A N 1
ATOM 1278 C CA . THR A 1 202 ? 21.114 5.266 6.148 1.00 23.44 202 THR A CA 1
ATOM 1279 C C . THR A 1 202 ? 20.195 4.445 7.077 1.00 20.46 202 THR A C 1
ATOM 1280 O O . THR A 1 202 ? 20.675 3.607 7.812 1.00 18.81 202 THR A O 1
ATOM 1284 N N . PRO A 1 203 ? 18.877 4.686 7.063 1.00 21.03 203 PRO A N 1
ATOM 1285 C CA . PRO A 1 203 ? 18.012 3.867 7.925 1.00 20.01 203 PRO A CA 1
ATOM 1286 C C . PRO A 1 203 ? 18.165 2.371 7.647 1.00 18.53 203 PRO A C 1
ATOM 1287 O O . PRO A 1 203 ? 18.303 1.966 6.488 1.00 18.39 203 PRO A O 1
ATOM 1291 N N . GLY A 1 204 ? 18.222 1.597 8.712 1.00 17.19 204 GLY A N 1
ATOM 1292 C CA . GLY A 1 204 ? 18.313 0.149 8.636 1.00 17.14 204 GLY A CA 1
ATOM 1293 C C . GLY A 1 204 ? 19.684 -0.353 8.249 1.00 17.90 204 GLY A C 1
ATOM 1294 O O . GLY A 1 204 ? 19.805 -1.403 7.620 1.00 17.33 204 GLY A O 1
ATOM 1295 N N . SER A 1 205 ? 20.725 0.375 8.653 1.00 16.50 205 SER A N 1
ATOM 1296 C CA . SER A 1 205 ? 22.099 0.004 8.324 1.00 17.06 205 SER A CA 1
ATOM 1297 C C . SER A 1 205 ? 22.893 -0.474 9.543 1.00 16.38 205 SER A C 1
ATOM 1298 O O . SER A 1 205 ? 22.529 -0.206 10.695 1.00 15.04 205 SER A O 1
ATOM 1301 N N . ILE A 1 206 ? 23.968 -1.197 9.252 1.00 14.79 206 ILE A N 1
ATOM 1302 C CA . ILE A 1 206 ? 24.876 -1.733 10.259 1.00 14.33 206 ILE A CA 1
ATOM 1303 C C . ILE A 1 206 ? 26.294 -1.614 9.730 1.00 14.70 206 ILE A C 1
ATOM 1304 O O . ILE A 1 206 ? 26.526 -1.784 8.530 1.00 14.78 206 ILE A O 1
ATOM 1309 N N . GLY A 1 207 ? 27.242 -1.291 10.598 1.00 13.62 207 GLY A N 1
ATOM 1310 C CA . GLY A 1 207 ? 28.640 -1.224 10.229 1.00 14.54 207 GLY A CA 1
ATOM 1311 C C . GLY A 1 207 ? 29.489 -1.650 11.399 1.00 15.28 207 GLY A C 1
ATOM 1312 O O . GLY A 1 207 ? 29.023 -2.414 12.241 1.00 17.45 207 GLY A O 1
ATOM 1313 N N . TYR A 1 208 ? 30.727 -1.166 11.475 1.00 14.02 208 TYR A N 1
ATOM 1314 C CA . TYR A 1 208 ? 31.582 -1.482 12.606 1.00 13.44 208 TYR A CA 1
ATOM 1315 C C . TYR A 1 208 ? 32.447 -0.260 12.916 1.00 12.98 208 TYR A C 1
ATOM 1316 O O . TYR A 1 208 ? 33.000 0.355 12.020 1.00 13.59 208 TYR A O 1
ATOM 1325 N N . VAL A 1 209 ? 32.563 0.056 14.201 1.00 12.59 209 VAL A N 1
ATOM 1326 C CA . VAL A 1 209 ? 33.218 1.295 14.645 1.00 12.63 209 VAL A CA 1
ATOM 1327 C C . VAL A 1 209 ? 33.794 1.085 16.043 1.00 12.59 209 VAL A C 1
ATOM 1328 O O . VAL A 1 209 ? 33.367 0.184 16.799 1.00 12.01 209 VAL A O 1
ATOM 1332 N N . ASN A 1 210 ? 34.739 1.934 16.434 1.00 12.42 210 ASN A N 1
ATOM 1333 C CA . ASN A 1 210 ? 35.113 1.948 17.856 1.00 12.70 210 ASN A CA 1
ATOM 1334 C C . ASN A 1 210 ? 33.916 2.328 18.711 1.00 13.32 210 ASN A C 1
ATOM 1335 O O . ASN A 1 210 ? 33.060 3.126 18.300 1.00 12.76 210 ASN A O 1
ATOM 1340 N N . TYR A 1 211 ? 33.862 1.755 19.914 1.00 13.35 211 TYR A N 1
ATOM 1341 C CA . TYR A 1 211 ? 32.660 1.782 20.732 1.00 13.79 211 TYR A CA 1
ATOM 1342 C C . TYR A 1 211 ? 32.157 3.180 21.125 1.00 12.79 211 TYR A C 1
ATOM 1343 O O . TYR A 1 211 ? 30.958 3.374 21.262 1.00 13.60 211 TYR A O 1
ATOM 1352 N N . GLY A 1 212 ? 33.038 4.162 21.269 1.00 12.88 212 GLY A N 1
ATOM 1353 C CA . GLY A 1 212 ? 32.623 5.508 21.601 1.00 13.44 212 GLY A CA 1
ATOM 1354 C C . GLY A 1 212 ? 31.603 6.114 20.659 1.00 13.44 212 GLY A C 1
ATOM 1355 O O . GLY A 1 212 ? 30.750 6.922 21.064 1.00 13.88 212 GLY A O 1
ATOM 1356 N N . TYR A 1 213 ? 31.670 5.740 19.383 1.00 13.98 213 TYR A N 1
ATOM 1357 C CA . TYR A 1 213 ? 30.671 6.191 18.424 1.00 13.72 213 TYR A CA 1
ATOM 1358 C C . TYR A 1 213 ? 29.253 5.694 18.712 1.00 14.72 213 TYR A C 1
ATOM 1359 O O . TYR A 1 213 ? 28.280 6.281 18.191 1.00 14.65 213 TYR A O 1
ATOM 1368 N N . VAL A 1 214 ? 29.135 4.611 19.473 1.00 12.96 214 VAL A N 1
ATOM 1369 C CA . VAL A 1 214 ? 27.867 4.101 19.915 1.00 12.99 214 VAL A CA 1
ATOM 1370 C C . VAL A 1 214 ? 27.529 4.582 21.327 1.00 12.24 214 VAL A C 1
ATOM 1371 O O . VAL A 1 214 ? 26.430 5.083 21.591 1.00 12.60 214 VAL A O 1
ATOM 1375 N N . GLN A 1 215 ? 28.460 4.432 22.241 1.00 12.64 215 GLN A N 1
ATOM 1376 C CA . GLN A 1 215 ? 28.197 4.790 23.629 1.00 12.43 215 GLN A CA 1
ATOM 1377 C C . GLN A 1 215 ? 27.754 6.234 23.771 1.00 12.79 215 GLN A C 1
ATOM 1378 O O . GLN A 1 215 ? 26.881 6.544 24.570 1.00 12.07 215 GLN A O 1
ATOM 1384 N N . ASN A 1 216 ? 28.392 7.110 23.031 1.00 12.28 216 ASN A N 1
ATOM 1385 C CA . ASN A 1 216 ? 28.187 8.542 23.211 1.00 12.43 216 ASN A CA 1
ATOM 1386 C C . ASN A 1 216 ? 27.385 9.144 22.069 1.00 12.96 216 ASN A C 1
ATOM 1387 O O . ASN A 1 216 ? 27.486 10.352 21.806 1.00 13.50 216 ASN A O 1
ATOM 1392 N N . ASP A 1 217 ? 26.531 8.337 21.445 1.00 12.85 217 ASP A N 1
ATOM 1393 C CA . ASP A 1 217 ? 25.621 8.848 20.402 1.00 13.53 217 ASP A CA 1
ATOM 1394 C C . ASP A 1 217 ? 24.282 8.166 20.544 1.00 13.62 217 ASP A C 1
ATOM 1395 O O . ASP A 1 217 ? 24.183 6.963 20.365 1.00 13.38 217 ASP A O 1
ATOM 1400 N N . PRO A 1 218 ? 23.224 8.938 20.843 1.00 13.89 218 PRO A N 1
ATOM 1401 C CA . PRO A 1 218 ? 21.946 8.313 21.140 1.00 14.12 218 PRO A CA 1
ATOM 1402 C C . PRO A 1 218 ? 21.242 7.717 19.907 1.00 14.49 218 PRO A C 1
ATOM 1403 O O . PRO A 1 218 ? 20.234 7.019 20.059 1.00 16.21 218 PRO A O 1
ATOM 1407 N N . ALA A 1 219 ? 21.779 7.976 18.715 1.00 14.64 219 ALA A N 1
ATOM 1408 C CA . ALA A 1 219 ? 21.195 7.465 17.483 1.00 15.27 219 ALA A CA 1
ATOM 1409 C C . ALA A 1 219 ? 21.768 6.127 17.045 1.00 16.11 219 ALA A C 1
ATOM 1410 O O . ALA A 1 219 ? 21.262 5.561 16.092 1.00 16.88 219 ALA A O 1
ATOM 1412 N N . LEU A 1 220 ? 22.828 5.630 17.697 1.00 14.92 220 LEU A N 1
ATOM 1413 C CA . LEU A 1 220 ? 23.406 4.334 17.302 1.00 15.20 220 LEU A CA 1
ATOM 1414 C C . LEU A 1 220 ? 23.298 3.359 18.455 1.00 15.24 220 LEU A C 1
ATOM 1415 O O . LEU A 1 220 ? 23.449 3.746 19.600 1.00 15.01 220 LEU A O 1
ATOM 1420 N N . GLU A 1 221 ? 23.093 2.079 18.122 1.00 14.06 221 GLU A N 1
ATOM 1421 C CA . GLU A 1 221 ? 23.030 1.029 19.111 1.00 15.47 221 GLU A CA 1
ATOM 1422 C C . GLU A 1 221 ? 23.990 -0.063 18.699 1.00 14.53 221 GLU A C 1
ATOM 1423 O O . GLU A 1 221 ? 24.539 -0.027 17.592 1.00 15.12 221 GLU A O 1
ATOM 1429 N N . GLN A 1 222 ? 24.206 -0.982 19.612 1.00 15.69 222 GLN A N 1
ATOM 1430 C CA . GLN A 1 222 ? 25.009 -2.179 19.366 1.00 15.40 222 GLN A CA 1
ATOM 1431 C C . GLN A 1 222 ? 24.223 -3.457 19.668 1.00 16.73 222 GLN A C 1
ATOM 1432 O O . GLN A 1 222 ? 23.349 -3.458 20.554 1.00 17.08 222 GLN A O 1
ATOM 1438 N N . PRO A 1 223 ? 24.545 -4.563 18.970 1.00 17.35 223 PRO A N 1
ATOM 1439 C CA . PRO A 1 223 ? 23.850 -5.814 19.230 1.00 17.87 223 PRO A CA 1
ATOM 1440 C C . PRO A 1 223 ? 24.361 -6.515 20.500 1.00 18.30 223 PRO A C 1
ATOM 1441 O O . PRO A 1 223 ? 25.486 -6.296 20.937 1.00 17.15 223 PRO A O 1
ATOM 1445 N N . ALA A 1 224 ? 23.490 -7.347 21.083 1.00 18.93 224 ALA A N 1
ATOM 1446 C CA . ALA A 1 224 ? 23.932 -8.369 21.992 1.00 19.62 224 ALA A CA 1
ATOM 1447 C C . ALA A 1 224 ? 24.559 -9.438 21.093 1.00 19.00 224 ALA A C 1
ATOM 1448 O O . ALA A 1 224 ? 23.863 -10.032 20.252 1.00 20.39 224 ALA A O 1
ATOM 1450 N N . LEU A 1 225 ? 25.858 -9.632 21.236 1.00 18.35 225 LEU A N 1
ATOM 1451 C CA . LEU A 1 225 ? 26.653 -10.417 20.303 1.00 19.18 225 LEU A CA 1
ATOM 1452 C C . LEU A 1 225 ? 27.238 -11.605 21.029 1.00 18.95 225 LEU A C 1
ATOM 1453 O O . LEU A 1 225 ? 27.842 -11.467 22.092 1.00 19.56 225 LEU A O 1
ATOM 1458 N N . GLN A 1 226 ? 27.046 -12.791 20.462 1.00 20.44 226 GLN A N 1
ATOM 1459 C CA . GLN A 1 226 ? 27.567 -14.029 21.036 1.00 20.17 226 GLN A CA 1
ATOM 1460 C C . GLN A 1 226 ? 29.085 -14.077 21.117 1.00 19.74 226 GLN A C 1
ATOM 1461 O O . GLN A 1 226 ? 29.787 -13.752 20.142 1.00 20.64 226 GLN A O 1
ATOM 1467 N N . ASN A 1 227 ? 29.606 -14.458 22.288 1.00 19.21 227 ASN A N 1
ATOM 1468 C CA . ASN A 1 227 ? 31.068 -14.618 22.458 1.00 20.43 227 ASN A CA 1
ATOM 1469 C C . ASN A 1 227 ? 31.439 -16.090 22.296 1.00 21.11 227 ASN A C 1
ATOM 1470 O O . ASN A 1 227 ? 30.552 -16.937 22.113 1.00 20.75 227 ASN A O 1
ATOM 1475 N N . LYS A 1 228 ? 32.731 -16.384 22.330 1.00 22.56 228 LYS A N 1
ATOM 1476 C CA . LYS A 1 228 ? 33.198 -17.770 22.200 1.00 24.67 228 LYS A CA 1
ATOM 1477 C C . LYS A 1 228 ? 32.561 -18.694 23.249 1.00 25.62 228 LYS A C 1
ATOM 1478 O O . LYS A 1 228 ? 32.212 -19.841 22.939 1.00 25.89 228 LYS A O 1
ATOM 1484 N N . ALA A 1 229 ? 32.421 -18.201 24.476 1.00 25.07 229 ALA A N 1
ATOM 1485 C CA . ALA A 1 229 ? 31.776 -18.965 25.558 1.00 25.51 229 ALA A CA 1
ATOM 1486 C C . ALA A 1 229 ? 30.274 -19.236 25.385 1.00 27.17 229 ALA A C 1
ATOM 1487 O O . ALA A 1 229 ? 29.727 -20.060 26.120 1.00 28.21 229 ALA A O 1
ATOM 1489 N N . GLY A 1 230 ? 29.601 -18.545 24.458 1.00 25.01 230 GLY A N 1
ATOM 1490 C CA . GLY A 1 230 ? 28.187 -18.758 24.178 1.00 25.86 230 GLY A CA 1
ATOM 1491 C C . GLY A 1 230 ? 27.234 -17.746 24.765 1.00 24.53 230 GLY A C 1
ATOM 1492 O O . GLY A 1 230 ? 26.026 -17.869 24.613 1.00 24.97 230 GLY A O 1
ATOM 1493 N N . ASN A 1 231 ? 27.763 -16.711 25.407 1.00 23.98 231 ASN A N 1
ATOM 1494 C CA . ASN A 1 231 ? 26.923 -15.703 26.032 1.00 23.92 231 ASN A CA 1
ATOM 1495 C C . ASN A 1 231 ? 26.792 -14.515 25.106 1.00 22.62 231 ASN A C 1
ATOM 1496 O O . ASN A 1 231 ? 27.738 -14.209 24.377 1.00 23.18 231 ASN A O 1
ATOM 1501 N N . PHE A 1 232 ? 25.623 -13.882 25.125 1.00 22.77 232 PHE A N 1
ATOM 1502 C CA . PHE A 1 232 ? 25.325 -12.749 24.247 1.00 22.82 232 PHE A CA 1
ATOM 1503 C C . PHE A 1 232 ? 25.600 -11.490 25.059 1.00 21.93 232 PHE A C 1
ATOM 1504 O O . PHE A 1 232 ? 24.936 -11.256 26.064 1.00 21.54 232 PHE A O 1
ATOM 1512 N N . VAL A 1 233 ? 26.584 -10.700 24.623 1.00 20.61 233 VAL A N 1
ATOM 1513 C CA . VAL A 1 233 ? 27.124 -9.597 25.419 1.00 20.43 233 VAL A CA 1
ATOM 1514 C C . VAL A 1 233 ? 27.181 -8.316 24.600 1.00 20.69 233 VAL A C 1
ATOM 1515 O O . VAL A 1 233 ? 27.294 -8.339 23.379 1.00 19.58 233 VAL A O 1
ATOM 1519 N N . LYS A 1 234 ? 27.029 -7.196 25.288 1.00 19.29 234 LYS A N 1
ATOM 1520 C CA . LYS A 1 234 ? 27.265 -5.896 24.699 1.00 18.61 234 LYS A CA 1
ATOM 1521 C C . LYS A 1 234 ? 28.591 -5.384 25.217 1.00 17.61 234 LYS A C 1
ATOM 1522 O O . LYS A 1 234 ? 29.029 -5.780 26.310 1.00 17.12 234 LYS A O 1
ATOM 1528 N N . ALA A 1 235 ? 29.241 -4.512 24.439 1.00 15.87 235 ALA A N 1
ATOM 1529 C CA . ALA A 1 235 ? 30.492 -3.876 24.869 1.00 16.27 235 ALA A CA 1
ATOM 1530 C C . ALA A 1 235 ? 30.234 -2.954 26.066 1.00 15.91 235 ALA A C 1
ATOM 1531 O O . ALA A 1 235 ? 29.268 -2.169 26.074 1.00 15.30 235 ALA A O 1
ATOM 1533 N N . SER A 1 236 ? 31.094 -3.105 27.066 1.00 16.48 236 SER A N 1
ATOM 1534 C CA . SER A 1 236 ? 31.154 -2.228 28.241 1.00 17.21 236 SER A CA 1
ATOM 1535 C C . SER A 1 236 ? 32.534 -2.328 28.859 1.00 17.29 236 SER A C 1
ATOM 1536 O O . SER A 1 236 ? 33.331 -3.170 28.450 1.00 16.01 236 SER A O 1
ATOM 1539 N N . ALA A 1 237 ? 32.813 -1.502 29.867 1.00 17.66 237 ALA A N 1
ATOM 1540 C CA . ALA A 1 237 ? 34.058 -1.610 30.625 1.00 17.86 237 ALA A CA 1
ATOM 1541 C C . ALA A 1 237 ? 34.322 -3.062 31.046 1.00 19.06 237 ALA A C 1
ATOM 1542 O O . ALA A 1 237 ? 35.416 -3.572 30.821 1.00 18.50 237 ALA A O 1
ATOM 1544 N N . GLU A 1 238 ? 33.305 -3.705 31.613 1.00 18.50 238 GLU A N 1
ATOM 1545 C CA . GLU A 1 238 ? 33.437 -5.082 32.107 1.00 21.35 238 GLU A CA 1
ATOM 1546 C C . GLU A 1 238 ? 33.805 -6.081 30.964 1.00 19.59 238 GLU A C 1
ATOM 1547 O O . GLU A 1 238 ? 34.764 -6.880 31.069 1.00 19.09 238 GLU A O 1
ATOM 1553 N N . THR A 1 239 ? 33.025 -6.056 29.891 1.00 18.96 239 THR A N 1
ATOM 1554 C CA . THR A 1 239 ? 33.170 -7.070 28.832 1.00 18.16 239 THR A CA 1
ATOM 1555 C C . THR A 1 239 ? 34.370 -6.795 27.936 1.00 17.29 239 THR A C 1
ATOM 1556 O O . THR A 1 239 ? 35.078 -7.724 27.534 1.00 16.65 239 THR A O 1
ATOM 1560 N N . ALA A 1 240 ? 34.630 -5.527 27.627 1.00 16.20 240 ALA A N 1
ATOM 1561 C CA . ALA A 1 240 ? 35.797 -5.186 26.815 1.00 16.16 240 ALA A CA 1
ATOM 1562 C C . ALA A 1 240 ? 37.099 -5.479 27.544 1.00 16.34 240 ALA A C 1
ATOM 1563 O O . ALA A 1 240 ? 38.033 -5.970 26.927 1.00 15.99 240 ALA A O 1
ATOM 1565 N N . SER A 1 241 ? 37.173 -5.159 28.849 1.00 16.68 241 SER A N 1
ATOM 1566 C CA . SER A 1 241 ? 38.380 -5.446 29.622 1.00 18.27 241 SER A CA 1
ATOM 1567 C C . SER A 1 241 ? 38.587 -6.962 29.736 1.00 17.98 241 SER A C 1
ATOM 1568 O O . SER A 1 241 ? 39.737 -7.448 29.672 1.00 18.22 241 SER A O 1
ATOM 1571 N N . ALA A 1 242 ? 37.480 -7.700 29.854 1.00 17.71 242 ALA A N 1
ATOM 1572 C CA . ALA A 1 242 ? 37.524 -9.158 29.941 1.00 17.59 242 ALA A CA 1
ATOM 1573 C C . ALA A 1 242 ? 38.097 -9.746 28.673 1.00 18.11 242 ALA A C 1
ATOM 1574 O O . ALA A 1 242 ? 38.919 -10.637 28.714 1.00 21.04 242 ALA A O 1
ATOM 1576 N N . GLY A 1 243 ? 37.675 -9.234 27.525 1.00 17.31 243 GLY A N 1
ATOM 1577 C CA . GLY A 1 243 ? 38.198 -9.703 26.247 1.00 17.74 243 GLY A CA 1
ATOM 1578 C C . GLY A 1 243 ? 39.632 -9.299 26.026 1.00 17.81 243 GLY A C 1
ATOM 1579 O O . GLY A 1 243 ? 40.460 -10.129 25.606 1.00 17.71 243 GLY A O 1
ATOM 1580 N N . LEU A 1 244 ? 39.960 -8.021 26.289 1.00 16.51 244 LEU A N 1
ATOM 1581 C CA . LEU A 1 244 ? 41.314 -7.539 26.121 1.00 17.00 244 LEU A CA 1
ATOM 1582 C C . LEU A 1 244 ? 42.329 -8.266 27.010 1.00 18.32 244 LEU A C 1
ATOM 1583 O O . LEU A 1 244 ? 43.464 -8.511 26.589 1.00 17.12 244 LEU A O 1
ATOM 1588 N N . GLY A 1 245 ? 41.894 -8.645 28.211 1.00 19.79 245 GLY A N 1
ATOM 1589 C CA . GLY A 1 245 ? 42.761 -9.343 29.166 1.00 20.71 245 GLY A CA 1
ATOM 1590 C C . GLY A 1 245 ? 43.291 -10.687 28.694 1.00 23.00 245 GLY A C 1
ATOM 1591 O O . GLY A 1 245 ? 44.311 -11.170 29.217 1.00 23.66 245 GLY A O 1
ATOM 1592 N N . GLU A 1 246 ? 42.630 -11.293 27.709 1.00 22.60 246 GLU A N 1
ATOM 1593 C CA . GLU A 1 246 ? 43.085 -12.559 27.111 1.00 24.08 246 GLU A CA 1
ATOM 1594 C C . GLU A 1 246 ? 44.242 -12.415 26.120 1.00 24.44 246 GLU A C 1
ATOM 1595 O O . GLU A 1 246 ? 44.907 -13.406 25.804 1.00 25.34 246 GLU A O 1
ATOM 1601 N N . ILE A 1 247 ? 44.519 -11.195 25.660 1.00 21.98 247 ILE A N 1
ATOM 1602 C CA . ILE A 1 247 ? 45.573 -10.966 24.686 1.00 22.75 247 ILE A CA 1
ATOM 1603 C C . ILE A 1 247 ? 46.935 -11.222 25.349 1.00 23.47 247 ILE A C 1
ATOM 1604 O O . ILE A 1 247 ? 47.226 -10.685 26.425 1.00 22.82 247 ILE A O 1
ATOM 1609 N N . VAL A 1 248 ? 47.732 -12.063 24.695 1.00 24.79 248 VAL A N 1
ATOM 1610 C CA . VAL A 1 248 ? 49.109 -12.336 25.074 1.00 24.87 248 VAL A CA 1
ATOM 1611 C C . VAL A 1 248 ? 50.028 -11.496 24.201 1.00 23.25 248 VAL A C 1
ATOM 1612 O O . VAL A 1 248 ? 49.941 -11.536 22.956 1.00 24.69 248 VAL A O 1
ATOM 1616 N N . LEU A 1 249 ? 50.906 -10.731 24.840 1.00 22.60 249 LEU A N 1
ATOM 1617 C CA . LEU A 1 249 ? 51.820 -9.861 24.127 1.00 21.97 249 LEU A CA 1
ATOM 1618 C C . LEU A 1 249 ? 53.193 -10.485 23.965 1.00 23.79 249 LEU A C 1
ATOM 1619 O O . LEU A 1 249 ? 53.634 -11.246 24.819 1.00 25.75 249 LEU A O 1
ATOM 1624 N N . ASP A 1 250 ? 53.851 -10.134 22.872 1.00 23.51 250 ASP A N 1
ATOM 1625 C CA . ASP A 1 250 ? 55.257 -10.500 22.661 1.00 25.27 250 ASP A CA 1
ATOM 1626 C C . ASP A 1 250 ? 56.178 -9.458 23.296 1.00 25.96 250 ASP A C 1
ATOM 1627 O O . ASP A 1 250 ? 55.713 -8.507 23.956 1.00 23.99 250 ASP A O 1
ATOM 1632 N N . ASP A 1 251 ? 57.486 -9.614 23.108 1.00 26.98 251 ASP A N 1
ATOM 1633 C CA . ASP A 1 251 ? 58.446 -8.714 23.738 1.00 27.43 251 ASP A CA 1
ATOM 1634 C C . ASP A 1 251 ? 58.558 -7.354 23.081 1.00 25.17 251 ASP A C 1
ATOM 1635 O O . ASP A 1 251 ? 59.334 -6.527 23.534 1.00 25.40 251 ASP A O 1
ATOM 1640 N N . GLN A 1 252 ? 57.798 -7.110 22.001 1.00 25.68 252 GLN A N 1
ATOM 1641 C CA . GLN A 1 252 ? 57.593 -5.765 21.469 1.00 23.28 252 GLN A CA 1
ATOM 1642 C C . GLN A 1 252 ? 56.220 -5.198 21.828 1.00 21.93 252 GLN A C 1
ATOM 1643 O O . GLN A 1 252 ? 55.854 -4.174 21.280 1.00 22.14 252 GLN A O 1
ATOM 1649 N N . LEU A 1 253 ? 55.524 -5.844 22.757 1.00 21.36 253 LEU A N 1
ATOM 1650 C CA . LEU A 1 253 ? 54.185 -5.436 23.248 1.00 21.28 253 LEU A CA 1
ATOM 1651 C C . LEU A 1 253 ? 53.104 -5.562 22.171 1.00 22.84 253 LEU A C 1
ATOM 1652 O O . LEU A 1 253 ? 52.102 -4.826 22.193 1.00 20.31 253 LEU A O 1
ATOM 1657 N N . ARG A 1 254 ? 53.317 -6.488 21.229 1.00 20.09 254 ARG A N 1
ATOM 1658 C CA . ARG A 1 254 ? 52.360 -6.737 20.140 1.00 20.79 254 ARG A CA 1
ATOM 1659 C C . ARG A 1 254 ? 51.512 -7.965 20.458 1.00 20.75 254 ARG A C 1
ATOM 1660 O O . ARG A 1 254 ? 52.016 -8.971 20.969 1.00 22.05 254 ARG A O 1
ATOM 1668 N N . GLY A 1 255 ? 50.227 -7.915 20.128 1.00 19.33 255 GLY A N 1
ATOM 1669 C CA . GLY A 1 255 ? 49.367 -9.079 20.272 1.00 19.64 255 GLY A CA 1
ATOM 1670 C C . GLY A 1 255 ? 47.919 -8.809 19.943 1.00 20.18 255 GLY A C 1
ATOM 1671 O O . GLY A 1 255 ? 47.491 -7.660 19.947 1.00 20.32 255 GLY A O 1
ATOM 1672 N N . ALA A 1 256 ? 47.182 -9.877 19.673 1.00 19.72 256 ALA A N 1
ATOM 1673 C CA . ALA A 1 256 ? 45.766 -9.810 19.347 1.00 20.65 256 ALA A CA 1
ATOM 1674 C C . ALA A 1 256 ? 45.085 -11.104 19.718 1.00 22.67 256 ALA A C 1
ATOM 1675 O O . ALA A 1 256 ? 45.720 -12.138 19.857 1.00 21.72 256 ALA A O 1
ATOM 1677 N N . ASP A 1 257 ? 43.775 -11.035 19.886 1.00 21.33 257 ASP A N 1
ATOM 1678 C CA . ASP A 1 257 ? 42.944 -12.212 20.061 1.00 20.87 257 ASP A CA 1
ATOM 1679 C C . ASP A 1 257 ? 41.617 -11.938 19.358 1.00 21.27 257 ASP A C 1
ATOM 1680 O O . ASP A 1 257 ? 40.851 -11.051 19.768 1.00 20.86 257 ASP A O 1
ATOM 1685 N N . ALA A 1 258 ? 41.347 -12.714 18.312 1.00 20.07 258 ALA A N 1
ATOM 1686 C CA . ALA A 1 258 ? 40.187 -12.505 17.457 1.00 19.26 258 ALA A CA 1
ATOM 1687 C C . ALA A 1 258 ? 38.870 -12.898 18.082 1.00 19.09 258 ALA A C 1
ATOM 1688 O O . ALA A 1 258 ? 37.836 -12.521 17.582 1.00 17.98 258 ALA A O 1
ATOM 1690 N N . ASN A 1 259 ? 38.885 -13.693 19.154 1.00 20.05 259 ASN A N 1
ATOM 1691 C CA . ASN A 1 259 ? 37.663 -14.295 19.672 1.00 20.68 259 ASN A CA 1
ATOM 1692 C C . ASN A 1 259 ? 37.921 -14.786 21.094 1.00 21.63 259 ASN A C 1
ATOM 1693 O O . ASN A 1 259 ? 38.014 -16.016 21.350 1.00 22.17 259 ASN A O 1
ATOM 1698 N N . PRO A 1 260 ? 38.096 -13.847 22.031 1.00 19.78 260 PRO A N 1
ATOM 1699 C CA . PRO A 1 260 ? 38.614 -14.256 23.341 1.00 20.83 260 PRO A CA 1
ATOM 1700 C C . PRO A 1 260 ? 37.674 -15.135 24.174 1.00 22.44 260 PRO A C 1
ATOM 1701 O O . PRO A 1 260 ? 36.461 -15.007 24.136 1.00 21.44 260 PRO A O 1
ATOM 1705 N N . ALA A 1 261 ? 38.278 -16.072 24.887 1.00 23.50 261 ALA A N 1
ATOM 1706 C CA . ALA A 1 261 ? 37.567 -16.933 25.815 1.00 23.49 261 ALA A CA 1
ATOM 1707 C C . ALA A 1 261 ? 37.180 -16.135 27.050 1.00 23.69 261 ALA A C 1
ATOM 1708 O O . ALA A 1 261 ? 37.744 -15.061 27.340 1.00 24.76 261 ALA A O 1
ATOM 1710 N N . GLY A 1 262 ? 36.237 -16.697 27.787 1.00 24.16 262 GLY A N 1
ATOM 1711 C CA . GLY A 1 262 ? 35.799 -16.143 29.057 1.00 24.29 262 GLY A CA 1
ATOM 1712 C C . GLY A 1 262 ? 34.325 -15.893 28.966 1.00 24.48 262 GLY A C 1
ATOM 1713 O O . GLY A 1 262 ? 33.834 -15.419 27.919 1.00 23.81 262 GLY A O 1
ATOM 1714 N N . ALA A 1 263 ? 33.614 -16.200 30.054 1.00 23.02 263 ALA A N 1
ATOM 1715 C CA . ALA A 1 263 ? 32.159 -16.087 30.120 1.00 23.21 263 ALA A CA 1
ATOM 1716 C C . ALA A 1 263 ? 31.668 -14.708 29.703 1.00 23.45 263 ALA A C 1
ATOM 1717 O O . ALA A 1 263 ? 30.646 -14.578 29.018 1.00 22.27 263 ALA A O 1
ATOM 1719 N N . ASN A 1 264 ? 32.394 -13.686 30.133 1.00 22.75 264 ASN A N 1
ATOM 1720 C CA . ASN A 1 264 ? 31.941 -12.325 29.929 1.00 22.73 264 ASN A CA 1
ATOM 1721 C C . ASN A 1 264 ? 32.781 -11.483 28.949 1.00 21.02 264 ASN A C 1
ATOM 1722 O O . ASN A 1 264 ? 32.703 -10.245 28.981 1.00 20.65 264 ASN A O 1
ATOM 1727 N N . ALA A 1 265 ? 33.553 -12.144 28.082 1.00 19.88 265 ALA A N 1
ATOM 1728 C CA . ALA A 1 265 ? 34.418 -11.450 27.139 1.00 18.83 265 ALA A CA 1
ATOM 1729 C C . ALA A 1 265 ? 33.596 -10.868 26.000 1.00 18.02 265 ALA A C 1
ATOM 1730 O O . ALA A 1 265 ? 32.757 -11.565 25.415 1.00 17.43 265 ALA A O 1
ATOM 1732 N N . TYR A 1 266 ? 33.820 -9.585 25.689 1.00 15.85 266 TYR A N 1
ATOM 1733 C CA . TYR A 1 266 ? 33.349 -9.029 24.423 1.00 15.96 266 TYR A CA 1
ATOM 1734 C C . TYR A 1 266 ? 34.223 -9.586 23.282 1.00 15.49 266 TYR A C 1
ATOM 1735 O O . TYR A 1 266 ? 35.437 -9.563 23.367 1.00 17.42 266 TYR A O 1
ATOM 1744 N N . PRO A 1 267 ? 33.611 -10.097 22.205 1.00 15.98 267 PRO A N 1
ATOM 1745 C CA . PRO A 1 267 ? 34.410 -10.924 21.293 1.00 16.89 267 PRO A CA 1
ATOM 1746 C C . PRO A 1 267 ? 35.253 -10.200 20.246 1.00 17.77 267 PRO A C 1
ATOM 1747 O O . PRO A 1 267 ? 36.112 -10.823 19.639 1.00 17.93 267 PRO A O 1
ATOM 1751 N N . ILE A 1 268 ? 34.999 -8.906 20.030 1.00 16.52 268 ILE A N 1
ATOM 1752 C CA . ILE A 1 268 ? 35.736 -8.115 19.068 1.00 15.26 268 ILE A CA 1
ATOM 1753 C C . ILE A 1 268 ? 36.408 -6.940 19.800 1.00 15.28 268 ILE A C 1
ATOM 1754 O O . ILE A 1 268 ? 35.767 -5.888 20.060 1.00 14.62 268 ILE A O 1
ATOM 1759 N N . VAL A 1 269 ? 37.676 -7.146 20.131 1.00 15.29 269 VAL A N 1
ATOM 1760 C CA . VAL A 1 269 ? 38.466 -6.173 20.885 1.00 15.31 269 VAL A CA 1
ATOM 1761 C C . VAL A 1 269 ? 39.825 -6.020 20.264 1.00 16.31 269 VAL A C 1
ATOM 1762 O O . VAL A 1 269 ? 40.357 -6.975 19.679 1.00 15.08 269 VAL A O 1
ATOM 1766 N N . SER A 1 270 ? 40.398 -4.824 20.392 1.00 15.61 270 SER A N 1
ATOM 1767 C CA . SER A 1 270 ? 41.737 -4.572 19.912 1.00 15.79 270 SER A CA 1
ATOM 1768 C C . SER A 1 270 ? 42.487 -3.611 20.805 1.00 15.74 270 SER A C 1
ATOM 1769 O O . SER A 1 270 ? 41.897 -2.685 21.391 1.00 14.08 270 SER A O 1
ATOM 1772 N N . LEU A 1 271 ? 43.789 -3.842 20.921 1.00 15.21 271 LEU A N 1
ATOM 1773 C CA . LEU A 1 271 ? 44.714 -2.842 21.417 1.00 15.35 271 LEU A CA 1
ATOM 1774 C C . LEU A 1 271 ? 45.048 -1.891 20.285 1.00 14.60 271 LEU A C 1
ATOM 1775 O O . LEU A 1 271 ? 44.672 -2.114 19.124 1.00 15.31 271 LEU A O 1
ATOM 1780 N N . THR A 1 272 ? 45.711 -0.799 20.606 1.00 14.21 272 THR A N 1
ATOM 1781 C CA . THR A 1 272 ? 46.165 0.151 19.607 1.00 14.25 272 THR A CA 1
ATOM 1782 C C . THR A 1 272 ? 47.468 0.765 20.103 1.00 14.64 272 THR A C 1
ATOM 1783 O O . THR A 1 272 ? 47.662 0.957 21.326 1.00 14.93 272 THR A O 1
ATOM 1787 N N . TRP A 1 273 ? 48.358 1.036 19.159 1.00 14.27 273 TRP A N 1
ATOM 1788 C CA . TRP A 1 273 ? 49.728 1.458 19.448 1.00 14.96 273 TRP A CA 1
ATOM 1789 C C . TRP A 1 273 ? 50.100 2.758 18.790 1.00 15.61 273 TRP A C 1
ATOM 1790 O O . TRP A 1 273 ? 49.695 3.031 17.643 1.00 16.17 273 TRP A O 1
ATOM 1801 N N . ILE A 1 274 ? 50.884 3.573 19.506 1.00 16.57 274 ILE A N 1
ATOM 1802 C CA . ILE A 1 274 ? 51.674 4.619 18.900 1.00 17.06 274 ILE A CA 1
ATOM 1803 C C . ILE A 1 274 ? 53.007 3.988 18.453 1.00 17.61 274 ILE A C 1
ATOM 1804 O O . ILE A 1 274 ? 53.551 3.078 19.097 1.00 16.85 274 ILE A O 1
ATOM 1809 N N . LEU A 1 275 ? 53.454 4.439 17.298 1.00 17.26 275 LEU A N 1
ATOM 1810 C CA . LEU A 1 275 ? 54.651 3.907 16.634 1.00 18.21 275 LEU A CA 1
ATOM 1811 C C . LEU A 1 275 ? 55.687 4.992 16.715 1.00 17.82 275 LEU A C 1
ATOM 1812 O O . LEU A 1 275 ? 55.478 6.095 16.211 1.00 18.88 275 LEU A O 1
ATOM 1817 N N . ALA A 1 276 ? 56.799 4.688 17.380 1.00 19.97 276 ALA A N 1
ATOM 1818 C CA . ALA A 1 276 ? 57.864 5.648 17.621 1.00 20.04 276 ALA A CA 1
ATOM 1819 C C . ALA A 1 276 ? 59.175 5.185 16.968 1.00 20.93 276 ALA A C 1
ATOM 1820 O O . ALA A 1 276 ? 59.459 3.980 16.895 1.00 22.13 276 ALA A O 1
ATOM 1822 N N . TYR A 1 277 ? 59.970 6.152 16.543 1.00 22.45 277 TYR A N 1
ATOM 1823 C CA . TYR A 1 277 ? 61.313 5.864 16.001 1.00 24.58 277 TYR A CA 1
ATOM 1824 C C . TYR A 1 277 ? 62.236 5.576 17.178 1.00 25.54 277 TYR A C 1
ATOM 1825 O O . TYR A 1 277 ? 62.197 6.304 18.170 1.00 25.36 277 TYR A O 1
ATOM 1834 N N . PRO A 1 278 ? 63.091 4.542 17.076 1.00 26.89 278 PRO A N 1
ATOM 1835 C CA . PRO A 1 278 ? 63.986 4.257 18.214 1.00 27.48 278 PRO A CA 1
ATOM 1836 C C . PRO A 1 278 ? 64.907 5.402 18.594 1.00 27.61 278 PRO A C 1
ATOM 1837 O O . PRO A 1 278 ? 65.138 5.638 19.784 1.00 26.85 278 PRO A O 1
ATOM 1841 N N . GLU A 1 279 ? 65.389 6.122 17.582 1.00 28.00 279 GLU A N 1
ATOM 1842 C CA . GLU A 1 279 ? 66.282 7.255 17.752 1.00 30.70 279 GLU A CA 1
ATOM 1843 C C . GLU A 1 279 ? 65.854 8.363 16.811 1.00 29.29 279 GLU A C 1
ATOM 1844 O O . GLU A 1 279 ? 65.743 8.140 15.599 1.00 31.27 279 GLU A O 1
ATOM 1850 N N . TYR A 1 280 ? 65.620 9.557 17.353 1.00 27.62 280 TYR A N 1
ATOM 1851 C CA . TYR A 1 280 ? 65.028 10.653 16.604 1.00 27.88 280 TYR A CA 1
ATOM 1852 C C . TYR A 1 280 ? 65.266 11.972 17.323 1.00 28.76 280 TYR A C 1
ATOM 1853 O O . TYR A 1 280 ? 65.167 12.036 18.546 1.00 29.66 280 TYR A O 1
ATOM 1862 N N . GLU A 1 281 ? 65.545 13.028 16.563 1.00 30.11 281 GLU A N 1
ATOM 1863 C CA . GLU A 1 281 ? 65.894 14.334 17.142 1.00 34.48 281 GLU A CA 1
ATOM 1864 C C . GLU A 1 281 ? 64.788 14.956 18.007 1.00 32.50 281 GLU A C 1
ATOM 1865 O O . GLU A 1 281 ? 65.079 15.727 18.909 1.00 29.23 281 GLU A O 1
ATOM 1871 N N . LYS A 1 282 ? 63.523 14.630 17.730 1.00 30.58 282 LYS A N 1
ATOM 1872 C CA . LYS A 1 282 ? 62.413 15.197 18.511 1.00 29.88 282 LYS A CA 1
ATOM 1873 C C . LYS A 1 282 ? 61.840 14.249 19.553 1.00 28.22 282 LYS A C 1
ATOM 1874 O O . LYS A 1 282 ? 60.780 14.543 20.119 1.00 28.04 282 LYS A O 1
ATOM 1880 N N . ASN A 1 283 ? 62.515 13.130 19.823 1.00 27.04 283 ASN A N 1
ATOM 1881 C CA . ASN A 1 283 ? 61.987 12.129 20.744 1.00 25.32 283 ASN A CA 1
ATOM 1882 C C . ASN A 1 283 ? 61.877 12.586 22.189 1.00 26.25 283 ASN A C 1
ATOM 1883 O O . ASN A 1 283 ? 61.077 12.021 22.907 1.00 25.06 283 ASN A O 1
ATOM 1888 N N . GLU A 1 284 ? 62.626 13.604 22.626 1.00 25.52 284 GLU A N 1
ATOM 1889 C CA . GLU A 1 284 ? 62.365 14.153 23.968 1.00 27.06 284 GLU A CA 1
ATOM 1890 C C . GLU A 1 284 ? 60.955 14.759 24.075 1.00 24.98 284 GLU A C 1
ATOM 1891 O O . GLU A 1 284 ? 60.276 14.587 25.100 1.00 24.26 284 GLU A O 1
ATOM 1897 N N . ALA A 1 285 ? 60.521 15.432 23.021 1.00 22.81 285 ALA A N 1
ATOM 1898 C CA . ALA A 1 285 ? 59.147 15.951 22.959 1.00 23.12 285 ALA A CA 1
ATOM 1899 C C . ALA A 1 285 ? 58.119 14.814 22.829 1.00 22.98 285 ALA A C 1
ATOM 1900 O O . ALA A 1 285 ? 57.059 14.857 23.482 1.00 22.56 285 ALA A O 1
ATOM 1902 N N . VAL A 1 286 ? 58.416 13.812 22.000 1.00 20.21 286 VAL A N 1
ATOM 1903 C CA . VAL A 1 286 ? 57.538 12.634 21.885 1.00 21.07 286 VAL A CA 1
ATOM 1904 C C . VAL A 1 286 ? 57.402 11.967 23.247 1.00 21.28 286 VAL A C 1
ATOM 1905 O O . VAL A 1 286 ? 56.298 11.623 23.682 1.00 19.89 286 VAL A O 1
ATOM 1909 N N . LYS A 1 287 ? 58.527 11.782 23.936 1.00 20.98 287 LYS A N 1
ATOM 1910 C CA . LYS A 1 287 ? 58.490 11.200 25.264 1.00 21.34 287 LYS A CA 1
ATOM 1911 C C . LYS A 1 287 ? 57.652 12.006 26.258 1.00 20.58 287 LYS A C 1
ATOM 1912 O O . LYS A 1 287 ? 56.944 11.414 27.070 1.00 21.32 287 LYS A O 1
ATOM 1918 N N . GLU A 1 288 ? 57.725 13.334 26.208 1.00 20.25 288 GLU A N 1
ATOM 1919 C CA . GLU A 1 288 ? 56.943 14.153 27.135 1.00 21.60 288 GLU A CA 1
ATOM 1920 C C . GLU A 1 288 ? 55.432 13.893 26.933 1.00 20.32 288 GLU A C 1
ATOM 1921 O O . GLU A 1 288 ? 54.700 13.734 27.903 1.00 17.92 288 GLU A O 1
ATOM 1927 N N . VAL A 1 289 ? 54.990 13.840 25.687 1.00 18.86 289 VAL A N 1
ATOM 1928 C CA . VAL A 1 289 ? 53.529 13.697 25.434 1.00 18.93 289 VAL A CA 1
ATOM 1929 C C . VAL A 1 289 ? 53.072 12.283 25.760 1.00 17.92 289 VAL A C 1
ATOM 1930 O O . VAL A 1 289 ? 51.987 12.116 26.314 1.00 16.14 289 VAL A O 1
ATOM 1934 N N . LEU A 1 290 ? 53.900 11.271 25.473 1.00 17.67 290 LEU A N 1
ATOM 1935 C CA . LEU A 1 290 ? 53.514 9.913 25.779 1.00 18.09 290 LEU A CA 1
ATOM 1936 C C . LEU A 1 290 ? 53.495 9.660 27.282 1.00 17.61 290 LEU A C 1
ATOM 1937 O O . LEU A 1 290 ? 52.580 9.012 27.775 1.00 16.35 290 LEU A O 1
ATOM 1942 N N . ARG A 1 291 ? 54.462 10.217 28.013 1.00 17.63 291 ARG A N 1
ATOM 1943 C CA . ARG A 1 291 ? 54.429 10.136 29.479 1.00 19.04 291 ARG A CA 1
ATOM 1944 C C . ARG A 1 291 ? 53.132 10.725 30.037 1.00 16.99 291 ARG A C 1
ATOM 1945 O O . ARG A 1 291 ? 52.503 10.138 30.934 1.00 18.56 291 ARG A O 1
ATOM 1953 N N . TYR A 1 292 ? 52.729 11.861 29.479 1.00 16.40 292 TYR A N 1
ATOM 1954 C CA . TYR A 1 292 ? 51.507 12.551 29.899 1.00 15.23 292 TYR A CA 1
ATOM 1955 C C . TYR A 1 292 ? 50.280 11.692 29.630 1.00 14.96 292 TYR A C 1
ATOM 1956 O O . TYR A 1 292 ? 49.426 11.523 30.500 1.00 14.86 292 TYR A O 1
ATOM 1965 N N . ALA A 1 293 ? 50.217 11.125 28.432 1.00 14.39 293 ALA A N 1
ATOM 1966 C CA . ALA A 1 293 ? 49.080 10.261 28.033 1.00 14.95 293 ALA A CA 1
ATOM 1967 C C . ALA A 1 293 ? 48.974 8.968 28.852 1.00 14.98 293 ALA A C 1
ATOM 1968 O O . ALA A 1 293 ? 47.887 8.363 28.975 1.00 15.34 293 ALA A O 1
ATOM 1970 N N . LEU A 1 294 ? 50.123 8.520 29.382 1.00 14.16 294 LEU A N 1
ATOM 1971 C CA . LEU A 1 294 ? 50.187 7.317 30.165 1.00 15.47 294 LEU A CA 1
ATOM 1972 C C . LEU A 1 294 ? 49.994 7.532 31.669 1.00 14.83 294 LEU A C 1
ATOM 1973 O O . LEU A 1 294 ? 49.979 6.565 32.405 1.00 15.24 294 LEU A O 1
ATOM 1978 N N . THR A 1 295 ? 49.811 8.775 32.124 1.00 15.23 295 THR A N 1
ATOM 1979 C CA . THR A 1 295 ? 49.464 8.976 33.545 1.00 15.59 295 THR A CA 1
ATOM 1980 C C . THR A 1 295 ? 48.086 8.347 33.845 1.00 15.07 295 THR A C 1
ATOM 1981 O O . THR A 1 295 ? 47.198 8.322 32.958 1.00 15.07 295 THR A O 1
ATOM 1985 N N . PRO A 1 296 ? 47.871 7.909 35.095 1.00 15.22 296 PRO A N 1
ATOM 1986 C CA . PRO A 1 296 ? 46.539 7.404 35.453 1.00 15.00 296 PRO A CA 1
ATOM 1987 C C . PRO A 1 296 ? 45.417 8.433 35.236 1.00 14.43 296 PRO A C 1
ATOM 1988 O O . PRO A 1 296 ? 44.306 8.054 34.858 1.00 14.55 296 PRO A O 1
ATOM 1992 N N . THR A 1 297 ? 45.721 9.706 35.416 1.00 14.19 297 THR A N 1
ATOM 1993 C CA . THR A 1 297 ? 44.718 10.766 35.206 1.00 14.21 297 THR A CA 1
ATOM 1994 C C . THR A 1 297 ? 44.278 10.827 33.743 1.00 13.91 297 THR A C 1
ATOM 1995 O O . THR A 1 297 ? 43.084 10.846 33.481 1.00 14.94 297 THR A O 1
ATOM 1999 N N . GLN A 1 298 ? 45.206 10.825 32.786 1.00 13.87 298 GLN A N 1
ATOM 2000 C CA . GLN A 1 298 ? 44.794 10.815 31.379 1.00 13.70 298 GLN A CA 1
ATOM 2001 C C . GLN A 1 298 ? 44.208 9.480 30.957 1.00 14.57 298 GLN A C 1
ATOM 2002 O O . GLN A 1 298 ? 43.255 9.450 30.179 1.00 13.59 298 GLN A O 1
ATOM 2008 N N . GLN A 1 299 ? 44.783 8.391 31.452 1.00 13.83 299 GLN A N 1
ATOM 2009 C CA . GLN A 1 299 ? 44.333 7.061 31.096 1.00 14.12 299 GLN A CA 1
ATOM 2010 C C . GLN A 1 299 ? 42.904 6.824 31.534 1.00 14.60 299 GLN A C 1
ATOM 2011 O O . GLN A 1 299 ? 42.151 6.147 30.852 1.00 14.24 299 GLN A O 1
ATOM 2017 N N . GLY A 1 300 ? 42.540 7.363 32.689 1.00 14.64 300 GLY A N 1
ATOM 2018 C CA . GLY A 1 300 ? 41.226 7.158 33.247 1.00 14.62 300 GLY A CA 1
ATOM 2019 C C . GLY A 1 300 ? 40.064 7.754 32.462 1.00 14.93 300 GLY A C 1
ATOM 2020 O O . GLY A 1 300 ? 38.926 7.410 32.757 1.00 14.80 300 GLY A O 1
ATOM 2021 N N . LYS A 1 301 ? 40.349 8.629 31.505 1.00 14.42 301 LYS A N 1
ATOM 2022 C CA . LYS A 1 301 ? 39.353 9.127 30.542 1.00 14.42 301 LYS A CA 1
ATOM 2023 C C . LYS A 1 301 ? 38.894 8.075 29.518 1.00 13.50 301 LYS A C 1
ATOM 2024 O O . LYS A 1 301 ? 37.879 8.282 28.845 1.00 13.24 301 LYS A O 1
ATOM 2030 N N . ALA A 1 302 ? 39.612 6.958 29.419 1.00 12.53 302 ALA A N 1
ATOM 2031 C CA . ALA A 1 302 ? 39.340 5.966 28.390 1.00 12.81 302 ALA A CA 1
ATOM 2032 C C . ALA A 1 302 ? 37.884 5.509 28.363 1.00 12.83 302 ALA A C 1
ATOM 2033 O O . ALA A 1 302 ? 37.245 5.506 27.296 1.00 12.47 302 ALA A O 1
ATOM 2035 N N . ASP A 1 303 ? 37.340 5.156 29.532 1.00 13.00 303 ASP A N 1
ATOM 2036 C CA . ASP A 1 303 ? 36.019 4.558 29.572 1.00 13.81 303 ASP A CA 1
ATOM 2037 C C . ASP A 1 303 ? 34.948 5.522 29.056 1.00 13.01 303 ASP A C 1
ATOM 2038 O O . ASP A 1 303 ? 34.037 5.105 28.331 1.00 13.08 303 ASP A O 1
ATOM 2043 N N . SER A 1 304 ? 35.063 6.792 29.415 1.00 12.63 304 SER A N 1
ATOM 2044 C CA . SER A 1 304 ? 34.061 7.780 29.002 1.00 12.85 304 SER A CA 1
ATOM 2045 C C . SER A 1 304 ? 33.997 7.911 27.480 1.00 13.04 304 SER A C 1
ATOM 2046 O O . SER A 1 304 ? 32.960 8.298 26.944 1.00 13.13 304 SER A O 1
ATOM 2049 N N . LEU A 1 305 ? 35.114 7.654 26.800 1.00 12.47 305 LEU A N 1
ATOM 2050 C CA . LEU A 1 305 ? 35.194 7.725 25.339 1.00 13.30 305 LEU A CA 1
ATOM 2051 C C . LEU A 1 305 ? 35.107 6.387 24.654 1.00 13.02 305 LEU A C 1
ATOM 2052 O O . LEU A 1 305 ? 35.295 6.292 23.442 1.00 13.73 305 LEU A O 1
ATOM 2057 N N . GLY A 1 306 ? 34.823 5.340 25.402 1.00 12.98 306 GLY A N 1
ATOM 2058 C CA . GLY A 1 306 ? 34.529 4.028 24.788 1.00 12.93 306 GLY A CA 1
ATOM 2059 C C . GLY A 1 306 ? 35.695 3.061 24.730 1.00 12.46 306 GLY A C 1
ATOM 2060 O O . GLY A 1 306 ? 35.628 2.043 24.028 1.00 13.17 306 GLY A O 1
ATOM 2061 N N . TYR A 1 307 ? 36.748 3.364 25.478 1.00 12.61 307 TYR A N 1
ATOM 2062 C CA . TYR A 1 307 ? 37.981 2.574 25.501 1.00 13.00 307 TYR A CA 1
ATOM 2063 C C . TYR A 1 307 ? 38.188 1.945 26.872 1.00 13.57 307 TYR A C 1
ATOM 2064 O O . TYR A 1 307 ? 37.424 2.214 27.813 1.00 14.46 307 TYR A O 1
ATOM 2073 N N . VAL A 1 308 ? 39.213 1.105 26.993 1.00 14.07 308 VAL A N 1
ATOM 2074 C CA . VAL A 1 308 ? 39.598 0.481 28.255 1.00 14.43 308 VAL A CA 1
ATOM 2075 C C . VAL A 1 308 ? 41.028 0.930 28.576 1.00 14.06 308 VAL A C 1
ATOM 2076 O O . VAL A 1 308 ? 41.914 0.789 27.712 1.00 15.20 308 VAL A O 1
ATOM 2080 N N . PRO A 1 309 ? 41.271 1.503 29.770 1.00 13.92 309 PRO A N 1
ATOM 2081 C CA . PRO A 1 309 ? 42.610 1.965 30.058 1.00 14.71 309 PRO A CA 1
ATOM 2082 C C . PRO A 1 309 ? 43.566 0.749 30.162 1.00 14.98 309 PRO A C 1
ATOM 2083 O O . PRO A 1 309 ? 43.118 -0.368 30.411 1.00 16.17 309 PRO A O 1
ATOM 2087 N N . LEU A 1 310 ? 44.834 0.960 29.911 1.00 15.37 310 LEU A N 1
ATOM 2088 C CA . LEU A 1 310 ? 45.804 -0.128 30.064 1.00 15.94 310 LEU A CA 1
ATOM 2089 C C . LEU A 1 310 ? 45.771 -0.663 31.493 1.00 16.30 310 LEU A C 1
ATOM 2090 O O . LEU A 1 310 ? 45.716 0.097 32.446 1.00 17.44 310 LEU A O 1
ATOM 2095 N N . PRO A 1 311 ? 45.809 -1.986 31.650 1.00 17.40 311 PRO A N 1
ATOM 2096 C CA . PRO A 1 311 ? 46.041 -2.529 32.994 1.00 17.95 311 PRO A CA 1
ATOM 2097 C C . PRO A 1 311 ? 47.379 -1.997 33.533 1.00 17.42 311 PRO A C 1
ATOM 2098 O O . PRO A 1 311 ? 48.272 -1.663 32.760 1.00 16.06 311 PRO A O 1
ATOM 2102 N N . GLU A 1 312 ? 47.486 -1.888 34.853 1.00 17.81 312 GLU A N 1
ATOM 2103 C CA . GLU A 1 312 ? 48.658 -1.255 35.437 1.00 19.21 312 GLU A CA 1
ATOM 2104 C C . GLU A 1 312 ? 49.981 -1.886 34.964 1.00 19.95 312 GLU A C 1
ATOM 2105 O O . GLU A 1 312 ? 50.903 -1.167 34.649 1.00 20.01 312 GLU A O 1
ATOM 2111 N N . SER A 1 313 ? 50.054 -3.212 34.891 1.00 21.36 313 SER A N 1
ATOM 2112 C CA . SER A 1 313 ? 51.297 -3.863 34.436 1.00 23.15 313 SER A CA 1
ATOM 2113 C C . SER A 1 313 ? 51.656 -3.466 33.001 1.00 21.60 313 SER A C 1
ATOM 2114 O O . SER A 1 313 ? 52.841 -3.230 32.705 1.00 20.91 313 SER A O 1
ATOM 2117 N N . LEU A 1 314 ? 50.640 -3.331 32.142 1.00 19.79 314 LEU A N 1
ATOM 2118 C CA . LEU A 1 314 ? 50.888 -2.927 30.759 1.00 19.76 314 LEU A CA 1
ATOM 2119 C C . LEU A 1 314 ? 51.247 -1.447 30.670 1.00 19.04 314 LEU A C 1
ATOM 2120 O O . LEU A 1 314 ? 52.074 -1.068 29.850 1.00 18.33 314 LEU A O 1
ATOM 2125 N N . ARG A 1 315 ? 50.620 -0.610 31.490 1.00 17.47 315 ARG A N 1
ATOM 2126 C CA . ARG A 1 315 ? 50.961 0.811 31.566 1.00 17.16 315 ARG A CA 1
ATOM 2127 C C . ARG A 1 315 ? 52.456 0.994 31.922 1.00 17.77 315 ARG A C 1
ATOM 2128 O O . ARG A 1 315 ? 53.152 1.824 31.338 1.00 17.94 315 ARG A O 1
ATOM 2136 N N . GLN A 1 316 ? 52.924 0.207 32.885 1.00 19.22 316 GLN A N 1
ATOM 2137 C CA . GLN A 1 316 ? 54.338 0.241 33.269 1.00 20.49 316 GLN A CA 1
ATOM 2138 C C . GLN A 1 316 ? 55.218 -0.222 32.080 1.00 20.19 316 GLN A C 1
ATOM 2139 O O . GLN A 1 316 ? 56.243 0.403 31.807 1.00 21.47 316 GLN A O 1
ATOM 2145 N N . LYS A 1 317 ? 54.817 -1.287 31.395 1.00 20.59 317 LYS A N 1
ATOM 2146 C CA . LYS A 1 317 ? 55.562 -1.747 30.194 1.00 22.91 317 LYS A CA 1
ATOM 2147 C C . LYS A 1 317 ? 55.590 -0.680 29.111 1.00 22.20 317 LYS A C 1
ATOM 2148 O O . LYS A 1 317 ? 56.618 -0.449 28.477 1.00 20.78 317 LYS A O 1
ATOM 2154 N N . ALA A 1 318 ? 54.455 0.007 28.906 1.00 18.88 318 ALA A N 1
ATOM 2155 C CA . ALA A 1 318 ? 54.403 1.110 27.976 1.00 18.21 318 ALA A CA 1
ATOM 2156 C C . ALA A 1 318 ? 55.370 2.242 28.336 1.00 17.52 318 ALA A C 1
ATOM 2157 O O . ALA A 1 318 ? 56.078 2.748 27.479 1.00 17.36 318 ALA A O 1
ATOM 2159 N N . LEU A 1 319 ? 55.392 2.638 29.607 1.00 17.98 319 LEU A N 1
ATOM 2160 C CA . LEU A 1 319 ? 56.269 3.691 30.064 1.00 19.74 319 LEU A CA 1
ATOM 2161 C C . LEU A 1 319 ? 57.742 3.306 29.877 1.00 19.65 319 LEU A C 1
ATOM 2162 O O . LEU A 1 319 ? 58.530 4.147 29.522 1.00 20.90 319 LEU A O 1
ATOM 2167 N N . ALA A 1 320 ? 58.068 2.048 30.134 1.00 21.59 320 ALA A N 1
ATOM 2168 C CA . ALA A 1 320 ? 59.450 1.585 29.956 1.00 22.61 320 ALA A CA 1
ATOM 2169 C C . ALA A 1 320 ? 59.828 1.689 28.480 1.00 23.53 320 ALA A C 1
ATOM 2170 O O . ALA A 1 320 ? 60.908 2.189 28.173 1.00 23.45 320 ALA A O 1
ATOM 2172 N N . ALA A 1 321 ? 58.922 1.279 27.579 1.00 23.47 321 ALA A N 1
ATOM 2173 C CA . ALA A 1 321 ? 59.112 1.484 26.115 1.00 23.27 321 ALA A CA 1
ATOM 2174 C C . ALA A 1 321 ? 59.334 2.943 25.751 1.00 22.46 321 ALA A C 1
ATOM 2175 O O . ALA A 1 321 ? 60.227 3.264 24.955 1.00 23.23 321 ALA A O 1
ATOM 2177 N N . VAL A 1 322 ? 58.549 3.839 26.345 1.00 20.01 322 V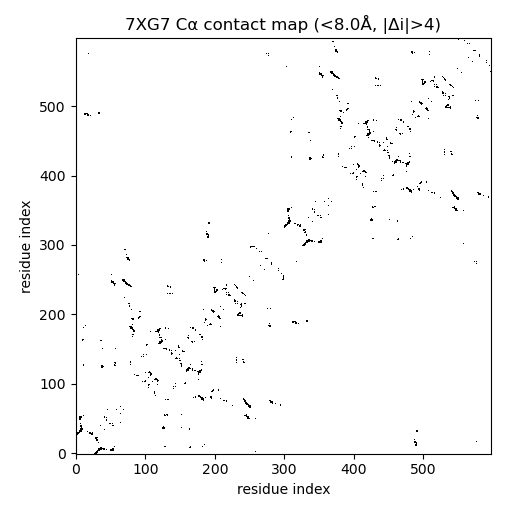AL A N 1
ATOM 2178 C CA . VAL A 1 322 ? 58.717 5.262 26.113 1.00 20.32 322 VAL A CA 1
ATOM 2179 C C . VAL A 1 322 ? 60.119 5.711 26.554 1.00 21.29 322 VAL A C 1
ATOM 2180 O O . VAL A 1 322 ? 60.783 6.473 25.865 1.00 22.25 322 VAL A O 1
ATOM 2184 N N . GLU A 1 323 ? 60.545 5.237 27.712 1.00 23.52 323 GLU A N 1
ATOM 2185 C CA . GLU A 1 323 ? 61.824 5.674 28.281 1.00 28.53 323 GLU A CA 1
ATOM 2186 C C . GLU A 1 323 ? 62.989 5.127 27.448 1.00 27.53 323 GLU A C 1
ATOM 2187 O O . GLU A 1 323 ? 64.039 5.761 27.389 1.00 27.69 323 GLU A O 1
ATOM 2193 N N . SER A 1 324 ? 62.760 3.998 26.775 1.00 26.94 324 SER A N 1
ATOM 2194 C CA . SER A 1 324 ? 63.753 3.386 25.857 1.00 28.76 324 SER A CA 1
ATOM 2195 C C . SER A 1 324 ? 64.075 4.230 24.618 1.00 28.26 324 SER A C 1
ATOM 2196 O O . SER A 1 324 ? 65.087 3.979 23.970 1.00 28.17 324 SER A O 1
ATOM 2199 N N . LEU A 1 325 ? 63.231 5.209 24.284 1.00 25.08 325 LEU A N 1
ATOM 2200 C CA . LEU A 1 325 ? 63.435 6.064 23.111 1.00 25.83 325 LEU A CA 1
ATOM 2201 C C . LEU A 1 325 ? 64.575 7.081 23.310 1.00 26.76 325 LEU A C 1
ATOM 2202 O O . LEU A 1 325 ? 64.754 7.583 24.401 1.00 26.02 325 LEU A O 1
ATOM 2207 N N . LYS A 1 326 ? 65.314 7.384 22.235 1.00 30.74 326 LYS A N 1
ATOM 2208 C CA . LYS A 1 326 ? 66.517 8.241 22.277 1.00 35.56 326 LYS A CA 1
ATOM 2209 C C . LYS A 1 326 ? 66.351 9.447 21.361 1.00 36.51 326 LYS A C 1
ATOM 2210 O O . LYS A 1 326 ? 65.739 9.321 20.291 1.00 33.78 326 LYS A O 1
ATOM 2216 N N . PRO B 1 28 ? 12.416 -4.578 33.927 1.00 36.08 28 PRO B N 1
ATOM 2217 C CA . PRO B 1 28 ? 13.036 -3.429 33.308 1.00 32.02 28 PRO B CA 1
ATOM 2218 C C . PRO B 1 28 ? 11.981 -2.489 32.720 1.00 28.80 28 PRO B C 1
ATOM 2219 O O . PRO B 1 28 ? 10.983 -2.968 32.141 1.00 27.61 28 PRO B O 1
ATOM 2223 N N . PHE B 1 29 ? 12.174 -1.178 32.876 1.00 23.84 29 PHE B N 1
ATOM 2224 C CA . PHE B 1 29 ? 11.318 -0.214 32.203 1.00 20.95 29 PHE B CA 1
ATOM 2225 C C . PHE B 1 29 ? 11.989 0.306 30.936 1.00 21.62 29 PHE B C 1
ATOM 2226 O O . PHE B 1 29 ? 13.194 0.102 30.742 1.00 20.66 29 PHE B O 1
ATOM 2234 N N . ARG B 1 30 ? 11.178 0.947 30.099 1.00 21.39 30 ARG B N 1
ATOM 2235 C CA . ARG B 1 30 ? 11.646 1.662 28.913 1.00 23.54 30 ARG B CA 1
ATOM 2236 C C . ARG B 1 30 ? 11.157 3.081 28.982 1.00 22.11 30 ARG B C 1
ATOM 2237 O O . ARG B 1 30 ? 9.989 3.324 29.345 1.00 23.51 30 ARG B O 1
ATOM 2245 N N . LEU B 1 31 ? 12.042 4.033 28.673 1.00 18.97 31 LEU B N 1
ATOM 2246 C CA . LEU B 1 31 ? 11.628 5.428 28.531 1.00 18.04 31 LEU B CA 1
ATOM 2247 C C . LEU B 1 31 ? 12.103 5.955 27.188 1.00 17.83 31 LEU B C 1
ATOM 2248 O O . LEU B 1 31 ? 13.068 5.448 26.622 1.00 18.32 31 LEU B O 1
ATOM 2253 N N . ASN B 1 32 ? 11.440 7.008 26.728 1.00 18.45 32 ASN B N 1
ATOM 2254 C CA . ASN B 1 32 ? 11.785 7.688 25.488 1.00 21.16 32 ASN B CA 1
ATOM 2255 C C . ASN B 1 32 ? 11.781 9.171 25.729 1.00 18.95 32 ASN B C 1
ATOM 2256 O O . ASN B 1 32 ? 10.738 9.720 26.068 1.00 18.80 32 ASN B O 1
ATOM 2261 N N . GLY B 1 33 ? 12.943 9.812 25.578 1.00 17.35 33 GLY B N 1
ATOM 2262 C CA . GLY B 1 33 ? 13.069 11.277 25.655 1.00 15.58 33 GLY B CA 1
ATOM 2263 C C . GLY B 1 33 ? 13.492 11.873 24.324 1.00 15.22 33 GLY B C 1
ATOM 2264 O O . GLY B 1 33 ? 14.000 11.164 23.449 1.00 15.22 33 GLY B O 1
ATOM 2265 N N . ALA B 1 34 ? 13.309 13.183 24.175 1.00 14.79 34 ALA B N 1
ATOM 2266 C CA . ALA B 1 34 ? 13.741 13.840 22.950 1.00 15.23 34 ALA B CA 1
ATOM 2267 C C . ALA B 1 34 ? 14.058 15.295 23.198 1.00 14.30 34 ALA B C 1
ATOM 2268 O O . ALA B 1 34 ? 13.465 15.934 24.054 1.00 14.97 34 ALA B O 1
ATOM 2270 N N . GLY B 1 35 ? 14.986 15.815 22.410 1.00 13.85 35 GLY B N 1
ATOM 2271 C CA . GLY B 1 35 ? 15.256 17.240 22.393 1.00 13.55 35 GLY B CA 1
ATOM 2272 C C . GLY B 1 35 ? 16.680 17.581 22.005 1.00 13.45 35 GLY B C 1
ATOM 2273 O O . GLY B 1 35 ? 17.246 17.011 21.050 1.00 13.71 35 GLY B O 1
ATOM 2274 N N . ALA B 1 36 ? 17.244 18.515 22.760 1.00 12.85 36 ALA B N 1
ATOM 2275 C CA . ALA B 1 36 ? 18.566 19.102 22.520 1.00 13.04 36 ALA B CA 1
ATOM 2276 C C . ALA B 1 36 ? 19.621 18.092 22.133 1.00 12.96 36 ALA B C 1
ATOM 2277 O O . ALA B 1 36 ? 19.784 17.055 22.788 1.00 13.98 36 ALA B O 1
ATOM 2279 N N . SER B 1 37 ? 20.322 18.397 21.040 1.00 13.25 37 SER B N 1
ATOM 2280 C CA . SER B 1 37 ? 21.540 17.678 20.660 1.00 12.91 37 SER B CA 1
ATOM 2281 C C . SER B 1 37 ? 22.774 18.168 21.404 1.00 12.90 37 SER B C 1
ATOM 2282 O O . SER B 1 37 ? 23.769 17.43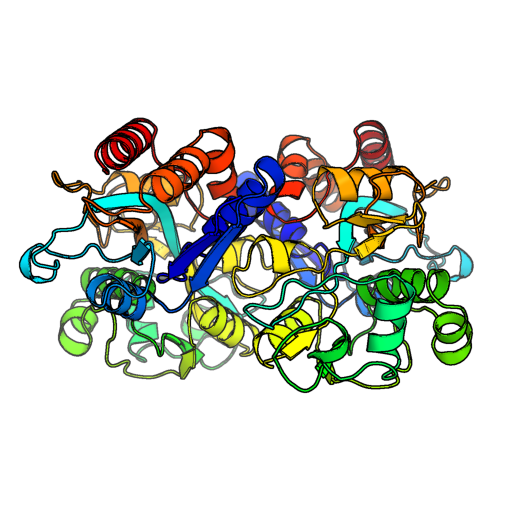0 21.491 1.00 12.48 37 SER B O 1
ATOM 2285 N N . PHE B 1 38 ? 22.755 19.386 21.933 1.00 12.66 38 PHE B N 1
ATOM 2286 C CA . PHE B 1 38 ? 23.944 19.910 22.643 1.00 13.35 38 PHE B CA 1
ATOM 2287 C C . PHE B 1 38 ? 24.474 18.916 23.701 1.00 13.00 38 PHE B C 1
ATOM 2288 O O . PHE B 1 38 ? 25.659 18.634 23.690 1.00 13.32 38 PHE B O 1
ATOM 2296 N N . PRO B 1 39 ? 23.593 18.348 24.570 1.00 13.24 39 PRO B N 1
ATOM 2297 C CA . PRO B 1 39 ? 24.033 17.404 25.598 1.00 12.96 39 PRO B CA 1
ATOM 2298 C C . PRO B 1 39 ? 23.970 15.930 25.166 1.00 12.95 39 PRO B C 1
ATOM 2299 O O . PRO B 1 39 ? 24.140 15.040 26.010 1.00 13.55 39 PRO B O 1
ATOM 2303 N N . ALA B 1 40 ? 23.785 15.650 23.884 1.00 12.38 40 ALA B N 1
ATOM 2304 C CA . ALA B 1 40 ? 23.482 14.277 23.471 1.00 12.57 40 ALA B CA 1
ATOM 2305 C C . ALA B 1 40 ? 24.631 13.318 23.724 1.00 12.95 40 ALA B C 1
ATOM 2306 O O . ALA B 1 40 ? 24.378 12.167 24.043 1.00 12.10 40 ALA B O 1
ATOM 2308 N N . MET B 1 41 ? 25.870 13.779 23.579 1.00 12.54 41 MET B N 1
ATOM 2309 C CA . MET B 1 41 ? 27.013 12.916 23.893 1.00 13.43 41 MET B CA 1
ATOM 2310 C C . MET B 1 41 ? 26.934 12.426 25.342 1.00 13.15 41 MET B C 1
ATOM 2311 O O . MET B 1 41 ? 27.109 11.225 25.620 1.00 12.81 41 MET B O 1
ATOM 2316 N N . LEU B 1 42 ? 26.696 13.366 26.249 1.00 12.28 42 LEU B N 1
ATOM 2317 C CA . LEU B 1 42 ? 26.642 13.066 27.682 1.00 12.55 42 LEU B CA 1
ATOM 2318 C C . LEU B 1 42 ? 25.391 12.273 28.034 1.00 12.39 42 LEU B C 1
ATOM 2319 O O . LEU B 1 42 ? 25.475 11.285 28.763 1.00 11.66 42 LEU B O 1
ATOM 2324 N N . TYR B 1 43 ? 24.237 12.651 27.492 1.00 12.33 43 TYR B N 1
ATOM 2325 C CA . TYR B 1 43 ? 23.008 11.872 27.808 1.00 12.98 43 TYR B CA 1
ATOM 2326 C C . TYR B 1 43 ? 23.081 10.437 27.323 1.00 12.89 43 TYR B C 1
ATOM 2327 O O . TYR B 1 43 ? 22.711 9.522 28.062 1.00 12.88 43 TYR B O 1
ATOM 2336 N N . SER B 1 44 ? 23.599 10.226 26.098 1.00 12.31 44 SER B N 1
ATOM 2337 C CA . SER B 1 44 ? 23.773 8.878 25.600 1.00 13.12 44 SER B CA 1
ATOM 2338 C C . SER B 1 44 ? 24.742 8.095 26.496 1.00 12.50 44 SER B C 1
ATOM 2339 O O . SER B 1 44 ? 24.491 6.940 26.833 1.00 12.42 44 SER B O 1
ATOM 2342 N N . ASN B 1 45 ? 25.830 8.737 26.912 1.00 11.71 45 ASN B N 1
ATOM 2343 C CA . ASN B 1 45 ? 26.765 8.076 27.815 1.00 11.87 45 ASN B CA 1
ATOM 2344 C C . ASN B 1 45 ? 26.069 7.622 29.113 1.00 11.20 45 ASN B C 1
ATOM 2345 O O . ASN B 1 45 ? 26.165 6.461 29.511 1.00 11.15 45 ASN B O 1
ATOM 2350 N N . TRP B 1 46 ? 25.344 8.540 29.745 1.00 10.54 46 TRP B N 1
ATOM 2351 C CA . TRP B 1 46 ? 24.583 8.251 30.973 1.00 10.99 46 TRP B CA 1
ATOM 2352 C C . TRP B 1 46 ? 23.550 7.159 30.778 1.00 11.66 46 TRP B C 1
ATOM 2353 O O . TRP B 1 46 ? 23.412 6.242 31.597 1.00 12.59 46 TRP B O 1
ATOM 2364 N N . PHE B 1 47 ? 22.801 7.264 29.694 1.00 12.05 47 PHE B N 1
ATOM 2365 C CA . PHE B 1 47 ? 21.720 6.303 29.467 1.00 12.78 47 PHE B CA 1
ATOM 2366 C C . PHE B 1 47 ? 22.247 4.903 29.176 1.00 13.05 47 PHE B C 1
ATOM 2367 O O . PHE B 1 47 ? 21.647 3.904 29.606 1.00 13.67 47 PHE B O 1
ATOM 2375 N N . THR B 1 48 ? 23.360 4.823 28.456 1.00 12.70 48 THR B N 1
ATOM 2376 C CA . THR B 1 48 ? 24.033 3.563 28.180 1.00 13.97 48 THR B CA 1
ATOM 2377 C C . THR B 1 48 ? 24.554 2.916 29.465 1.00 14.82 48 THR B C 1
ATOM 2378 O O . THR B 1 48 ? 24.340 1.706 29.715 1.00 16.02 48 THR B O 1
ATOM 2382 N N . SER B 1 49 ? 25.229 3.722 30.287 1.00 15.63 49 SER B N 1
ATOM 2383 C CA . SER B 1 49 ? 25.691 3.304 31.619 1.00 15.87 49 SER B CA 1
ATOM 2384 C C . SER B 1 49 ? 24.547 2.811 32.495 1.00 14.59 49 SER B C 1
ATOM 2385 O O . SER B 1 49 ? 24.664 1.766 33.160 1.00 14.78 49 SER B O 1
ATOM 2388 N N . PHE B 1 50 ? 23.439 3.548 32.470 1.00 13.60 50 PHE B N 1
ATOM 2389 C CA . PHE B 1 50 ? 22.264 3.209 33.263 1.00 13.93 50 PHE B CA 1
ATOM 2390 C C . PHE B 1 50 ? 21.679 1.864 32.840 1.00 14.74 50 PHE B C 1
ATOM 2391 O O . PHE B 1 50 ? 21.287 1.046 33.689 1.00 15.99 50 PHE B O 1
ATOM 2399 N N . SER B 1 51 ? 21.667 1.620 31.528 1.00 15.94 51 SER B N 1
ATOM 2400 C CA . SER B 1 51 ? 21.176 0.339 30.991 1.00 17.86 51 SER B CA 1
ATOM 2401 C C . SER B 1 51 ? 22.073 -0.798 31.424 1.00 18.33 51 SER B C 1
ATOM 2402 O O . SER B 1 51 ? 21.590 -1.856 31.854 1.00 18.58 51 SER B O 1
ATOM 2405 N N . LYS B 1 52 ? 23.381 -0.591 31.356 1.00 17.55 52 LYS B N 1
ATOM 2406 C CA . LYS B 1 52 ? 24.315 -1.613 31.803 1.00 20.21 52 LYS B CA 1
ATOM 2407 C C . LYS B 1 52 ? 24.102 -1.928 33.290 1.00 20.87 52 LYS B C 1
ATOM 2408 O O . LYS B 1 52 ? 24.144 -3.103 33.683 1.00 20.75 52 LYS B O 1
ATOM 2414 N N . ASP B 1 53 ? 23.911 -0.901 34.101 1.00 19.11 53 ASP B N 1
ATOM 2415 C CA . ASP B 1 53 ? 23.913 -1.057 35.551 1.00 19.40 53 ASP B CA 1
ATOM 2416 C C . ASP B 1 53 ? 22.586 -1.551 36.057 1.00 19.93 53 ASP B C 1
ATOM 2417 O O . ASP B 1 53 ? 22.559 -2.173 37.110 1.00 21.11 53 ASP B O 1
ATOM 2422 N N . THR B 1 54 ? 21.495 -1.260 35.353 1.00 18.32 54 THR B N 1
ATOM 2423 C CA . THR B 1 54 ? 20.150 -1.550 35.870 1.00 18.91 54 THR B CA 1
ATOM 2424 C C . THR B 1 54 ? 19.279 -2.446 35.007 1.00 19.24 54 THR B C 1
ATOM 2425 O O . THR B 1 54 ? 18.250 -2.902 35.495 1.00 18.64 54 THR B O 1
ATOM 2429 N N . GLY B 1 55 ? 19.623 -2.649 33.731 1.00 19.12 55 GLY B N 1
ATOM 2430 C CA . GLY B 1 55 ? 18.734 -3.320 32.766 1.00 19.30 55 GLY B CA 1
ATOM 2431 C C . GLY B 1 55 ? 17.602 -2.479 32.179 1.00 20.27 55 GLY B C 1
ATOM 2432 O O . GLY B 1 55 ? 16.918 -2.924 31.267 1.00 23.57 55 GLY B O 1
ATOM 2433 N N . ASN B 1 56 ? 17.389 -1.270 32.689 1.00 19.38 56 ASN B N 1
ATOM 2434 C CA . ASN B 1 56 ? 16.329 -0.387 32.191 1.00 20.39 56 ASN B CA 1
ATOM 2435 C C . ASN B 1 56 ? 16.836 0.294 30.914 1.00 23.52 56 ASN B C 1
ATOM 2436 O O . ASN B 1 56 ? 18.041 0.504 30.759 1.00 27.01 56 ASN B O 1
ATOM 2441 N N . LYS B 1 57 ? 15.932 0.668 30.026 1.00 22.47 57 LYS B N 1
ATOM 2442 C CA . LYS B 1 57 ? 16.329 1.205 28.728 1.00 24.34 57 LYS B CA 1
ATOM 2443 C C . LYS B 1 57 ? 15.776 2.620 28.582 1.00 22.47 57 LYS B C 1
ATOM 2444 O O . LYS B 1 57 ? 14.592 2.850 28.771 1.00 22.73 57 LYS B O 1
ATOM 2450 N N . VAL B 1 58 ? 16.644 3.580 28.320 1.00 19.78 58 VAL B N 1
ATOM 2451 C CA . VAL B 1 58 ? 16.233 4.956 28.111 1.00 18.73 58 VAL B CA 1
ATOM 2452 C C . VAL B 1 58 ? 16.724 5.347 26.727 1.00 20.15 58 VAL B C 1
ATOM 2453 O O . VAL B 1 58 ? 17.936 5.462 26.527 1.00 21.19 58 VAL B O 1
ATOM 2457 N N . ASN B 1 59 ? 15.797 5.565 25.792 1.00 19.67 59 ASN B N 1
ATOM 2458 C CA . ASN B 1 59 ? 16.176 6.033 24.472 1.00 20.58 59 ASN B CA 1
ATOM 2459 C C . ASN B 1 59 ? 15.954 7.525 24.339 1.00 18.53 59 ASN B C 1
ATOM 2460 O O . ASN B 1 59 ? 15.115 8.110 25.014 1.00 18.38 59 ASN B O 1
ATOM 2465 N N . TYR B 1 60 ? 16.769 8.131 23.492 1.00 16.71 60 TYR B N 1
ATOM 2466 C CA . TYR B 1 60 ? 16.798 9.570 23.356 1.00 14.88 60 TYR B CA 1
ATOM 2467 C C . TYR B 1 60 ? 16.962 9.934 21.888 1.00 15.66 60 TYR B C 1
ATOM 2468 O O . TYR B 1 60 ? 17.827 9.402 21.209 1.00 14.76 60 TYR B O 1
ATOM 2477 N N . GLN B 1 61 ? 16.103 10.829 21.403 1.00 16.42 61 GLN B N 1
ATOM 2478 C CA . GLN B 1 61 ? 16.168 11.327 20.018 1.00 18.23 61 GLN B CA 1
ATOM 2479 C C . GLN B 1 61 ? 16.701 12.741 20.086 1.00 16.30 61 GLN B C 1
ATOM 2480 O O . GLN B 1 61 ? 16.022 13.594 20.661 1.00 14.59 61 GLN B O 1
ATOM 2486 N N . ALA B 1 62 ? 17.864 12.979 19.493 1.00 15.91 62 ALA B N 1
ATOM 2487 C CA . ALA B 1 62 ? 18.466 14.303 19.433 1.00 17.44 62 ALA B CA 1
ATOM 2488 C C . ALA B 1 62 ? 17.889 15.094 18.254 1.00 17.54 62 ALA B C 1
ATOM 2489 O O . ALA B 1 62 ? 18.485 15.200 17.213 1.00 22.74 62 ALA B O 1
ATOM 2491 N N . VAL B 1 63 ? 16.719 15.646 18.456 1.00 16.18 63 VAL B N 1
ATOM 2492 C CA . VAL B 1 63 ? 15.960 16.318 17.409 1.00 16.85 63 VAL B CA 1
ATOM 2493 C C . VAL B 1 63 ? 16.062 17.838 17.495 1.00 15.92 63 VAL B C 1
ATOM 2494 O O . VAL B 1 63 ? 15.459 18.542 16.690 1.00 16.85 63 VAL B O 1
ATOM 2498 N N . GLY B 1 64 ? 16.802 18.356 18.476 1.00 15.14 64 GLY B N 1
ATOM 2499 C CA . GLY B 1 64 ? 16.934 19.790 18.705 1.00 14.87 64 GLY B CA 1
ATOM 2500 C C . GLY B 1 64 ? 15.939 20.266 19.753 1.00 14.15 64 GLY B C 1
ATOM 2501 O O . GLY B 1 64 ? 14.877 19.654 19.940 1.00 15.50 64 GLY B O 1
ATOM 2502 N N . SER B 1 65 ? 16.286 21.355 20.432 1.00 14.35 65 SER B N 1
ATOM 2503 C CA . SER B 1 65 ? 15.481 21.940 21.496 1.00 14.92 65 SER B CA 1
ATOM 2504 C C . SER B 1 65 ? 14.086 22.364 21.027 1.00 15.55 65 SER B C 1
ATOM 2505 O O . SER B 1 65 ? 13.118 22.212 21.764 1.00 15.61 65 SER B O 1
ATOM 2508 N N . GLY B 1 66 ? 13.990 22.856 19.802 1.00 17.17 66 GLY B N 1
ATOM 2509 C CA . GLY B 1 66 ? 12.665 23.255 19.258 1.00 18.02 66 GLY B CA 1
ATOM 2510 C C . GLY B 1 66 ? 11.688 22.097 19.243 1.00 17.94 66 GLY B C 1
ATOM 2511 O O . GLY B 1 66 ? 10.589 22.160 19.819 1.00 18.54 66 GLY B O 1
ATOM 2512 N N . ALA B 1 67 ? 12.127 21.008 18.640 1.00 18.49 67 ALA B N 1
ATOM 2513 C CA . ALA B 1 67 ? 11.309 19.801 18.522 1.00 18.19 67 ALA B CA 1
ATOM 2514 C C . ALA B 1 67 ? 11.087 19.150 19.868 1.00 18.42 67 ALA B C 1
ATOM 2515 O O . ALA B 1 67 ? 10.030 18.565 20.114 1.00 18.92 67 ALA B O 1
ATOM 2517 N N . GLY B 1 68 ? 12.088 19.256 20.742 1.00 16.89 68 GLY B N 1
ATOM 2518 C CA . GLY B 1 68 ? 12.010 18.760 22.099 1.00 17.80 68 GLY B CA 1
ATOM 2519 C C . GLY B 1 68 ? 10.874 19.384 22.885 1.00 18.26 68 GLY B C 1
ATOM 2520 O O . GLY B 1 68 ? 10.037 18.693 23.482 1.00 19.74 68 GLY B O 1
ATOM 2521 N N . VAL B 1 69 ? 10.817 20.694 22.845 1.00 18.25 69 VAL B N 1
ATOM 2522 C CA . VAL B 1 69 ? 9.751 21.402 23.551 1.00 19.60 69 VAL B CA 1
ATOM 2523 C C . VAL B 1 69 ? 8.402 21.066 22.895 1.00 20.43 69 VAL B C 1
ATOM 2524 O O . VAL B 1 69 ? 7.427 20.799 23.592 1.00 19.28 69 VAL B O 1
ATOM 2528 N N . ARG B 1 70 ? 8.376 21.016 21.569 1.00 21.09 70 ARG B N 1
ATOM 2529 C CA . ARG B 1 70 ? 7.127 20.654 20.851 1.00 23.57 70 ARG B CA 1
ATOM 2530 C C . ARG B 1 70 ? 6.594 19.281 21.258 1.00 23.03 70 ARG B C 1
ATOM 2531 O O . ARG B 1 70 ? 5.421 19.130 21.615 1.00 23.16 70 ARG B O 1
ATOM 2539 N N . GLN B 1 71 ? 7.462 18.279 21.271 1.00 21.02 71 GLN B N 1
ATOM 2540 C CA . GLN B 1 71 ? 7.022 16.939 21.644 1.00 21.90 71 GLN B CA 1
ATOM 2541 C C . GLN B 1 71 ? 6.629 16.848 23.136 1.00 21.60 71 GLN B C 1
ATOM 2542 O O . GLN B 1 71 ? 5.736 16.100 23.491 1.00 20.33 71 GLN B O 1
ATOM 2548 N N . PHE B 1 72 ? 7.324 17.594 23.999 1.00 20.58 72 PHE B N 1
ATOM 2549 C CA . PHE B 1 72 ? 6.975 17.642 25.412 1.00 20.65 72 PHE B CA 1
ATOM 2550 C C . PHE B 1 72 ? 5.551 18.202 25.554 1.00 22.46 72 PHE B C 1
ATOM 2551 O O . PHE B 1 72 ? 4.723 17.652 26.285 1.00 20.94 72 PHE B O 1
ATOM 2559 N N . LYS B 1 73 ? 5.280 19.295 24.858 1.00 22.88 73 LYS B N 1
ATOM 2560 C CA . LYS B 1 73 ? 3.925 19.888 24.897 1.00 27.02 73 LYS B CA 1
ATOM 2561 C C . LYS B 1 73 ? 2.856 18.960 24.341 1.00 26.93 73 LYS B C 1
ATOM 2562 O O . LYS B 1 73 ? 1.764 18.888 24.888 1.00 29.52 73 LYS B O 1
ATOM 2568 N N . ALA B 1 74 ? 3.177 18.222 23.282 1.00 27.06 74 ALA B N 1
ATOM 2569 C CA . ALA B 1 74 ? 2.251 17.255 22.687 1.00 26.85 74 ALA B CA 1
ATOM 2570 C C . ALA B 1 74 ? 2.135 15.945 23.458 1.00 28.08 74 ALA B C 1
ATOM 2571 O O . ALA B 1 74 ? 1.341 15.085 23.084 1.00 26.84 74 ALA B O 1
ATOM 2573 N N . LYS B 1 75 ? 2.950 15.775 24.504 1.00 26.62 75 LYS B N 1
ATOM 2574 C CA . LYS B 1 75 ? 2.949 14.600 25.362 1.00 27.62 75 LYS B CA 1
ATOM 2575 C C . LYS B 1 75 ? 3.231 13.319 24.609 1.00 26.29 75 LYS B C 1
ATOM 2576 O O . LYS B 1 75 ? 2.601 12.313 24.854 1.00 27.70 75 LYS B O 1
ATOM 2582 N N . THR B 1 76 ? 4.205 13.363 23.706 1.00 23.60 76 THR B N 1
ATOM 2583 C CA . THR B 1 76 ? 4.599 12.203 22.918 1.00 23.81 76 THR B CA 1
ATOM 2584 C C . THR B 1 76 ? 5.942 11.642 23.372 1.00 21.73 76 THR B C 1
ATOM 2585 O O . THR B 1 76 ? 6.465 10.729 22.748 1.00 23.91 76 THR B O 1
ATOM 2589 N N . VAL B 1 77 ? 6.488 12.178 24.466 1.00 21.13 77 VAL B N 1
ATOM 2590 C CA . VAL B 1 77 ? 7.717 11.666 25.082 1.00 19.76 77 VAL B CA 1
ATOM 2591 C C . VAL B 1 77 ? 7.511 11.541 26.601 1.00 19.03 77 VAL B C 1
ATOM 2592 O O . VAL B 1 77 ? 6.596 12.142 27.152 1.00 19.97 77 VAL B O 1
ATOM 2596 N N . ASP B 1 78 ? 8.405 10.818 27.265 1.00 18.59 78 ASP B N 1
ATOM 2597 C CA . ASP B 1 78 ? 8.400 10.707 28.738 1.00 17.50 78 ASP B CA 1
ATOM 2598 C C . ASP B 1 78 ? 9.122 11.891 29.392 1.00 17.04 78 ASP B C 1
ATOM 2599 O O . ASP B 1 78 ? 8.891 12.199 30.572 1.00 16.31 78 ASP B O 1
ATOM 2604 N N . PHE B 1 79 ? 10.004 12.535 28.631 1.00 14.64 79 PHE B N 1
ATOM 2605 C CA . PHE B 1 79 ? 10.693 13.766 29.049 1.00 14.75 79 PHE B CA 1
ATOM 2606 C C . PHE B 1 79 ? 11.247 14.468 27.822 1.00 14.92 79 PHE B C 1
ATOM 2607 O O . PHE B 1 79 ? 11.472 13.839 26.792 1.00 14.83 79 PHE B O 1
ATOM 2615 N N . GLY B 1 80 ? 11.400 15.780 27.931 1.00 15.80 80 GLY B N 1
ATOM 2616 C CA . GLY B 1 80 ? 11.968 16.615 26.894 1.00 15.95 80 GLY B CA 1
ATOM 2617 C C . GLY B 1 80 ? 13.312 17.144 27.305 1.00 15.33 80 GLY B C 1
ATOM 2618 O O . GLY B 1 80 ? 13.756 16.909 28.443 1.00 15.66 80 GLY B O 1
ATOM 2619 N N . ALA B 1 81 ? 13.955 17.864 26.401 1.00 14.73 81 ALA B N 1
ATOM 2620 C CA . ALA B 1 81 ? 15.245 18.462 26.695 1.00 14.46 81 ALA B CA 1
ATOM 2621 C C . ALA B 1 81 ? 15.444 19.714 25.874 1.00 13.88 81 ALA B C 1
ATOM 2622 O O . ALA B 1 81 ? 15.224 19.696 24.665 1.00 13.81 81 ALA B O 1
ATOM 2624 N N . SER B 1 82 ? 15.908 20.784 26.512 1.00 13.23 82 SER B N 1
ATOM 2625 C CA . SER B 1 82 ? 16.170 22.038 25.843 1.00 13.68 82 SER B CA 1
ATOM 2626 C C . SER B 1 82 ? 17.341 22.762 26.450 1.00 13.75 82 SER B C 1
ATOM 2627 O O . SER B 1 82 ? 17.476 22.770 27.666 1.00 13.58 82 SER B O 1
ATOM 2630 N N . ASP B 1 83 ? 18.163 23.391 25.615 1.00 13.66 83 ASP B N 1
ATOM 2631 C CA . ASP B 1 83 ? 19.199 24.309 26.111 1.00 14.91 83 ASP B CA 1
ATOM 2632 C C . ASP B 1 83 ? 18.659 25.724 26.280 1.00 15.82 83 ASP B C 1
ATOM 2633 O O . ASP B 1 83 ? 19.405 26.592 26.754 1.00 17.72 83 ASP B O 1
ATOM 2638 N N . GLY B 1 84 ? 17.432 25.988 25.792 1.00 16.62 84 GLY B N 1
ATOM 2639 C CA . GLY B 1 84 ? 16.747 27.285 26.027 1.00 17.16 84 GLY B CA 1
ATOM 2640 C C . GLY B 1 84 ? 15.621 27.036 27.009 1.00 17.73 84 GLY B C 1
ATOM 2641 O O . GLY B 1 84 ? 14.750 26.197 26.768 1.00 20.16 84 GLY B O 1
ATOM 2642 N N . ALA B 1 85 ? 15.642 27.720 28.137 1.00 17.70 85 ALA B N 1
ATOM 2643 C CA . ALA B 1 85 ? 14.623 27.504 29.162 1.00 18.80 85 ALA B CA 1
ATOM 2644 C C . ALA B 1 85 ? 13.283 28.014 28.612 1.00 19.65 85 ALA B C 1
ATOM 2645 O O . ALA B 1 85 ? 13.249 28.917 27.808 1.00 20.08 85 ALA B O 1
ATOM 2647 N N . VAL B 1 86 ? 12.197 27.422 29.059 1.00 18.73 86 VAL B N 1
ATOM 2648 C CA . VAL B 1 86 ? 10.879 27.679 28.497 1.00 20.53 86 VAL B CA 1
ATOM 2649 C C . VAL B 1 86 ? 10.230 28.693 29.412 1.00 21.59 86 VAL B C 1
ATOM 2650 O O . VAL B 1 86 ? 10.030 28.416 30.584 1.00 20.48 86 VAL B O 1
ATOM 2654 N N . LYS B 1 87 ? 9.949 29.884 28.899 1.00 24.25 87 LYS B N 1
ATOM 2655 C CA . LYS B 1 87 ? 9.287 30.905 29.730 1.00 25.29 87 LYS B CA 1
ATOM 2656 C C . LYS B 1 87 ? 7.872 30.473 30.139 1.00 23.67 87 LYS B C 1
ATOM 2657 O O . LYS B 1 87 ? 7.291 29.579 29.532 1.00 21.90 87 LYS B O 1
ATOM 2663 N N . ASP B 1 88 ? 7.342 31.098 31.189 1.00 24.76 88 ASP B N 1
ATOM 2664 C CA . ASP B 1 88 ? 6.042 30.690 31.780 1.00 26.30 88 ASP B CA 1
ATOM 2665 C C . ASP B 1 88 ? 4.927 30.618 30.734 1.00 25.19 88 ASP B C 1
ATOM 2666 O O . ASP B 1 88 ? 4.165 29.655 30.690 1.00 25.04 88 ASP B O 1
ATOM 2671 N N . SER B 1 89 ? 4.868 31.614 29.861 1.00 25.91 89 SER B N 1
ATOM 2672 C CA . SER B 1 89 ? 3.777 31.709 28.886 1.00 26.59 89 SER B CA 1
ATOM 2673 C C . SER B 1 89 ? 3.800 30.627 27.797 1.00 28.41 89 SER B C 1
ATOM 2674 O O . SER B 1 89 ? 2.788 30.400 27.126 1.00 26.68 89 SER B O 1
ATOM 2677 N N . LYS B 1 90 ? 4.948 29.968 27.611 1.00 26.80 90 LYS B N 1
ATOM 2678 C CA . LYS B 1 90 ? 5.056 28.866 26.672 1.00 27.95 90 LYS B CA 1
ATOM 2679 C C . LYS B 1 90 ? 4.959 27.495 27.342 1.00 26.95 90 LYS B C 1
ATOM 2680 O O . LYS B 1 90 ? 5.029 26.482 26.659 1.00 26.52 90 LYS B O 1
ATOM 2686 N N . GLN B 1 91 ? 4.785 27.439 28.660 1.00 25.80 91 GLN B N 1
ATOM 2687 C CA . GLN B 1 91 ? 4.682 26.131 29.347 1.00 26.19 91 GLN B CA 1
ATOM 2688 C C . GLN B 1 91 ? 3.280 25.582 29.169 1.00 29.59 91 GLN B C 1
ATOM 2689 O O . GLN B 1 91 ? 2.339 26.365 29.128 1.00 29.75 91 GLN B O 1
ATOM 2695 N N . PRO B 1 92 ? 3.131 24.245 29.056 1.00 32.21 92 PRO B N 1
ATOM 2696 C CA . PRO B 1 92 ? 1.770 23.693 29.016 1.00 33.61 92 PRO B CA 1
ATOM 2697 C C . PRO B 1 92 ? 1.007 24.007 30.312 1.00 34.60 92 PRO B C 1
ATOM 2698 O O . PRO B 1 92 ? 1.624 24.308 31.351 1.00 29.69 92 PRO B O 1
ATOM 2702 N N . ALA B 1 93 ? -0.323 23.994 30.218 1.00 33.76 93 ALA B N 1
ATOM 2703 C CA . ALA B 1 93 ? -1.212 24.280 31.353 1.00 36.99 93 ALA B CA 1
ATOM 2704 C C . ALA B 1 93 ? -0.925 23.347 32.547 1.00 36.64 93 ALA B C 1
ATOM 2705 O O . ALA B 1 93 ? -0.888 23.786 33.702 1.00 34.56 93 ALA B O 1
ATOM 2707 N N . GLU B 1 94 ? -0.675 22.079 32.224 1.00 40.39 94 GLU B N 1
ATOM 2708 C CA . GLU B 1 94 ? -0.384 21.034 33.209 1.00 44.41 94 GLU B CA 1
ATOM 2709 C C . GLU B 1 94 ? 0.998 21.173 33.878 1.00 44.49 94 GLU B C 1
ATOM 2710 O O . GLU B 1 94 ? 1.328 20.366 34.731 1.00 47.05 94 GLU B O 1
ATOM 2716 N N . GLY B 1 95 ? 1.809 22.160 33.470 1.00 41.50 95 GLY B N 1
ATOM 2717 C CA . GLY B 1 95 ? 3.056 22.527 34.158 1.00 35.51 95 GLY B CA 1
ATOM 2718 C C . GLY B 1 95 ? 4.280 21.879 33.547 1.00 30.21 95 GLY B C 1
ATOM 2719 O O . GLY B 1 95 ? 4.187 20.974 32.705 1.00 28.88 95 GLY B O 1
ATOM 2720 N N . MET B 1 96 ? 5.451 22.370 33.944 1.00 27.94 96 MET B N 1
ATOM 2721 C CA . MET B 1 96 ? 6.715 21.738 33.528 1.00 25.63 96 MET B CA 1
ATOM 2722 C C . MET B 1 96 ? 7.794 22.014 34.563 1.00 23.22 96 MET B C 1
ATOM 2723 O O . MET B 1 96 ? 7.789 23.063 35.220 1.00 22.49 96 MET B O 1
ATOM 2728 N N . VAL B 1 97 ? 8.676 21.029 34.750 1.00 20.00 97 VAL B N 1
ATOM 2729 C CA . VAL B 1 97 ? 9.790 21.148 35.687 1.00 18.67 97 VAL B CA 1
ATOM 2730 C C . VAL B 1 97 ? 11.087 21.108 34.867 1.00 17.08 97 VAL B C 1
ATOM 2731 O O . VAL B 1 97 ? 11.272 20.209 34.045 1.00 16.44 97 VAL B O 1
ATOM 2735 N N . HIS B 1 98 ? 11.919 22.131 35.059 1.00 16.26 98 HIS B N 1
ATOM 2736 C CA . HIS B 1 98 ? 13.243 22.218 34.471 1.00 16.25 98 HIS B CA 1
ATOM 2737 C C . HIS B 1 98 ? 14.248 21.576 35.412 1.00 16.24 98 HIS B C 1
ATOM 2738 O O . HIS B 1 98 ? 14.348 21.971 36.579 1.00 17.41 98 HIS B O 1
ATOM 2745 N N . ILE B 1 99 ? 14.985 20.583 34.921 1.00 15.84 99 ILE B N 1
ATOM 2746 C CA . ILE B 1 99 ? 16.031 19.940 35.728 1.00 15.06 99 ILE B CA 1
ATOM 2747 C C . ILE B 1 99 ? 17.353 20.198 35.019 1.00 13.86 99 ILE B C 1
ATOM 2748 O O . ILE B 1 99 ? 17.620 19.579 33.984 1.00 12.87 99 ILE B O 1
ATOM 2753 N N . PRO B 1 100 ? 18.198 21.087 35.572 1.00 13.89 100 PRO B N 1
ATOM 2754 C CA . PRO B 1 100 ? 19.450 21.333 34.861 1.00 13.40 100 PRO B CA 1
ATOM 2755 C C . PRO B 1 100 ? 20.350 20.098 34.995 1.00 12.88 100 PRO B C 1
ATOM 2756 O O . PRO B 1 100 ? 20.452 19.536 36.072 1.00 13.87 100 PRO B O 1
ATOM 2760 N N . MET B 1 101 ? 20.975 19.691 33.903 1.00 11.98 101 MET B N 1
ATOM 2761 C CA . MET B 1 101 ? 21.786 18.465 33.878 1.00 12.66 101 MET B CA 1
ATOM 2762 C C . MET B 1 101 ? 23.282 18.703 33.746 1.00 12.16 101 MET B C 1
ATOM 2763 O O . MET B 1 101 ? 24.089 17.940 34.252 1.00 12.11 101 MET B O 1
ATOM 2768 N N . THR B 1 102 ? 23.634 19.704 32.957 1.00 12.20 102 THR B N 1
ATOM 2769 C CA . THR B 1 102 ? 25.006 20.040 32.681 1.00 12.58 102 THR B CA 1
ATOM 2770 C C . THR B 1 102 ? 25.039 21.447 32.127 1.00 12.59 102 THR B C 1
ATOM 2771 O O . THR B 1 102 ? 23.977 22.068 31.904 1.00 13.28 102 THR B O 1
ATOM 2775 N N . GLY B 1 103 ? 26.245 21.929 31.885 1.00 13.14 103 GLY B N 1
ATOM 2776 C CA . GLY B 1 103 ? 26.462 23.146 31.115 1.00 12.79 103 GLY B CA 1
ATOM 2777 C C . GLY B 1 103 ? 27.682 22.984 30.238 1.00 13.36 103 GLY B C 1
ATOM 2778 O O . GLY B 1 103 ? 28.449 22.035 30.405 1.00 12.92 103 GLY B O 1
ATOM 2779 N N . GLY B 1 104 ? 27.878 23.917 29.321 1.00 12.74 104 GLY B N 1
ATOM 2780 C CA . GLY B 1 104 ? 29.082 23.876 28.502 1.00 13.31 104 GLY B CA 1
ATOM 2781 C C . GLY B 1 104 ? 29.290 25.054 27.596 1.00 13.55 104 GLY B C 1
ATOM 2782 O O . GLY B 1 104 ? 28.375 25.874 27.402 1.00 13.97 104 GLY B O 1
ATOM 2783 N N . ALA B 1 105 ? 30.487 25.135 27.029 1.00 13.15 105 ALA B N 1
ATOM 2784 C CA . ALA B 1 105 ? 30.808 26.115 26.024 1.00 14.07 105 ALA B CA 1
ATOM 2785 C C . ALA B 1 105 ? 30.199 25.726 24.684 1.00 13.86 105 ALA B C 1
ATOM 2786 O O . ALA B 1 105 ? 30.120 24.540 24.332 1.00 14.35 105 ALA B O 1
ATOM 2788 N N . ILE B 1 106 ? 29.818 26.739 23.925 1.00 14.09 106 ILE B N 1
ATOM 2789 C CA . ILE B 1 106 ? 29.460 26.605 22.516 1.00 14.22 106 ILE B CA 1
ATOM 2790 C C . ILE B 1 106 ? 30.589 27.302 21.785 1.00 14.98 106 ILE B C 1
ATOM 2791 O O . ILE B 1 106 ? 30.797 28.496 21.970 1.00 15.82 106 ILE B O 1
ATOM 2796 N N . VAL B 1 107 ? 31.331 26.565 20.968 1.00 14.06 107 VAL B N 1
ATOM 2797 C CA . VAL B 1 107 ? 32.567 27.106 20.404 1.00 14.44 107 VAL B CA 1
ATOM 2798 C C . VAL B 1 107 ? 32.424 27.273 18.898 1.00 13.95 107 VAL B C 1
ATOM 2799 O O . VAL B 1 107 ? 31.769 26.448 18.243 1.00 14.15 107 VAL B O 1
ATOM 2803 N N . PRO B 1 108 ? 33.069 28.301 18.328 1.00 14.56 108 PRO B N 1
ATOM 2804 C CA . PRO B 1 108 ? 33.173 28.408 16.862 1.00 15.71 108 PRO B CA 1
ATOM 2805 C C . PRO B 1 108 ? 34.196 27.452 16.224 1.00 16.40 108 PRO B C 1
ATOM 2806 O O . PRO B 1 108 ? 35.294 27.858 15.788 1.00 19.40 108 PRO B O 1
ATOM 2810 N N . ALA B 1 109 ? 33.807 26.207 16.074 1.00 15.82 109 ALA B N 1
ATOM 2811 C CA . ALA B 1 109 ? 34.696 25.168 15.599 1.00 14.80 109 ALA B CA 1
ATOM 2812 C C . ALA B 1 109 ? 35.065 25.404 14.146 1.00 14.75 109 ALA B C 1
ATOM 2813 O O . ALA B 1 109 ? 34.216 25.816 13.361 1.00 14.91 109 ALA B O 1
ATOM 2815 N N . TYR B 1 110 ? 36.297 25.095 13.778 1.00 14.71 110 TYR B N 1
ATOM 2816 C CA . TYR B 1 110 ? 36.752 25.344 12.399 1.00 15.64 110 TYR B CA 1
ATOM 2817 C C . TYR B 1 110 ? 37.716 24.291 11.906 1.00 15.85 110 TYR B C 1
ATOM 2818 O O . TYR B 1 110 ? 38.365 23.599 12.696 1.00 15.14 110 TYR B O 1
ATOM 2827 N N . ASN B 1 111 ? 37.766 24.181 10.578 1.00 16.26 111 ASN B N 1
ATOM 2828 C CA . ASN B 1 111 ? 38.556 23.215 9.863 1.00 17.00 111 ASN B CA 1
ATOM 2829 C C . ASN B 1 111 ? 39.484 24.022 8.965 1.00 18.25 111 ASN B C 1
ATOM 2830 O O . ASN B 1 111 ? 39.111 24.387 7.840 1.00 17.74 111 ASN B O 1
ATOM 2835 N N . ASN B 1 112 ? 40.676 24.309 9.478 1.00 18.72 112 ASN B N 1
ATOM 2836 C CA . ASN B 1 112 ? 41.700 25.003 8.685 1.00 18.88 112 ASN B CA 1
ATOM 2837 C C . ASN B 1 112 ? 43.073 24.666 9.267 1.00 19.32 112 ASN B C 1
ATOM 2838 O O . ASN B 1 112 ? 43.650 25.458 9.991 1.00 19.13 112 ASN B O 1
ATOM 2843 N N . PRO B 1 113 ? 43.584 23.470 8.956 1.00 21.67 113 PRO B N 1
ATOM 2844 C CA . PRO B 1 113 ? 44.848 23.009 9.570 1.00 22.70 113 PRO B CA 1
ATOM 2845 C C . PRO B 1 113 ? 45.987 24.002 9.357 1.00 22.90 113 PRO B C 1
ATOM 2846 O O . PRO B 1 113 ? 46.158 24.487 8.248 1.00 22.46 113 PRO B O 1
ATOM 2850 N N . GLY B 1 114 ? 46.701 24.326 10.431 1.00 24.89 114 GLY B N 1
ATOM 2851 C CA . GLY B 1 114 ? 47.833 25.235 10.375 1.00 26.50 114 GLY B CA 1
ATOM 2852 C C . GLY B 1 114 ? 47.468 26.657 10.722 1.00 27.77 114 GLY B C 1
ATOM 2853 O O . GLY B 1 114 ? 48.361 27.482 10.933 1.00 30.43 114 GLY B O 1
ATOM 2854 N N . CYS B 1 115 ? 46.172 26.957 10.790 1.00 25.63 115 CYS B N 1
ATOM 2855 C CA . CYS B 1 115 ? 45.692 28.280 11.163 1.00 26.28 115 CYS B CA 1
ATOM 2856 C C . CYS B 1 115 ? 45.428 28.287 12.662 1.00 27.35 115 CYS B C 1
ATOM 2857 O O . CYS B 1 115 ? 44.663 27.453 13.153 1.00 26.31 115 CYS B O 1
ATOM 2860 N N . ASP B 1 116 ? 46.071 29.193 13.392 1.00 24.80 116 ASP B N 1
ATOM 2861 C CA . ASP B 1 116 ? 45.735 29.432 14.804 1.00 27.36 116 ASP B CA 1
ATOM 2862 C C . ASP B 1 116 ? 44.832 30.653 14.881 1.00 25.28 116 ASP B C 1
ATOM 2863 O O . ASP B 1 116 ? 45.302 31.784 14.888 1.00 26.19 116 ASP B O 1
ATOM 2868 N N . LEU B 1 117 ? 43.531 30.422 14.929 1.00 22.80 117 LEU B N 1
ATOM 2869 C CA . LEU B 1 117 ? 42.558 31.501 14.793 1.00 22.18 117 LEU B CA 1
ATOM 2870 C C . LEU B 1 117 ? 42.393 32.264 16.107 1.00 22.86 117 LEU B C 1
ATOM 2871 O O . LEU B 1 117 ? 42.182 31.658 17.169 1.00 22.28 117 LEU B O 1
ATOM 2876 N N . LYS B 1 118 ? 42.540 33.596 16.021 1.00 22.45 118 LYS B N 1
ATOM 2877 C CA . LYS B 1 118 ? 42.291 34.516 17.126 1.00 22.76 118 LYS B CA 1
ATOM 2878 C C . LYS B 1 118 ? 41.272 35.560 16.679 1.00 22.01 118 LYS B C 1
ATOM 2879 O O . LYS B 1 118 ? 41.422 36.166 15.615 1.00 21.68 118 LYS B O 1
ATOM 2885 N N . MET B 1 119 ? 40.232 35.750 17.465 1.00 19.91 119 MET B N 1
ATOM 2886 C CA . MET B 1 119 ? 39.095 36.567 17.051 1.00 20.69 119 MET B CA 1
ATOM 2887 C C . MET B 1 119 ? 38.620 37.455 18.157 1.00 20.35 119 MET B C 1
ATOM 2888 O O . MET B 1 119 ? 38.413 36.997 19.282 1.00 19.61 119 MET B O 1
ATOM 2893 N N . THR B 1 120 ? 38.366 38.730 17.827 1.00 19.56 120 THR B N 1
ATOM 2894 C CA . THR B 1 120 ? 37.600 39.576 18.710 1.00 19.84 120 THR B CA 1
ATOM 2895 C C . THR B 1 120 ? 36.133 39.219 18.579 1.00 19.72 120 THR B C 1
ATOM 2896 O O . THR B 1 120 ? 35.736 38.585 17.610 1.00 20.25 120 THR B O 1
ATOM 2900 N N . GLN B 1 121 ? 35.341 39.700 19.524 1.00 19.62 121 GLN B N 1
ATOM 2901 C CA . GLN B 1 121 ? 33.891 39.586 19.494 1.00 19.75 121 GLN B CA 1
ATOM 2902 C C . GLN B 1 121 ? 33.298 40.165 18.209 1.00 21.42 121 GLN B C 1
ATOM 2903 O O . GLN B 1 121 ? 32.410 39.560 17.587 1.00 18.89 121 GLN B O 1
ATOM 2909 N N . THR B 1 122 ? 33.802 41.339 17.811 1.00 20.78 122 THR B N 1
ATOM 2910 C CA . THR B 1 122 ? 33.345 41.979 16.582 1.00 22.08 122 THR B CA 1
ATOM 2911 C C . THR B 1 122 ? 33.697 41.151 15.368 1.00 20.46 122 THR B C 1
ATOM 2912 O O . THR B 1 122 ? 32.882 41.003 14.438 1.00 20.04 122 THR B O 1
ATOM 2916 N N . GLU B 1 123 ? 34.898 40.579 15.378 1.00 20.26 123 GLU B N 1
ATOM 2917 C CA . GLU B 1 123 ? 35.344 39.763 14.244 1.00 20.36 123 GLU B CA 1
ATOM 2918 C C . GLU B 1 123 ? 34.482 38.506 14.086 1.00 19.75 123 GLU B C 1
ATOM 2919 O O . GLU B 1 123 ? 34.152 38.151 12.967 1.00 19.49 123 GLU B O 1
ATOM 2925 N N . LEU B 1 124 ? 34.116 37.854 15.197 1.00 18.12 124 LEU B N 1
ATOM 2926 C CA . LEU B 1 124 ? 33.260 36.646 15.106 1.00 17.48 124 LEU B CA 1
ATOM 2927 C C . LEU B 1 124 ? 31.890 36.983 14.530 1.00 17.49 124 LEU B C 1
ATOM 2928 O O . LEU B 1 124 ? 31.406 36.284 13.633 1.00 18.47 124 LEU B O 1
ATOM 2933 N N . ALA B 1 125 ? 31.289 38.074 14.994 1.00 18.01 125 ALA B N 1
ATOM 2934 C CA . ALA B 1 125 ? 30.006 38.494 14.462 1.00 18.92 125 ALA B CA 1
ATOM 2935 C C . ALA B 1 125 ? 30.154 38.864 12.993 1.00 18.93 125 ALA B C 1
ATOM 2936 O O . ALA B 1 125 ? 29.304 38.508 12.182 1.00 19.08 125 ALA B O 1
ATOM 2938 N N . ASP B 1 126 ? 31.234 39.572 12.661 1.00 18.97 126 ASP B N 1
ATOM 2939 C CA . ASP B 1 126 ? 31.488 39.958 11.256 1.00 19.18 126 ASP B CA 1
ATOM 2940 C C . ASP B 1 126 ? 31.702 38.779 10.321 1.00 19.41 126 ASP B C 1
ATOM 2941 O O . ASP B 1 126 ? 31.304 38.836 9.168 1.00 20.04 126 ASP B O 1
ATOM 2946 N N . VAL B 1 127 ? 32.307 37.697 10.814 1.00 18.13 127 VAL B N 1
ATOM 2947 C CA . VAL B 1 127 ? 32.416 36.475 10.031 1.00 17.74 127 VAL B CA 1
ATOM 2948 C C . VAL B 1 127 ? 31.009 35.924 9.724 1.00 17.01 127 VAL B C 1
ATOM 2949 O O . VAL B 1 127 ? 30.687 35.586 8.567 1.00 16.81 127 VAL B O 1
ATOM 2953 N N . PHE B 1 128 ? 30.150 35.826 10.735 1.00 16.57 128 PHE B N 1
ATOM 2954 C CA . PHE B 1 128 ? 28.818 35.262 10.505 1.00 16.79 128 PHE B CA 1
ATOM 2955 C C . PHE B 1 128 ? 27.868 36.232 9.774 1.00 17.88 128 PHE B C 1
ATOM 2956 O O . PHE B 1 128 ? 26.890 35.820 9.173 1.00 18.10 128 PHE B O 1
ATOM 2964 N N . LEU B 1 129 ? 28.207 37.523 9.783 1.00 17.70 129 LEU B N 1
ATOM 2965 C CA . LEU B 1 129 ? 27.493 38.488 8.944 1.00 18.98 129 LEU B CA 1
ATOM 2966 C C . LEU B 1 129 ? 27.917 38.427 7.491 1.00 19.39 129 LEU B C 1
ATOM 2967 O O . LEU B 1 129 ? 27.226 38.980 6.636 1.00 18.73 129 LEU B O 1
ATOM 2972 N N . GLY B 1 130 ? 29.045 37.793 7.196 1.00 18.36 130 GLY B N 1
ATOM 2973 C CA . GLY B 1 130 ? 29.588 37.768 5.849 1.00 19.91 130 GLY B CA 1
ATOM 2974 C C . GLY B 1 130 ? 30.459 38.970 5.527 1.00 20.90 130 GLY B C 1
ATOM 2975 O O . GLY B 1 130 ? 30.897 39.117 4.386 1.00 19.64 130 GLY B O 1
ATOM 2976 N N . LYS B 1 131 ? 30.745 39.794 6.527 1.00 21.61 131 LYS B N 1
ATOM 2977 C CA . LYS B 1 131 ? 31.568 40.994 6.336 1.00 22.88 131 LYS B CA 1
ATOM 2978 C C . LYS B 1 131 ? 33.045 40.673 6.296 1.00 23.91 131 LYS B C 1
ATOM 2979 O O . LYS B 1 131 ? 33.784 41.335 5.588 1.00 24.78 131 LYS B O 1
ATOM 2985 N N . ILE B 1 132 ? 33.481 39.654 7.041 1.00 21.91 132 ILE B N 1
ATOM 2986 C CA . ILE B 1 132 ? 34.822 39.111 6.918 1.00 21.84 132 ILE B CA 1
ATOM 2987 C C . ILE B 1 132 ? 34.654 37.750 6.269 1.00 22.52 132 ILE B C 1
ATOM 2988 O O . ILE B 1 132 ? 33.963 36.888 6.829 1.00 22.73 132 ILE B O 1
ATOM 2993 N N . ASP B 1 133 ? 35.257 37.561 5.098 1.00 20.36 133 ASP B N 1
ATOM 2994 C CA . ASP B 1 133 ? 35.116 36.312 4.396 1.00 22.26 133 ASP B CA 1
ATOM 2995 C C . ASP B 1 133 ? 36.423 35.695 3.885 1.00 21.23 133 ASP B C 1
ATOM 2996 O O . ASP B 1 133 ? 36.361 34.711 3.171 1.00 20.88 133 ASP B O 1
ATOM 3001 N N . GLN B 1 134 ? 37.576 36.237 4.298 1.00 21.39 134 GLN B N 1
ATOM 3002 C CA . GLN B 1 134 ? 38.882 35.767 3.870 1.00 23.07 134 GLN B CA 1
ATOM 3003 C C . GLN B 1 134 ? 39.681 35.318 5.070 1.00 20.98 134 GLN B C 1
ATOM 3004 O O . GLN B 1 134 ? 39.870 36.101 6.005 1.00 20.88 134 GLN B O 1
ATOM 3010 N N . TRP B 1 135 ? 40.240 34.117 4.985 1.00 19.06 135 TRP B N 1
ATOM 3011 C CA . TRP B 1 135 ? 41.115 33.630 6.025 1.00 18.87 135 TRP B CA 1
ATOM 3012 C C . TRP B 1 135 ? 42.329 34.544 6.202 1.00 19.78 135 TRP B C 1
ATOM 3013 O O . TRP B 1 135 ? 42.829 34.683 7.311 1.00 18.82 135 TRP B O 1
ATOM 3024 N N . SER B 1 136 ? 42.775 35.168 5.102 1.00 20.51 136 SER B N 1
ATOM 3025 C CA . SER B 1 136 ? 43.900 36.128 5.149 1.00 21.35 136 SER B CA 1
ATOM 3026 C C . SER B 1 136 ? 43.679 37.252 6.156 1.00 22.08 136 SER B C 1
ATOM 3027 O O . SER B 1 136 ? 44.648 37.748 6.727 1.00 22.35 136 SER B O 1
ATOM 3030 N N . HIS B 1 137 ? 42.428 37.642 6.410 1.00 22.93 137 HIS B N 1
ATOM 3031 C CA . HIS B 1 137 ? 42.133 38.631 7.451 1.00 24.90 137 HIS B CA 1
ATOM 3032 C C . HIS B 1 137 ? 42.743 38.287 8.822 1.00 25.03 137 HIS B C 1
ATOM 3033 O O . HIS B 1 137 ? 43.164 39.173 9.571 1.00 25.26 137 HIS B O 1
ATOM 3040 N N . PHE B 1 138 ? 42.767 36.993 9.133 1.00 23.34 138 PHE B N 1
ATOM 3041 C CA . PHE B 1 138 ? 43.283 36.478 10.386 1.00 24.42 138 PHE B CA 1
ATOM 3042 C C . PHE B 1 138 ? 44.719 36.002 10.280 1.00 25.44 138 PHE B C 1
ATOM 3043 O O . PHE B 1 138 ? 45.197 35.329 11.192 1.00 27.25 138 PHE B O 1
ATOM 3051 N N . GLY B 1 139 ? 45.398 36.320 9.171 1.00 25.04 139 GLY B N 1
ATOM 3052 C CA . GLY B 1 139 ? 46.791 35.921 8.956 1.00 26.70 139 GLY B CA 1
ATOM 3053 C C . GLY B 1 139 ? 46.965 34.475 8.546 1.00 27.95 139 GLY B C 1
ATOM 3054 O O . GLY B 1 139 ? 48.076 33.929 8.643 1.00 29.58 139 GLY B O 1
ATOM 3055 N N . CYS B 1 140 ? 45.896 33.844 8.061 1.00 26.52 140 CYS B N 1
ATOM 3056 C CA . CYS B 1 140 ? 45.900 32.410 7.779 1.00 27.73 140 CYS B CA 1
ATOM 3057 C C . CYS B 1 140 ? 45.756 32.167 6.291 1.00 27.22 140 CYS B C 1
ATOM 3058 O O . CYS B 1 140 ? 45.140 32.962 5.552 1.00 25.61 140 CYS B O 1
ATOM 3061 N N . GLU B 1 141 ? 46.270 31.020 5.880 1.00 26.29 141 GLU B N 1
ATOM 3062 C CA . GLU B 1 141 ? 46.034 30.471 4.558 1.00 29.31 141 GLU B CA 1
ATOM 3063 C C . GLU B 1 141 ? 44.617 29.949 4.557 1.00 27.09 141 GLU B C 1
ATOM 3064 O O . GLU B 1 141 ? 44.038 29.787 5.622 1.00 26.04 141 GLU B O 1
ATOM 3070 N N . GLY B 1 142 ? 44.081 29.640 3.384 1.00 27.18 142 GLY B N 1
ATOM 3071 C CA . GLY B 1 142 ? 42.817 28.890 3.289 1.00 27.47 142 GLY B CA 1
ATOM 3072 C C . GLY B 1 142 ? 41.714 29.429 2.384 1.00 27.48 142 GLY B C 1
ATOM 3073 O O . GLY B 1 142 ? 40.694 28.744 2.174 1.00 27.09 142 GLY B O 1
ATOM 3074 N N . GLY B 1 143 ? 41.877 30.648 1.884 1.00 24.18 143 GLY B N 1
ATOM 3075 C CA . GLY B 1 143 ? 40.951 31.177 0.889 1.00 22.66 143 GLY B CA 1
ATOM 3076 C C . GLY B 1 143 ? 39.735 31.825 1.513 1.00 21.00 143 GLY B C 1
ATOM 3077 O O . GLY B 1 143 ? 39.864 32.714 2.357 1.00 21.02 143 GLY B O 1
ATOM 3078 N N . VAL B 1 144 ? 38.551 31.400 1.089 1.00 20.19 144 VAL B N 1
ATOM 3079 C CA . VAL B 1 144 ? 37.318 31.970 1.582 1.00 19.87 144 VAL B CA 1
ATOM 3080 C C . VAL B 1 144 ? 36.888 31.194 2.832 1.00 19.71 144 VAL B C 1
ATOM 3081 O O . VAL B 1 144 ? 37.133 29.997 2.927 1.00 18.57 144 VAL B O 1
ATOM 3085 N N . ILE B 1 145 ? 36.268 31.911 3.757 1.00 19.03 145 ILE B N 1
ATOM 3086 C CA . ILE B 1 145 ? 35.687 31.332 4.981 1.00 18.85 145 ILE B CA 1
ATOM 3087 C C . ILE B 1 145 ? 34.297 30.812 4.609 1.00 19.47 145 ILE B C 1
ATOM 3088 O O . ILE B 1 145 ? 33.447 31.583 4.155 1.00 19.95 145 ILE B O 1
ATOM 3093 N N . LYS B 1 146 ? 34.064 29.509 4.787 1.00 18.63 146 LYS B N 1
ATOM 3094 C CA . LYS B 1 146 ? 32.753 28.920 4.526 1.00 18.48 146 LYS B CA 1
ATOM 3095 C C . LYS B 1 146 ? 32.024 28.720 5.864 1.00 17.87 146 LYS B C 1
ATOM 3096 O O . LYS B 1 146 ? 32.469 27.935 6.690 1.00 17.54 146 LYS B O 1
ATOM 3102 N N . THR B 1 147 ? 30.937 29.438 6.091 1.00 15.73 147 THR B N 1
ATOM 3103 C CA . THR B 1 147 ? 30.260 29.348 7.389 1.00 15.89 147 THR B CA 1
ATOM 3104 C C . THR B 1 147 ? 29.164 28.274 7.340 1.00 16.69 147 THR B C 1
ATOM 3105 O O . THR B 1 147 ? 28.557 28.013 6.283 1.00 16.76 147 THR B O 1
ATOM 3109 N N . VAL B 1 148 ? 28.967 27.625 8.489 1.00 15.46 148 VAL B N 1
ATOM 3110 C CA . VAL B 1 148 ? 27.993 26.558 8.655 1.00 15.94 148 VAL B CA 1
ATOM 3111 C C . VAL B 1 148 ? 27.169 26.896 9.894 1.00 15.10 148 VAL B C 1
ATOM 3112 O O . VAL B 1 148 ? 27.734 27.275 10.903 1.00 15.22 148 VAL B O 1
ATOM 3116 N N . HIS B 1 149 ? 25.848 26.736 9.817 1.00 14.19 149 HIS B N 1
ATOM 3117 C CA . HIS B 1 149 ? 24.940 27.024 10.921 1.00 14.80 149 HIS B CA 1
ATOM 3118 C C . HIS B 1 149 ? 23.859 25.939 10.962 1.00 14.61 149 HIS B C 1
ATOM 3119 O O . HIS B 1 149 ? 23.829 25.077 10.092 1.00 14.32 149 HIS B O 1
ATOM 3126 N N . ARG B 1 150 ? 22.988 25.979 11.965 1.00 14.36 150 ARG B N 1
ATOM 3127 C CA . ARG B 1 150 ? 21.969 24.960 12.107 1.00 14.73 150 ARG B CA 1
ATOM 3128 C C . ARG B 1 150 ? 20.787 25.189 11.182 1.00 16.66 150 ARG B C 1
ATOM 3129 O O . ARG B 1 150 ? 20.357 26.330 11.023 1.00 17.35 150 ARG B O 1
ATOM 3137 N N . SER B 1 151 ? 20.218 24.119 10.640 1.00 17.55 151 SER B N 1
ATOM 3138 C CA . SER B 1 151 ? 18.985 24.234 9.821 1.00 19.30 151 SER B CA 1
ATOM 3139 C C . SER B 1 151 ? 17.724 24.031 10.660 1.00 20.33 151 SER B C 1
ATOM 3140 O O . SER B 1 151 ? 16.626 24.481 10.271 1.00 21.10 151 SER B O 1
ATOM 3143 N N . ASP B 1 152 ? 17.873 23.355 11.804 1.00 18.87 152 ASP B N 1
ATOM 3144 C CA . ASP B 1 152 ? 16.783 23.002 12.678 1.00 18.61 152 ASP B CA 1
ATOM 3145 C C . ASP B 1 152 ? 16.713 23.951 13.864 1.00 18.67 152 ASP B C 1
ATOM 3146 O O . ASP B 1 152 ? 17.680 24.632 14.172 1.00 18.59 152 ASP B O 1
ATOM 3151 N N . GLY B 1 153 ? 15.545 24.016 14.499 1.00 18.44 153 GLY B N 1
ATOM 3152 C CA . GLY B 1 153 ? 15.318 24.868 15.677 1.00 18.62 153 GLY B CA 1
ATOM 3153 C C . GLY B 1 153 ? 16.155 24.355 16.847 1.00 17.48 153 GLY B C 1
ATOM 3154 O O . GLY B 1 153 ? 16.027 23.191 17.268 1.00 17.92 153 GLY B O 1
ATOM 3155 N N . SER B 1 154 ? 16.999 25.240 17.362 1.00 16.11 154 SER B N 1
ATOM 3156 C CA . SER B 1 154 ? 18.160 24.866 18.130 1.00 14.91 154 SER B CA 1
ATOM 3157 C C . SER B 1 154 ? 18.465 25.761 19.330 1.00 15.11 154 SER B C 1
ATOM 3158 O O . SER B 1 154 ? 18.592 26.981 19.215 1.00 15.53 154 SER B O 1
ATOM 3161 N N . GLY B 1 155 ? 18.656 25.134 20.493 1.00 14.92 155 GLY B N 1
ATOM 3162 C CA . GLY B 1 155 ? 19.126 25.847 21.671 1.00 15.12 155 GLY B CA 1
ATOM 3163 C C . GLY B 1 155 ? 20.586 26.279 21.570 1.00 14.91 155 GLY B C 1
ATOM 3164 O O . GLY B 1 155 ? 21.000 27.294 22.181 1.00 14.42 155 GLY B O 1
ATOM 3165 N N . THR B 1 156 ? 21.387 25.518 20.819 1.00 13.29 156 THR B N 1
ATOM 3166 C CA . THR B 1 156 ? 22.765 25.925 20.532 1.00 13.52 156 THR B CA 1
ATOM 3167 C C . THR B 1 156 ? 22.766 27.216 19.684 1.00 14.04 156 THR B C 1
ATOM 3168 O O . THR B 1 156 ? 23.513 28.153 19.939 1.00 14.32 156 THR B O 1
ATOM 3172 N N . THR B 1 157 ? 21.947 27.232 18.648 1.00 15.15 157 THR B N 1
ATOM 3173 C CA . THR B 1 157 ? 21.729 28.487 17.878 1.00 15.15 157 THR B CA 1
ATOM 3174 C C . THR B 1 157 ? 21.278 29.617 18.788 1.00 15.73 157 THR B C 1
ATOM 3175 O O . THR B 1 157 ? 21.787 30.737 18.694 1.00 14.88 157 THR B O 1
ATOM 3179 N N . LYS B 1 158 ? 20.329 29.337 19.669 1.00 16.21 158 LYS B N 1
ATOM 3180 C CA . LYS B 1 158 ? 19.847 30.376 20.598 1.00 17.91 158 LYS B CA 1
ATOM 3181 C C . LYS B 1 158 ? 20.985 30.949 21.436 1.00 17.55 158 LYS B C 1
ATOM 3182 O O . LYS B 1 158 ? 21.104 32.173 21.546 1.00 17.30 158 LYS B O 1
ATOM 3188 N N . GLY B 1 159 ? 21.831 30.092 22.023 1.00 15.42 159 GLY B N 1
ATOM 3189 C CA . GLY B 1 159 ? 22.959 30.606 22.810 1.00 15.53 159 GLY B CA 1
ATOM 3190 C C . GLY B 1 159 ? 23.992 31.344 21.979 1.00 15.38 159 GLY B C 1
ATOM 3191 O O . GLY B 1 159 ? 24.457 32.434 22.348 1.00 15.95 159 GLY B O 1
ATOM 3192 N N . PHE B 1 160 ? 24.335 30.776 20.827 1.00 13.82 160 PHE B N 1
ATOM 3193 C CA . PHE B 1 160 ? 25.350 31.356 19.976 1.00 14.45 160 PHE B CA 1
ATOM 3194 C C . PHE B 1 160 ? 24.884 32.736 19.474 1.00 14.83 160 PHE B C 1
ATOM 3195 O O . PHE B 1 160 ? 25.652 33.703 19.534 1.00 16.28 160 PHE B O 1
ATOM 3203 N N . THR B 1 161 ? 23.640 32.809 19.015 1.00 15.50 161 THR B N 1
ATOM 3204 C CA . THR B 1 161 ? 23.057 34.121 18.566 1.00 16.09 161 THR B CA 1
ATOM 3205 C C . THR B 1 161 ? 22.815 35.108 19.706 1.00 16.92 161 THR B C 1
ATOM 3206 O O . THR B 1 161 ? 22.880 36.333 19.494 1.00 18.77 161 THR B O 1
ATOM 3210 N N . ASN B 1 162 ? 22.538 34.590 20.906 1.00 17.00 162 ASN B N 1
ATOM 3211 C CA . ASN B 1 162 ? 22.423 35.414 22.108 1.00 17.98 162 ASN B CA 1
ATOM 3212 C C . ASN B 1 162 ? 23.748 36.145 22.328 1.00 18.02 162 ASN B C 1
ATOM 3213 O O . ASN B 1 162 ? 23.774 37.355 22.544 1.00 17.80 162 ASN B O 1
ATOM 3218 N N . SER B 1 163 ? 24.852 35.410 22.226 1.00 17.10 163 SER B N 1
ATOM 3219 C CA . SER B 1 163 ? 26.161 35.988 22.374 1.00 17.46 163 SER B CA 1
ATOM 3220 C C . SER B 1 163 ? 26.491 36.921 21.217 1.00 18.23 163 SER B C 1
ATOM 3221 O O . SER B 1 163 ? 26.971 38.037 21.462 1.00 19.96 163 SER B O 1
ATOM 3224 N N . LEU B 1 164 ? 26.241 36.512 19.972 1.00 18.10 164 LEU B N 1
ATOM 3225 C CA . LEU B 1 164 ? 26.560 37.413 18.842 1.00 19.59 164 LEU B CA 1
ATOM 3226 C C . LEU B 1 164 ? 25.775 38.738 18.955 1.00 19.21 164 LEU B C 1
ATOM 3227 O O . LEU B 1 164 ? 26.316 39.800 18.629 1.00 20.86 164 LEU B O 1
ATOM 3232 N N . SER B 1 165 ? 24.546 38.654 19.431 1.00 18.89 165 SER B N 1
ATOM 3233 C CA . SER B 1 165 ? 23.735 39.839 19.710 1.00 19.47 165 SER B CA 1
ATOM 3234 C C . SER B 1 165 ? 24.369 40.726 20.771 1.00 20.91 165 SER B C 1
ATOM 3235 O O . SER B 1 165 ? 24.368 41.957 20.622 1.00 20.10 165 SER B O 1
ATOM 3238 N N . ALA B 1 166 ? 24.903 40.137 21.845 1.00 20.21 166 ALA B N 1
ATOM 3239 C CA . ALA B 1 166 ? 25.641 40.923 22.850 1.00 20.95 166 ALA B CA 1
ATOM 3240 C C . ALA B 1 166 ? 26.975 41.444 22.312 1.00 21.94 166 ALA B C 1
ATOM 3241 O O . ALA B 1 166 ? 27.425 42.521 22.713 1.00 23.25 166 ALA B O 1
ATOM 3243 N N . PHE B 1 167 ? 27.602 40.701 21.399 1.00 20.40 167 PHE B N 1
ATOM 3244 C CA . PHE B 1 167 ? 28.894 41.076 20.826 1.00 21.53 167 PHE B CA 1
ATOM 3245 C C . PHE B 1 167 ? 28.779 42.250 19.834 1.00 21.87 167 PHE B C 1
ATOM 3246 O O . PHE B 1 167 ? 29.712 43.033 19.714 1.00 22.14 167 PHE B O 1
ATOM 3254 N N . SER B 1 168 ? 27.673 42.307 19.099 1.00 21.84 168 SER B N 1
ATOM 3255 C CA . SER B 1 168 ? 27.557 43.174 17.912 1.00 22.16 168 SER B CA 1
ATOM 3256 C C . SER B 1 168 ? 26.185 43.795 17.783 1.00 21.38 168 SER B C 1
ATOM 3257 O O . SER B 1 168 ? 25.190 43.114 17.539 1.00 21.04 168 SER B O 1
ATOM 3260 N N . PRO B 1 169 ? 26.108 45.130 17.933 1.00 22.25 169 PRO B N 1
ATOM 3261 C CA . PRO B 1 169 ? 24.817 45.775 17.690 1.00 23.81 169 PRO B CA 1
ATOM 3262 C C . PRO B 1 169 ? 24.283 45.521 16.271 1.00 21.65 169 PRO B C 1
ATOM 3263 O O . PRO B 1 169 ? 23.071 45.389 16.095 1.00 23.52 169 PRO B O 1
ATOM 3267 N N . GLU B 1 170 ? 25.165 45.411 15.286 1.00 22.20 170 GLU B N 1
ATOM 3268 C CA . GLU B 1 170 ? 24.728 45.090 13.918 1.00 22.86 170 GLU B CA 1
ATOM 3269 C C . GLU B 1 170 ? 24.074 43.692 13.886 1.00 23.13 170 GLU B C 1
ATOM 3270 O O . GLU B 1 170 ? 23.015 43.530 13.294 1.00 22.61 170 GLU B O 1
ATOM 3276 N N . TRP B 1 171 ? 24.700 42.705 14.538 1.00 21.66 171 TRP B N 1
ATOM 3277 C CA . TRP B 1 171 ? 24.082 41.373 14.638 1.00 20.92 171 TRP B CA 1
ATOM 3278 C C . TRP B 1 171 ? 22.710 41.442 15.311 1.00 20.34 171 TRP B C 1
ATOM 3279 O O . TRP B 1 171 ? 21.734 40.885 14.802 1.00 20.45 171 TRP B O 1
ATOM 3290 N N . LYS B 1 172 ? 22.648 42.102 16.465 1.00 21.74 172 LYS B N 1
ATOM 3291 C CA . LYS B 1 172 ? 21.425 42.224 17.248 1.00 23.68 172 LYS B CA 1
ATOM 3292 C C . LYS B 1 172 ? 20.287 42.787 16.396 1.00 23.37 172 LYS B C 1
ATOM 3293 O O . LYS B 1 172 ? 19.190 42.234 16.349 1.00 21.99 172 LYS B O 1
ATOM 3299 N N . LYS B 1 173 ? 20.595 43.855 15.674 1.00 25.03 173 LYS B N 1
ATOM 3300 C CA . LYS B 1 173 ? 19.585 44.545 14.852 1.00 27.61 173 LYS B CA 1
ATOM 3301 C C . LYS B 1 173 ? 19.174 43.762 13.594 1.00 26.76 173 LYS B C 1
ATOM 3302 O O . LYS B 1 173 ? 17.982 43.725 13.277 1.00 28.64 173 LYS B O 1
ATOM 3308 N N . THR B 1 174 ? 20.130 43.141 12.884 1.00 24.58 174 THR B N 1
ATOM 3309 C CA . THR B 1 174 ? 19.865 42.551 11.547 1.00 25.26 174 THR B CA 1
ATOM 3310 C C . THR B 1 174 ? 19.544 41.052 11.529 1.00 25.48 174 THR B C 1
ATOM 3311 O O . THR B 1 174 ? 18.930 40.567 10.569 1.00 25.54 174 THR B O 1
ATOM 3315 N N . VAL B 1 175 ? 19.978 40.325 12.571 1.00 24.05 175 VAL B N 1
ATOM 3316 C CA . VAL B 1 175 ? 19.736 38.877 12.706 1.00 22.03 175 VAL B CA 1
ATOM 3317 C C . VAL B 1 175 ? 19.066 38.522 14.030 1.00 20.76 175 VAL B C 1
ATOM 3318 O O . VAL B 1 175 ? 18.079 37.763 14.052 1.00 20.56 175 VAL B O 1
ATOM 3322 N N . GLY B 1 176 ? 19.617 39.027 15.133 1.00 19.50 176 GLY B N 1
ATOM 3323 C CA . GLY B 1 176 ? 19.053 38.785 16.452 1.00 20.95 176 GLY B CA 1
ATOM 3324 C C . GLY B 1 176 ? 19.346 37.391 17.002 1.00 20.82 176 GLY B C 1
ATOM 3325 O O . GLY B 1 176 ? 20.294 36.741 16.590 1.00 20.24 176 GLY B O 1
ATOM 3326 N N . THR B 1 177 ? 18.495 36.962 17.917 1.00 22.27 177 THR B N 1
ATOM 3327 C CA . THR B 1 177 ? 18.661 35.686 18.607 1.00 21.92 177 THR B CA 1
ATOM 3328 C C . THR B 1 177 ? 17.359 34.925 18.647 1.00 21.86 177 THR B C 1
ATOM 3329 O O . THR B 1 177 ? 16.285 35.500 18.784 1.00 24.26 177 THR B O 1
ATOM 3333 N N . GLY B 1 178 ? 17.451 33.607 18.514 1.00 20.03 178 GLY B N 1
ATOM 3334 C CA . GLY B 1 178 ? 16.281 32.751 18.502 1.00 20.14 178 GLY B CA 1
ATOM 3335 C C . GLY B 1 178 ? 16.715 31.316 18.322 1.00 19.42 178 GLY B C 1
ATOM 3336 O O . GLY B 1 178 ? 17.887 31.075 18.050 1.00 18.68 178 GLY B O 1
ATOM 3337 N N . LYS B 1 179 ? 15.798 30.373 18.517 1.00 21.49 179 LYS B N 1
ATOM 3338 C CA . LYS B 1 179 ? 16.070 28.983 18.177 1.00 22.87 179 LYS B CA 1
ATOM 3339 C C . LYS B 1 179 ? 16.356 28.851 16.670 1.00 21.07 179 LYS B C 1
ATOM 3340 O O . LYS B 1 179 ? 17.088 27.957 16.242 1.00 17.04 179 LYS B O 1
ATOM 3346 N N . SER B 1 180 ? 15.748 29.727 15.869 1.00 19.08 180 SER B N 1
ATOM 3347 C CA . SER B 1 180 ? 16.080 29.861 14.456 1.00 20.82 180 SER B CA 1
ATOM 3348 C C . SER B 1 180 ? 16.201 31.332 14.110 1.00 21.82 180 SER B C 1
ATOM 3349 O O . SER B 1 180 ? 15.453 32.150 14.667 1.00 21.67 180 SER B O 1
ATOM 3352 N N . VAL B 1 181 ? 17.137 31.640 13.224 1.00 20.96 181 VAL B N 1
ATOM 3353 C CA . VAL B 1 181 ? 17.351 32.994 12.699 1.00 21.66 181 VAL B CA 1
ATOM 3354 C C . VAL B 1 181 ? 17.551 32.950 11.186 1.00 22.34 181 VAL B C 1
ATOM 3355 O O . VAL B 1 181 ? 17.797 31.896 10.608 1.00 20.52 181 VAL B O 1
ATOM 3359 N N . GLN B 1 182 ? 17.444 34.118 10.547 1.00 24.11 182 GLN B N 1
ATOM 3360 C CA . GLN B 1 182 ? 17.788 34.268 9.127 1.00 25.27 182 GLN B CA 1
ATOM 3361 C C . GLN B 1 182 ? 19.262 34.609 8.979 1.00 23.33 182 GLN B C 1
ATOM 3362 O O . GLN B 1 182 ? 19.703 35.720 9.282 1.00 23.58 182 GLN B O 1
ATOM 3368 N N . TRP B 1 183 ? 20.038 33.626 8.537 1.00 21.07 183 TRP B N 1
ATOM 3369 C CA . TRP B 1 183 ? 21.471 33.767 8.390 1.00 19.98 183 TRP B CA 1
ATOM 3370 C C . TRP B 1 183 ? 21.744 34.504 7.092 1.00 20.44 183 TRP B C 1
ATOM 3371 O O . TRP B 1 183 ? 21.171 34.133 6.067 1.00 21.16 183 TRP B O 1
ATOM 3382 N N . PRO B 1 184 ? 22.633 35.517 7.110 1.00 20.51 184 PRO B N 1
ATOM 3383 C CA . PRO B 1 184 ? 22.948 36.241 5.875 1.00 22.40 184 PRO B CA 1
ATOM 3384 C C . PRO B 1 184 ? 23.648 35.432 4.774 1.00 22.54 184 PRO B C 1
ATOM 3385 O O . PRO B 1 184 ? 23.514 35.752 3.597 1.00 21.40 184 PRO B O 1
ATOM 3389 N N . VAL B 1 185 ? 24.425 34.412 5.155 1.00 20.05 185 VAL B N 1
ATOM 3390 C CA . VAL B 1 185 ? 25.257 33.661 4.241 1.00 19.77 185 VAL B CA 1
ATOM 3391 C C . VAL B 1 185 ? 25.589 32.301 4.914 1.00 19.47 185 VAL B C 1
ATOM 3392 O O . VAL B 1 185 ? 25.461 32.174 6.137 1.00 18.30 185 VAL B O 1
ATOM 3396 N N . GLY B 1 186 ? 25.978 31.313 4.127 1.00 18.56 186 GLY B N 1
ATOM 3397 C CA . GLY B 1 186 ? 26.419 30.026 4.673 1.00 17.47 186 GLY B CA 1
ATOM 3398 C C . GLY B 1 186 ? 25.426 28.903 4.456 1.00 17.47 186 GLY B C 1
ATOM 3399 O O . GLY B 1 186 ? 24.364 29.094 3.872 1.00 18.62 186 GLY B O 1
ATOM 3400 N N . VAL B 1 187 ? 25.804 27.698 4.898 1.00 16.62 187 VAL B N 1
ATOM 3401 C CA . VAL B 1 187 ? 24.983 26.509 4.662 1.00 17.20 187 VAL B CA 1
ATOM 3402 C C . VAL B 1 187 ? 24.490 25.943 5.994 1.00 17.23 187 VAL B C 1
ATOM 3403 O O . VAL B 1 187 ? 25.082 26.199 7.031 1.00 16.87 187 VAL B O 1
ATOM 3407 N N . GLY B 1 188 ? 23.455 25.121 5.911 1.00 17.63 188 GLY B N 1
ATOM 3408 C CA . GLY B 1 188 ? 22.821 24.559 7.093 1.00 18.05 188 GLY B CA 1
ATOM 3409 C C . GLY B 1 188 ? 23.333 23.155 7.363 1.00 17.42 188 GLY B C 1
ATOM 3410 O O . GLY B 1 188 ? 23.752 22.482 6.441 1.00 19.60 188 GLY B O 1
ATOM 3411 N N . GLY B 1 189 ? 23.281 22.731 8.632 1.00 16.77 189 GLY B N 1
ATOM 3412 C CA . GLY B 1 189 ? 23.525 21.344 9.043 1.00 16.89 189 GLY B CA 1
ATOM 3413 C C . GLY B 1 189 ? 22.485 21.017 10.102 1.00 16.50 189 GLY B C 1
ATOM 3414 O O . GLY B 1 189 ? 22.027 21.922 10.844 1.00 15.67 189 GLY B O 1
ATOM 3415 N N . LYS B 1 190 ? 22.095 19.742 10.169 1.00 15.99 190 LYS B N 1
ATOM 3416 C CA . LYS B 1 190 ? 21.030 19.307 11.053 1.00 17.61 190 LYS B CA 1
ATOM 3417 C C . LYS B 1 190 ? 21.635 18.779 12.350 1.00 16.16 190 LYS B C 1
ATOM 3418 O O . LYS B 1 190 ? 22.395 17.810 12.314 1.00 15.13 190 LYS B O 1
ATOM 3424 N N . GLY B 1 191 ? 21.295 19.404 13.462 1.00 14.56 191 GLY B N 1
ATOM 3425 C CA . GLY B 1 191 ? 21.838 19.027 14.774 1.00 14.35 191 GLY B CA 1
ATOM 3426 C C . GLY B 1 191 ? 23.281 19.476 14.946 1.00 13.54 191 GLY B C 1
ATOM 3427 O O . GLY B 1 191 ? 23.968 19.819 13.977 1.00 12.80 191 GLY B O 1
ATOM 3428 N N . ASN B 1 192 ? 23.774 19.431 16.181 1.00 12.99 192 ASN B N 1
ATOM 3429 C CA . ASN B 1 192 ? 25.227 19.578 16.377 1.00 13.28 192 ASN B CA 1
ATOM 3430 C C . ASN B 1 192 ? 26.029 18.568 15.560 1.00 13.13 192 ASN B C 1
ATOM 3431 O O . ASN B 1 192 ? 27.056 18.908 15.038 1.00 13.18 192 ASN B O 1
ATOM 3436 N N . SER B 1 193 ? 25.525 17.344 15.402 1.00 13.08 193 SER B N 1
ATOM 3437 C CA . SER B 1 193 ? 26.250 16.327 14.625 1.00 14.27 193 SER B CA 1
ATOM 3438 C C . SER B 1 193 ? 26.366 16.741 13.160 1.00 13.85 193 SER B C 1
ATOM 3439 O O . SER B 1 193 ? 27.423 16.546 12.547 1.00 14.33 193 SER B O 1
ATOM 3442 N N . GLY B 1 194 ? 25.326 17.363 12.633 1.00 13.86 194 GLY B N 1
ATOM 3443 C CA . GLY B 1 194 ? 25.336 17.758 11.220 1.00 13.75 194 GLY B CA 1
ATOM 3444 C C . GLY B 1 194 ? 26.232 18.957 10.988 1.00 13.59 194 GLY B C 1
ATOM 3445 O O . GLY B 1 194 ? 26.885 19.054 9.955 1.00 14.54 194 GLY B O 1
ATOM 3446 N N . VAL B 1 195 ? 26.234 19.903 11.908 1.00 13.58 195 VAL B N 1
ATOM 3447 C CA . VAL B 1 195 ? 27.142 21.055 11.801 1.00 13.34 195 VAL B CA 1
ATOM 3448 C C . VAL B 1 195 ? 28.598 20.594 11.900 1.00 13.43 195 VAL B C 1
ATOM 3449 O O . VAL B 1 195 ? 29.438 20.960 11.053 1.00 14.86 195 VAL B O 1
ATOM 3453 N N . ALA B 1 196 ? 28.924 19.780 12.905 1.00 13.36 196 ALA B N 1
ATOM 3454 C CA . ALA B 1 196 ? 30.268 19.207 13.004 1.00 13.98 196 ALA B CA 1
ATOM 3455 C C . ALA B 1 196 ? 30.696 18.473 11.740 1.00 14.27 196 ALA B C 1
ATOM 3456 O O . ALA B 1 196 ? 31.817 18.649 11.266 1.00 15.08 196 ALA B O 1
ATOM 3458 N N . ALA B 1 197 ? 29.804 17.655 11.186 1.00 15.10 197 ALA B N 1
ATOM 3459 C CA . ALA B 1 197 ? 30.101 16.941 9.931 1.00 15.92 197 ALA B CA 1
ATOM 3460 C C . ALA B 1 197 ? 30.372 17.905 8.795 1.00 15.80 197 ALA B C 1
ATOM 3461 O O . ALA B 1 197 ? 31.342 17.750 8.069 1.00 16.15 197 ALA B O 1
ATOM 3463 N N . GLY B 1 198 ? 29.516 18.908 8.664 1.00 15.62 198 GLY B N 1
ATOM 3464 C CA . GLY B 1 198 ? 29.683 19.939 7.641 1.00 15.79 198 GLY B CA 1
ATOM 3465 C C . GLY B 1 198 ? 31.018 20.654 7.753 1.00 15.97 198 GLY B C 1
ATOM 3466 O O . GLY B 1 198 ? 31.691 20.915 6.733 1.00 16.59 198 GLY B O 1
ATOM 3467 N N . ILE B 1 199 ? 31.424 20.976 8.978 1.00 14.78 199 ILE B N 1
ATOM 3468 C CA . ILE B 1 199 ? 32.714 21.617 9.181 1.00 15.65 199 ILE B CA 1
ATOM 3469 C C . ILE B 1 199 ? 33.825 20.648 8.774 1.00 16.84 199 ILE B C 1
ATOM 3470 O O . ILE B 1 199 ? 34.730 21.002 8.015 1.00 16.88 199 ILE B O 1
ATOM 3475 N N . LYS B 1 200 ? 33.756 19.418 9.264 1.00 17.72 200 LYS B N 1
ATOM 3476 C CA . LYS B 1 200 ? 34.786 18.419 8.931 1.00 19.18 200 LYS B CA 1
ATOM 3477 C C . LYS B 1 200 ? 34.915 18.175 7.437 1.00 19.08 200 LYS B C 1
ATOM 3478 O O . LYS B 1 200 ? 36.019 17.935 6.955 1.00 18.78 200 LYS B O 1
ATOM 3484 N N . LEU B 1 201 ? 33.792 18.220 6.721 1.00 18.46 201 LEU B N 1
ATOM 3485 C CA . LEU B 1 201 ? 33.786 17.915 5.280 1.00 19.88 201 LEU B CA 1
ATOM 3486 C C . LEU B 1 201 ? 34.149 19.082 4.401 1.00 19.74 201 LEU B C 1
ATOM 3487 O O . LEU B 1 201 ? 34.315 18.889 3.215 1.00 19.77 201 LEU B O 1
ATOM 3492 N N . THR B 1 202 ? 34.292 20.279 4.971 1.00 19.37 202 THR B N 1
ATOM 3493 C CA . THR B 1 202 ? 34.423 21.500 4.198 1.00 18.85 202 THR B CA 1
ATOM 3494 C C . THR B 1 202 ? 35.720 22.184 4.593 1.00 18.90 202 THR B C 1
ATOM 3495 O O . THR B 1 202 ? 35.805 22.790 5.660 1.00 19.53 202 THR B O 1
ATOM 3499 N N . PRO B 1 203 ? 36.771 22.065 3.766 1.00 19.92 203 PRO B N 1
ATOM 3500 C CA . PRO B 1 203 ? 38.034 22.739 4.116 1.00 19.74 203 PRO B CA 1
ATOM 3501 C C . PRO B 1 203 ? 37.832 24.232 4.183 1.00 18.93 203 PRO B C 1
ATOM 3502 O O . PRO B 1 203 ? 37.093 24.785 3.351 1.00 18.59 203 PRO B O 1
ATOM 3506 N N . GLY B 1 204 ? 38.458 24.871 5.169 1.00 18.24 204 GLY B N 1
ATOM 3507 C CA . GLY B 1 204 ? 38.300 26.309 5.398 1.00 18.13 204 GLY B CA 1
ATOM 3508 C C . GLY B 1 204 ? 36.949 26.779 5.893 1.00 18.31 204 GLY B C 1
ATOM 3509 O O . GLY B 1 204 ? 36.520 27.898 5.578 1.00 18.07 204 GLY B O 1
ATOM 3510 N N . SER B 1 205 ? 36.290 25.957 6.709 1.00 16.47 205 SER B N 1
ATOM 3511 C CA . SER B 1 205 ? 34.949 26.244 7.224 1.00 16.11 205 SER B CA 1
ATOM 3512 C C . SER B 1 205 ? 34.961 26.515 8.726 1.00 15.28 205 SER B C 1
ATOM 3513 O O . SER B 1 205 ? 35.911 26.161 9.428 1.00 15.10 205 SER B O 1
ATOM 3516 N N . ILE B 1 206 ? 33.889 27.159 9.178 1.00 14.32 206 ILE B N 1
ATOM 3517 C CA . ILE B 1 206 ? 33.651 27.488 10.578 1.00 14.93 206 ILE B CA 1
ATOM 3518 C C . ILE B 1 206 ? 32.162 27.402 10.876 1.00 15.20 206 ILE B C 1
ATOM 3519 O O . ILE B 1 206 ? 31.329 27.793 10.071 1.00 15.36 206 ILE B O 1
ATOM 3524 N N . GLY B 1 207 ? 31.832 26.922 12.066 1.00 14.30 207 GLY B N 1
ATOM 3525 C CA . GLY B 1 207 ? 30.454 26.807 12.512 1.00 14.35 207 GLY B CA 1
ATOM 3526 C C . GLY B 1 207 ? 30.422 26.975 14.005 1.00 14.28 207 GLY B C 1
ATOM 3527 O O . GLY B 1 207 ? 31.275 27.682 14.547 1.00 17.79 207 GLY B O 1
ATOM 3528 N N . TYR B 1 208 ? 29.409 26.436 14.655 1.00 13.47 208 TYR B N 1
ATOM 3529 C CA . TYR B 1 208 ? 29.309 26.482 16.128 1.00 13.53 208 TYR B CA 1
ATOM 3530 C C . TYR B 1 208 ? 28.741 25.151 16.616 1.00 14.08 208 TYR B C 1
ATOM 3531 O O . TYR B 1 208 ? 27.732 24.657 16.078 1.00 14.48 208 TYR B O 1
ATOM 3540 N N . VAL B 1 209 ? 29.388 24.580 17.645 1.00 13.96 209 VAL B N 1
ATOM 3541 C CA . VAL B 1 209 ? 28.999 23.283 18.190 1.00 13.81 209 VAL B CA 1
ATOM 3542 C C . VAL B 1 209 ? 29.304 23.223 19.682 1.00 13.10 209 VAL B C 1
ATOM 3543 O O . VAL B 1 209 ? 30.064 24.065 20.199 1.00 12.03 209 VAL B O 1
ATOM 3547 N N . ASN B 1 210 ? 28.714 22.253 20.373 1.00 12.74 210 ASN B N 1
ATOM 3548 C CA . ASN B 1 210 ? 29.163 21.946 21.739 1.00 13.14 210 ASN B CA 1
ATOM 3549 C C . ASN B 1 210 ? 30.629 21.500 21.675 1.00 13.95 210 ASN B C 1
ATOM 3550 O O . ASN B 1 210 ? 31.064 20.872 20.728 1.00 13.27 210 ASN B O 1
ATOM 3555 N N . TYR B 1 211 ? 31.367 21.842 22.718 1.00 13.70 211 TYR B N 1
ATOM 3556 C CA . TYR B 1 211 ? 32.814 21.751 22.752 1.00 13.91 211 TYR B CA 1
ATOM 3557 C C . TYR B 1 211 ? 33.360 20.323 22.572 1.00 13.95 211 TYR B C 1
ATOM 3558 O O . TYR B 1 211 ? 34.445 20.138 22.011 1.00 13.20 211 TYR B O 1
ATOM 3567 N N . GLY B 1 212 ? 32.617 19.311 23.006 1.00 13.88 212 GLY B N 1
ATOM 3568 C CA . GLY B 1 212 ? 33.022 17.924 22.806 1.00 13.76 212 GLY B CA 1
ATOM 3569 C C . GLY B 1 212 ? 33.373 17.583 21.363 1.00 14.33 212 GLY B C 1
ATOM 3570 O O . GLY B 1 212 ? 34.274 16.768 21.101 1.00 13.97 212 GLY B O 1
ATOM 3571 N N . TYR B 1 213 ? 32.693 18.215 20.423 1.00 13.21 213 TYR B N 1
ATOM 3572 C CA . TYR B 1 213 ? 32.980 18.015 18.999 1.00 13.41 213 TYR B CA 1
ATOM 3573 C C . TYR B 1 213 ? 34.359 18.491 18.553 1.00 13.38 213 TYR B C 1
ATOM 3574 O O . TYR B 1 213 ? 34.839 18.057 17.491 1.00 14.94 213 TYR B O 1
ATOM 3583 N N . VAL B 1 214 ? 34.953 19.412 19.312 1.00 12.83 214 VAL B N 1
ATOM 3584 C CA . VAL B 1 214 ? 36.299 19.918 19.086 1.00 13.21 214 VAL B CA 1
ATOM 3585 C C . VAL B 1 214 ? 37.309 19.202 19.998 1.00 12.77 214 VAL B C 1
ATOM 3586 O O . VAL B 1 214 ? 38.367 18.736 19.548 1.00 13.54 214 VAL B O 1
ATOM 3590 N N . GLN B 1 215 ? 37.008 19.107 21.284 1.00 12.56 215 GLN B N 1
ATOM 3591 C CA . GLN B 1 215 ? 37.955 18.536 22.220 1.00 12.12 215 GLN B CA 1
ATOM 3592 C C . GLN B 1 215 ? 38.364 17.142 21.818 1.00 12.70 215 GLN B C 1
ATOM 3593 O O . GLN B 1 215 ? 39.529 16.817 21.883 1.00 13.86 215 GLN B O 1
ATOM 3599 N N . ASN B 1 216 ? 37.403 16.362 21.371 1.00 12.14 216 ASN B N 1
ATOM 3600 C CA . ASN B 1 216 ? 37.614 14.943 21.122 1.00 12.99 216 ASN B CA 1
ATOM 3601 C C . ASN B 1 216 ? 37.627 14.578 19.636 1.00 13.40 216 ASN B C 1
ATOM 3602 O O . ASN B 1 216 ? 37.341 13.438 19.274 1.00 14.40 216 ASN B O 1
ATOM 3607 N N . ASP B 1 217 ? 37.979 15.533 18.784 1.00 13.94 217 ASP B N 1
ATOM 3608 C CA . ASP B 1 217 ? 38.149 15.269 17.351 1.00 14.26 217 ASP B CA 1
ATOM 3609 C C . ASP B 1 217 ? 39.403 15.983 16.925 1.00 14.68 217 ASP B C 1
ATOM 3610 O O . ASP B 1 217 ? 39.468 17.208 16.970 1.00 14.03 217 ASP B O 1
ATOM 3615 N N . PRO B 1 218 ? 40.414 15.221 16.465 1.00 14.97 218 PRO B N 1
ATOM 3616 C CA . PRO B 1 218 ? 41.669 15.886 16.127 1.00 15.37 218 PRO B CA 1
ATOM 3617 C C . PRO B 1 218 ? 41.604 16.750 14.864 1.00 16.71 218 PRO B C 1
ATOM 3618 O O . PRO B 1 218 ? 42.559 17.449 14.567 1.00 17.36 218 PRO B O 1
ATOM 3622 N N . ALA B 1 219 ? 40.506 16.687 14.130 1.00 17.26 219 ALA B N 1
ATOM 3623 C CA . ALA B 1 219 ? 40.365 17.450 12.891 1.00 17.89 219 ALA B CA 1
ATOM 3624 C C . ALA B 1 219 ? 39.763 18.835 13.057 1.00 17.94 219 ALA B C 1
ATOM 3625 O O . ALA B 1 219 ? 39.798 19.629 12.107 1.00 17.86 219 ALA B O 1
ATOM 3627 N N . LEU B 1 220 ? 39.207 19.135 14.230 1.00 16.26 220 LEU B N 1
ATOM 3628 C CA . LEU B 1 220 ? 38.559 20.430 14.493 1.00 16.31 220 LEU B CA 1
ATOM 3629 C C . LEU B 1 220 ? 39.270 21.177 15.593 1.00 16.17 220 LEU B C 1
ATOM 3630 O O . LEU B 1 220 ? 39.774 20.575 16.551 1.00 15.62 220 LEU B O 1
ATOM 3635 N N . GLU B 1 221 ? 39.299 22.497 15.466 1.00 15.18 221 GLU B N 1
ATOM 3636 C CA . GLU B 1 221 ? 39.926 23.369 16.429 1.00 15.84 221 GLU B CA 1
ATOM 3637 C C . GLU B 1 221 ? 38.947 24.451 16.804 1.00 14.93 221 GLU B C 1
ATOM 3638 O O . GLU B 1 221 ? 37.866 24.579 16.190 1.00 15.21 221 GLU B O 1
ATOM 3644 N N . GLN B 1 222 ? 39.317 25.220 17.819 1.00 15.04 222 GLN B N 1
ATOM 3645 C CA . GLN B 1 222 ? 38.545 26.380 18.237 1.00 15.31 222 GLN B CA 1
ATOM 3646 C C . GLN B 1 222 ? 39.437 27.608 18.307 1.00 15.58 222 GLN B C 1
ATOM 3647 O O . GLN B 1 222 ? 40.619 27.494 18.579 1.00 17.27 222 GLN B O 1
ATOM 3653 N N . PRO B 1 223 ? 38.845 28.789 18.133 1.00 16.50 223 PRO B N 1
ATOM 3654 C CA . PRO B 1 223 ? 39.645 30.007 18.189 1.00 16.86 223 PRO B CA 1
ATOM 3655 C C . PRO B 1 223 ? 39.915 30.454 19.606 1.00 17.32 223 PRO B C 1
ATOM 3656 O O . PRO B 1 223 ? 39.161 30.113 20.541 1.00 16.06 223 PRO B O 1
ATOM 3660 N N . ALA B 1 224 ? 40.960 31.274 19.764 1.00 18.14 224 ALA B N 1
ATOM 3661 C CA . ALA B 1 224 ? 41.098 32.071 20.974 1.00 18.33 224 ALA B CA 1
ATOM 3662 C C . ALA B 1 224 ? 40.142 33.234 20.755 1.00 19.18 224 ALA B C 1
ATOM 3663 O O . ALA B 1 224 ? 40.307 34.012 19.800 1.00 22.30 224 ALA B O 1
ATOM 3665 N N . LEU B 1 225 ? 39.123 33.320 21.598 1.00 19.00 225 LEU B N 1
ATOM 3666 C CA . LEU B 1 225 ? 38.012 34.224 21.400 1.00 18.63 225 LEU B CA 1
ATOM 3667 C C . LEU B 1 225 ? 37.983 35.261 22.507 1.00 18.85 225 LEU B C 1
ATOM 3668 O O . LEU B 1 225 ? 38.065 34.927 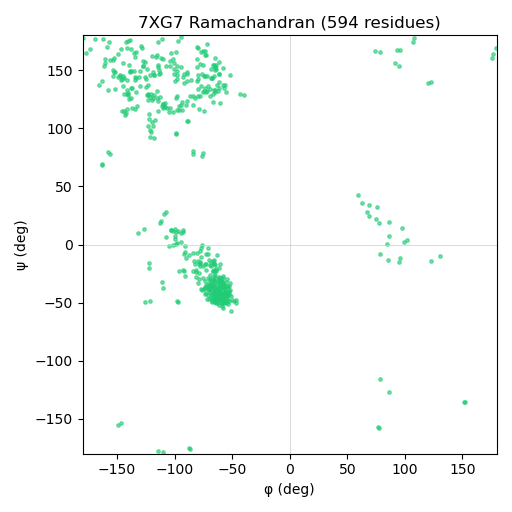23.697 1.00 19.69 225 LEU B O 1
ATOM 3673 N N . GLN B 1 226 ? 37.837 36.526 22.121 1.00 19.43 226 GLN B N 1
ATOM 3674 C CA . GLN B 1 226 ? 37.800 37.604 23.098 1.00 19.96 226 GLN B CA 1
ATOM 3675 C C . GLN B 1 226 ? 36.571 37.528 24.027 1.00 18.57 226 GLN B C 1
ATOM 3676 O O . GLN B 1 226 ? 35.453 37.373 23.563 1.00 19.08 226 GLN B O 1
ATOM 3682 N N . ASN B 1 227 ? 36.771 37.637 25.337 1.00 18.13 227 ASN B N 1
ATOM 3683 C CA . ASN B 1 227 ? 35.642 37.740 26.271 1.00 18.95 227 ASN B CA 1
ATOM 3684 C C . ASN B 1 227 ? 35.310 39.210 26.596 1.00 20.40 227 ASN B C 1
ATOM 3685 O O . ASN B 1 227 ? 35.999 40.125 26.108 1.00 20.94 227 ASN B O 1
ATOM 3690 N N . LYS B 1 228 ? 34.282 39.416 27.402 1.00 21.45 228 LYS B N 1
ATOM 3691 C CA . LYS B 1 228 ? 33.849 40.766 27.808 1.00 24.77 228 LYS B CA 1
ATOM 3692 C C . LYS B 1 228 ? 34.972 41.533 28.512 1.00 25.24 228 LYS B C 1
ATOM 3693 O O . LYS B 1 228 ? 35.148 42.726 28.273 1.00 23.89 228 LYS B O 1
ATOM 3699 N N . ALA B 1 229 ? 35.762 40.830 29.318 1.00 25.17 229 ALA B N 1
ATOM 3700 C CA . ALA B 1 229 ? 36.918 41.418 29.992 1.00 25.08 229 ALA B CA 1
ATOM 3701 C C . ALA B 1 229 ? 38.072 41.803 29.062 1.00 26.73 229 ALA B C 1
ATOM 3702 O O . ALA B 1 229 ? 38.974 42.501 29.507 1.00 27.87 229 ALA B O 1
ATOM 3704 N N . GLY B 1 230 ? 38.087 41.326 27.812 1.00 24.06 230 GLY B N 1
ATOM 3705 C CA . GLY B 1 230 ? 39.136 41.647 26.843 1.00 24.14 230 GLY B CA 1
ATOM 3706 C C . GLY B 1 230 ? 40.217 40.607 26.657 1.00 23.56 230 GLY B C 1
ATOM 3707 O O . GLY B 1 230 ? 41.132 40.799 25.856 1.00 25.28 230 GLY B O 1
ATOM 3708 N N . ASN B 1 231 ? 40.118 39.475 27.346 1.00 22.97 231 ASN B N 1
ATOM 3709 C CA . ASN B 1 231 ? 41.101 38.420 27.222 1.00 22.00 231 ASN B CA 1
ATOM 3710 C C . ASN B 1 231 ? 40.661 37.414 26.155 1.00 21.74 231 ASN B C 1
ATOM 3711 O O . ASN B 1 231 ? 39.470 37.159 25.968 1.00 22.02 231 ASN B O 1
ATOM 3716 N N . PHE B 1 232 ? 41.633 36.889 25.425 1.00 20.81 232 PHE B N 1
ATOM 3717 C CA . PHE B 1 232 ? 41.361 35.927 24.372 1.00 20.85 232 PHE B CA 1
ATOM 3718 C C . PHE B 1 232 ? 41.495 34.534 24.969 1.00 20.69 232 PHE B C 1
ATOM 3719 O O . PHE B 1 232 ? 42.589 34.136 25.377 1.00 20.00 232 PHE B O 1
ATOM 3727 N N . VAL B 1 233 ? 40.383 33.798 25.006 1.00 19.11 233 VAL B N 1
ATOM 3728 C CA . VAL B 1 233 ? 40.320 32.529 25.707 1.00 19.18 233 VAL B CA 1
ATOM 3729 C C . VAL B 1 233 ? 39.790 31.407 24.838 1.00 18.36 233 VAL B C 1
ATOM 3730 O O . VAL B 1 233 ? 39.021 31.628 23.889 1.00 18.16 233 VAL B O 1
ATOM 3734 N N . LYS B 1 234 ? 40.211 30.198 25.186 1.00 18.45 234 LYS B N 1
ATOM 3735 C CA . LYS B 1 234 ? 39.658 28.989 24.582 1.00 18.08 234 LYS B CA 1
ATOM 3736 C C . LYS B 1 234 ? 38.792 28.327 25.624 1.00 17.17 234 LYS B C 1
ATOM 3737 O O . LYS B 1 234 ? 38.995 28.511 26.840 1.00 16.82 234 LYS B O 1
ATOM 3743 N N . ALA B 1 235 ? 37.809 27.567 25.150 1.00 15.94 235 ALA B N 1
ATOM 3744 C CA . ALA B 1 235 ? 36.976 26.764 26.041 1.00 15.62 235 ALA B CA 1
ATOM 3745 C C . ALA B 1 235 ? 37.797 25.674 26.739 1.00 15.00 235 ALA B C 1
ATOM 3746 O O . ALA B 1 235 ? 38.552 24.958 26.099 1.00 14.84 235 ALA B O 1
ATOM 3748 N N . SER B 1 236 ? 37.603 25.556 28.048 1.00 15.56 236 SER B N 1
ATOM 3749 C CA . SER B 1 236 ? 38.248 24.574 28.911 1.00 16.07 236 SER B CA 1
ATOM 3750 C C . SER B 1 236 ? 37.384 24.430 30.163 1.00 16.12 236 SER B C 1
ATOM 3751 O O . SER B 1 236 ? 36.478 25.245 30.391 1.00 15.70 236 SER B O 1
ATOM 3754 N N . ALA B 1 237 ? 37.665 23.435 31.001 1.00 15.01 237 ALA B N 1
ATOM 3755 C CA . ALA B 1 237 ? 37.023 23.380 32.304 1.00 16.86 237 ALA B CA 1
ATOM 3756 C C . ALA B 1 237 ? 37.059 24.733 33.033 1.00 17.66 237 ALA B C 1
ATOM 3757 O O . ALA B 1 237 ? 36.048 25.174 33.594 1.00 17.60 237 ALA B O 1
ATOM 3759 N N . GLU B 1 238 ? 38.235 25.370 33.059 1.00 17.15 238 GLU B N 1
ATOM 3760 C CA . GLU B 1 238 ? 38.406 26.609 33.792 1.00 19.13 238 GLU B CA 1
ATOM 3761 C C . GLU B 1 238 ? 37.555 27.747 33.224 1.00 16.98 238 GLU B C 1
ATOM 3762 O O . GLU B 1 238 ? 36.811 28.394 33.951 1.00 17.55 238 GLU B O 1
ATOM 3768 N N . THR B 1 239 ? 37.639 27.958 31.915 1.00 16.09 239 THR B N 1
ATOM 3769 C CA . THR B 1 239 ? 36.970 29.098 31.300 1.00 15.26 239 THR B CA 1
ATOM 3770 C C . THR B 1 239 ? 35.459 28.912 31.154 1.00 14.56 239 THR B C 1
ATOM 3771 O O . THR B 1 239 ? 34.697 29.857 31.349 1.00 14.48 239 THR B O 1
ATOM 3775 N N . ALA B 1 240 ? 35.020 27.699 30.805 1.00 14.59 240 ALA B N 1
ATOM 3776 C CA . ALA B 1 240 ? 33.589 27.461 30.658 1.00 14.58 240 ALA B CA 1
ATOM 3777 C C . ALA B 1 240 ? 32.918 27.516 32.046 1.00 15.36 240 ALA B C 1
ATOM 3778 O O . ALA B 1 240 ? 31.829 28.088 32.190 1.00 15.68 240 ALA B O 1
ATOM 3780 N N . SER B 1 241 ? 33.566 26.975 33.087 1.00 15.65 241 SER B N 1
ATOM 3781 C CA . SER B 1 241 ? 32.957 27.070 34.433 1.00 16.79 241 SER B CA 1
ATOM 3782 C C . SER B 1 241 ? 32.953 28.523 34.908 1.00 16.65 241 SER B C 1
ATOM 3783 O O . SER B 1 241 ? 32.037 28.920 35.593 1.00 16.93 241 SER B O 1
ATOM 3786 N N . ALA B 1 242 ? 33.986 29.294 34.561 1.00 16.99 242 ALA B N 1
ATOM 3787 C CA . ALA B 1 242 ? 34.017 30.714 34.957 1.00 17.73 242 ALA B CA 1
ATOM 3788 C C . ALA B 1 242 ? 32.839 31.446 34.327 1.00 18.04 242 ALA B C 1
ATOM 3789 O O . ALA B 1 242 ? 32.134 32.215 34.990 1.00 19.69 242 ALA B O 1
ATOM 3791 N N . GLY B 1 243 ? 32.582 31.178 33.051 1.00 16.76 243 GLY B N 1
ATOM 3792 C CA . GLY B 1 243 ? 31.445 31.812 32.365 1.00 17.12 243 GLY B CA 1
ATOM 3793 C C . GLY B 1 243 ? 30.101 31.345 32.898 1.00 16.56 243 GLY B C 1
ATOM 3794 O O . GLY B 1 243 ? 29.213 32.157 33.178 1.00 16.95 243 GLY B O 1
ATOM 3795 N N . LEU B 1 244 ? 29.928 30.028 33.028 1.00 14.98 244 LEU B N 1
ATOM 3796 C CA . LEU B 1 244 ? 28.683 29.489 33.540 1.00 15.27 244 LEU B CA 1
ATOM 3797 C C . LEU B 1 244 ? 28.366 29.963 34.954 1.00 15.95 244 LEU B C 1
ATOM 3798 O O . LEU B 1 244 ? 27.198 30.144 35.288 1.00 17.11 244 LEU B O 1
ATOM 3803 N N . GLY B 1 245 ? 29.407 30.173 35.767 1.00 15.95 245 GLY B N 1
ATOM 3804 C CA . GLY B 1 245 ? 29.230 30.595 37.161 1.00 17.60 245 GLY B CA 1
ATOM 3805 C C . GLY B 1 245 ? 28.633 31.985 37.335 1.00 18.66 245 GLY B C 1
ATOM 3806 O O . GLY B 1 245 ? 28.208 32.347 38.439 1.00 18.42 245 GLY B O 1
ATOM 3807 N N . GLU B 1 246 ? 28.653 32.775 36.268 1.00 18.68 246 GLU B N 1
ATOM 3808 C CA . GLU B 1 246 ? 28.019 34.104 36.281 1.00 21.60 246 GLU B CA 1
ATOM 3809 C C . GLU B 1 246 ? 26.500 34.033 36.112 1.00 21.32 246 GLU B C 1
ATOM 3810 O O . GLU B 1 246 ? 25.809 35.016 36.417 1.00 22.57 246 GLU B O 1
ATOM 3816 N N . ILE B 1 247 ? 25.957 32.902 35.647 1.00 19.68 247 ILE B N 1
ATOM 3817 C CA . ILE B 1 247 ? 24.516 32.798 35.406 1.00 19.17 247 ILE B CA 1
ATOM 3818 C C . ILE B 1 247 ? 23.754 32.876 36.720 1.00 20.72 247 ILE B C 1
ATOM 3819 O O . ILE B 1 247 ? 24.087 32.173 37.683 1.00 19.16 247 ILE B O 1
ATOM 3824 N N . VAL B 1 248 ? 22.742 33.754 36.752 1.00 20.86 248 VAL B N 1
ATOM 3825 C CA . VAL B 1 248 ? 21.826 33.851 37.869 1.00 22.35 248 VAL B CA 1
ATOM 3826 C C . VAL B 1 248 ? 20.573 33.070 37.521 1.00 21.21 248 VAL B C 1
ATOM 3827 O O . VAL B 1 248 ? 19.989 33.248 36.441 1.00 23.66 248 VAL B O 1
ATOM 3831 N N . LEU B 1 249 ? 20.180 32.177 38.415 1.00 19.80 249 LEU B N 1
ATOM 3832 C CA . LEU B 1 249 ? 19.033 31.328 38.177 1.00 20.92 249 LEU B CA 1
ATOM 3833 C C . LEU B 1 249 ? 17.807 31.841 38.895 1.00 21.52 249 LEU B C 1
ATOM 3834 O O . LEU B 1 249 ? 17.905 32.368 40.014 1.00 21.61 249 LEU B O 1
ATOM 3839 N N . ASP B 1 250 ? 16.654 31.632 38.267 1.00 21.43 250 ASP B N 1
ATOM 3840 C CA . ASP B 1 250 ? 15.375 31.943 38.910 1.00 21.72 250 ASP B CA 1
ATOM 3841 C C . ASP B 1 250 ? 14.891 30.754 39.737 1.00 22.42 250 ASP B C 1
ATOM 3842 O O . ASP B 1 250 ? 15.620 29.750 39.910 1.00 20.84 250 ASP B O 1
ATOM 3847 N N . ASP B 1 251 ? 13.683 30.869 40.287 1.00 23.30 251 ASP B N 1
ATOM 3848 C CA . ASP B 1 251 ? 13.165 29.847 41.171 1.00 25.08 251 ASP B CA 1
ATOM 3849 C C . ASP B 1 251 ? 12.664 28.617 40.435 1.00 23.36 251 ASP B C 1
ATOM 3850 O O . ASP B 1 251 ? 12.274 27.675 41.086 1.00 23.86 251 ASP B O 1
ATOM 3855 N N . GLN B 1 252 ? 12.690 28.616 39.094 1.00 20.53 252 GLN B N 1
ATOM 3856 C CA . GLN B 1 252 ? 12.506 27.391 38.307 1.00 20.88 252 GLN B CA 1
ATOM 3857 C C . GLN B 1 252 ? 13.835 26.834 37.736 1.00 19.28 252 GLN B C 1
ATOM 3858 O O . GLN B 1 252 ? 13.818 25.940 36.857 1.00 18.54 252 GLN B O 1
ATOM 3864 N N . LEU B 1 253 ? 14.954 27.363 38.235 1.00 17.57 253 LEU B N 1
ATOM 3865 C CA . LEU B 1 253 ? 16.314 26.955 37.829 1.00 18.35 253 LEU B CA 1
ATOM 3866 C C . LEU B 1 253 ? 16.665 27.348 36.396 1.00 18.52 253 LEU B C 1
ATOM 3867 O O . LEU B 1 253 ? 17.557 26.759 35.772 1.00 17.22 253 LEU B O 1
ATOM 3872 N N . ARG B 1 254 ? 15.995 28.383 35.884 1.00 17.36 254 ARG B N 1
ATOM 3873 C CA . ARG B 1 254 ? 16.240 28.865 34.536 1.00 17.78 254 ARG B CA 1
ATOM 3874 C C . ARG B 1 254 ? 17.178 30.067 34.588 1.00 18.36 254 ARG B C 1
ATOM 3875 O O . ARG B 1 254 ? 17.054 30.938 35.479 1.00 19.12 254 ARG B O 1
ATOM 3883 N N . GLY B 1 255 ? 18.075 30.164 33.621 1.00 17.11 255 GLY B N 1
ATOM 3884 C CA . GLY B 1 255 ? 18.875 31.374 33.460 1.00 17.72 255 GLY B CA 1
ATOM 3885 C C . GLY B 1 255 ? 19.903 31.266 32.358 1.00 17.35 255 GLY B C 1
ATOM 3886 O O . GLY B 1 255 ? 20.240 30.172 31.916 1.00 17.49 255 GLY B O 1
ATOM 3887 N N . ALA B 1 256 ? 20.424 32.417 31.950 1.00 17.57 256 ALA B N 1
ATOM 3888 C CA . ALA B 1 256 ? 21.415 32.499 30.888 1.00 17.19 256 ALA B CA 1
ATOM 3889 C C . ALA B 1 256 ? 22.234 33.761 31.034 1.00 19.18 256 ALA B C 1
ATOM 3890 O O . ALA B 1 256 ? 21.807 34.726 31.697 1.00 20.56 256 ALA B O 1
ATOM 3892 N N . ASP B 1 257 ? 23.408 33.755 30.433 1.00 17.11 257 ASP B N 1
ATOM 3893 C CA . ASP B 1 257 ? 24.238 34.961 30.337 1.00 17.82 257 ASP B CA 1
ATOM 3894 C C . ASP B 1 257 ? 24.953 34.903 29.006 1.00 18.23 257 ASP B C 1
ATOM 3895 O O . ASP B 1 257 ? 25.785 34.014 28.770 1.00 19.43 257 ASP B O 1
ATOM 3900 N N . ALA B 1 258 ? 24.612 35.850 28.147 1.00 17.93 258 ALA B N 1
ATOM 3901 C CA . ALA B 1 258 ? 25.102 35.896 26.774 1.00 17.85 258 ALA B CA 1
ATOM 3902 C C . ALA B 1 258 ? 26.570 36.295 26.610 1.00 17.63 258 ALA B C 1
ATOM 3903 O O . ALA B 1 258 ? 27.130 36.126 25.518 1.00 16.58 258 ALA B O 1
ATOM 3905 N N . ASN B 1 259 ? 27.175 36.887 27.640 1.00 17.60 259 ASN B N 1
ATOM 3906 C CA . ASN B 1 259 ? 28.538 37.462 27.519 1.00 19.85 259 ASN B CA 1
ATOM 3907 C C . ASN B 1 259 ? 29.141 37.700 28.911 1.00 20.52 259 ASN B C 1
ATOM 3908 O O . ASN B 1 259 ? 29.319 38.860 29.353 1.00 21.70 259 ASN B O 1
ATOM 3913 N N . PRO B 1 260 ? 29.440 36.608 29.627 1.00 19.79 260 PRO B N 1
ATOM 3914 C CA . PRO B 1 260 ? 29.682 36.715 31.070 1.00 18.60 260 PRO B CA 1
ATOM 3915 C C . PRO B 1 260 ? 30.922 37.507 31.415 1.00 19.04 260 PRO B C 1
ATOM 3916 O O . PRO B 1 260 ? 31.908 37.493 30.680 1.00 19.16 260 PRO B O 1
ATOM 3920 N N . ALA B 1 261 ? 30.836 38.232 32.523 1.00 19.89 261 ALA B N 1
ATOM 3921 C CA . ALA B 1 261 ? 31.984 38.965 33.051 1.00 21.44 261 ALA B CA 1
ATOM 3922 C C . ALA B 1 261 ? 32.987 38.006 33.672 1.00 21.94 261 ALA B C 1
ATOM 3923 O O . ALA B 1 261 ? 32.675 36.846 33.997 1.00 21.59 261 ALA B O 1
ATOM 3925 N N . GLY B 1 262 ? 34.193 38.508 33.859 1.00 23.47 262 GLY B N 1
ATOM 3926 C CA . GLY B 1 262 ? 35.247 37.780 34.538 1.00 22.68 262 GLY B CA 1
ATOM 3927 C C . GLY B 1 262 ? 36.419 37.611 33.614 1.00 23.45 262 GLY B C 1
ATOM 3928 O O . GLY B 1 262 ? 36.250 37.303 32.421 1.00 21.88 262 GLY B O 1
ATOM 3929 N N . ALA B 1 263 ? 37.617 37.786 34.166 1.00 23.29 263 ALA B N 1
ATOM 3930 C CA . ALA B 1 263 ? 38.838 37.788 33.372 1.00 23.91 263 ALA B CA 1
ATOM 3931 C C . ALA B 1 263 ? 39.008 36.514 32.561 1.00 22.51 263 ALA B C 1
ATOM 3932 O O . ALA B 1 263 ? 39.541 36.561 31.449 1.00 21.24 263 ALA B O 1
ATOM 3934 N N . ASN B 1 264 ? 38.583 35.395 33.128 1.00 22.03 264 ASN B N 1
ATOM 3935 C CA . ASN B 1 264 ? 38.829 34.115 32.509 1.00 23.73 264 ASN B CA 1
ATOM 3936 C C . ASN B 1 264 ? 37.550 33.420 32.009 1.00 21.50 264 ASN B C 1
ATOM 3937 O O . ASN B 1 264 ? 37.559 32.227 31.724 1.00 20.48 264 ASN B O 1
ATOM 3942 N N . ALA B 1 265 ? 36.478 34.165 31.838 1.00 19.34 265 ALA B N 1
ATOM 3943 C CA . ALA B 1 265 ? 35.218 33.574 31.372 1.00 17.10 265 ALA B CA 1
ATOM 3944 C C . ALA B 1 265 ? 35.271 33.239 29.883 1.00 16.57 265 ALA B C 1
ATOM 3945 O O . ALA B 1 265 ? 35.696 34.053 29.075 1.00 15.93 265 ALA B O 1
ATOM 3947 N N . TYR B 1 266 ? 34.861 32.032 29.521 1.00 14.87 266 TYR B N 1
ATOM 3948 C CA . TYR B 1 266 ? 34.558 31.745 28.121 1.00 14.26 266 TYR B CA 1
ATOM 3949 C C . TYR B 1 266 ? 33.246 32.475 27.771 1.00 14.73 266 TYR B C 1
ATOM 3950 O O . TYR B 1 266 ? 32.284 32.375 28.519 1.00 15.26 266 TYR B O 1
ATOM 3959 N N . PRO B 1 267 ? 33.197 33.217 26.637 1.00 15.55 267 PRO B N 1
ATOM 3960 C CA . PRO B 1 267 ? 32.070 34.124 26.423 1.00 16.67 267 PRO B CA 1
ATOM 3961 C C . PRO B 1 267 ? 30.745 33.506 25.951 1.00 15.36 267 PRO B C 1
ATOM 3962 O O . PRO B 1 267 ? 29.702 34.157 26.067 1.00 15.52 267 PRO B O 1
ATOM 3966 N N . ILE B 1 268 ? 30.772 32.285 25.403 1.00 14.61 268 ILE B N 1
ATOM 3967 C CA . ILE B 1 268 ? 29.575 31.634 24.858 1.00 14.80 268 ILE B CA 1
ATOM 3968 C C . ILE B 1 268 ? 29.364 30.306 25.596 1.00 14.43 268 ILE B C 1
ATOM 3969 O O . ILE B 1 268 ? 30.057 29.308 25.315 1.00 14.67 268 ILE B O 1
ATOM 3974 N N . VAL B 1 269 ? 28.475 30.343 26.577 1.00 14.45 269 VAL B N 1
ATOM 3975 C CA . VAL B 1 269 ? 28.218 29.214 27.465 1.00 14.32 269 VAL B CA 1
ATOM 3976 C C . VAL B 1 269 ? 26.729 29.073 27.681 1.00 15.29 269 VAL B C 1
ATOM 3977 O O . VAL B 1 269 ? 26.007 30.070 27.645 1.00 15.62 269 VAL B O 1
ATOM 3981 N N . SER B 1 270 ? 26.273 27.841 27.901 1.00 14.83 270 SER B N 1
ATOM 3982 C CA . SER B 1 270 ? 24.858 27.543 28.141 1.00 14.51 270 SER B CA 1
ATOM 3983 C C . SER B 1 270 ? 24.693 26.439 29.145 1.00 14.60 270 SER B C 1
ATOM 3984 O O . SER B 1 270 ? 25.479 25.467 29.155 1.00 13.99 270 SER B O 1
ATOM 3987 N N . LEU B 1 271 ? 23.661 26.578 29.982 1.00 14.36 271 LEU B N 1
ATOM 3988 C CA . LEU B 1 271 ? 23.115 25.443 30.702 1.00 14.48 271 LEU B CA 1
ATOM 3989 C C . LEU B 1 271 ? 22.212 24.661 29.774 1.00 13.60 271 LEU B C 1
ATOM 3990 O O . LEU B 1 271 ? 21.910 25.103 28.655 1.00 13.77 271 LEU B O 1
ATOM 3995 N N . THR B 1 272 ? 21.810 23.469 30.208 1.00 13.26 272 THR B N 1
ATOM 3996 C CA . THR B 1 272 ? 20.823 22.693 29.476 1.00 13.45 272 THR B CA 1
ATOM 3997 C C . THR B 1 272 ? 19.972 21.886 30.450 1.00 12.92 272 THR B C 1
ATOM 3998 O O . THR B 1 272 ? 20.468 21.461 31.501 1.00 13.80 272 THR B O 1
ATOM 4002 N N . TRP B 1 273 ? 18.694 21.721 30.110 1.00 12.99 273 TRP B N 1
ATOM 4003 C CA . TRP B 1 273 ? 17.692 21.176 31.023 1.00 13.12 273 TRP B CA 1
ATOM 4004 C C . TRP B 1 273 ? 16.969 20.003 30.439 1.00 13.31 273 TRP B C 1
ATOM 4005 O O . TRP B 1 273 ? 16.693 19.986 29.236 1.00 13.61 273 TRP B O 1
ATOM 4016 N N . ILE B 1 274 ? 16.648 19.034 31.300 1.00 13.81 274 ILE B N 1
ATOM 4017 C CA . ILE B 1 274 ? 15.621 18.038 31.019 1.00 13.60 274 ILE B CA 1
ATOM 4018 C C . ILE B 1 274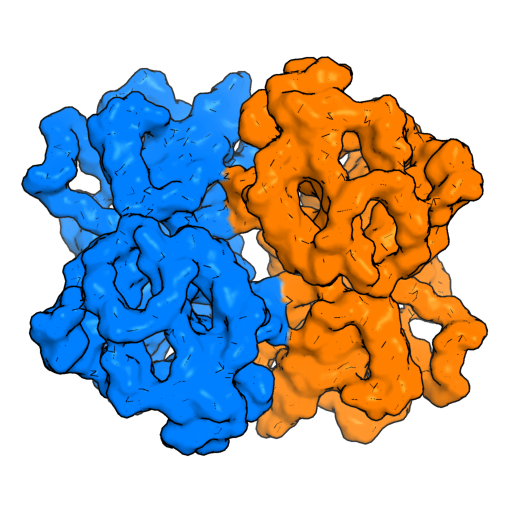 ? 14.302 18.612 31.507 1.00 15.12 274 ILE B C 1
ATOM 4019 O O . ILE B 1 274 ? 14.245 19.301 32.520 1.00 14.85 274 ILE B O 1
ATOM 4024 N N . LEU B 1 275 ? 13.258 18.368 30.720 1.00 15.42 275 LEU B N 1
ATOM 4025 C CA . LEU B 1 275 ? 11.933 18.923 30.949 1.00 15.44 275 LEU B CA 1
ATOM 4026 C C . LEU B 1 275 ? 11.073 17.737 31.372 1.00 14.73 275 LEU B C 1
ATOM 4027 O O . LEU B 1 275 ? 10.952 16.750 30.658 1.00 16.00 275 LEU B O 1
ATOM 4032 N N . ALA B 1 276 ? 10.495 17.831 32.565 1.00 15.09 276 ALA B N 1
ATOM 4033 C CA . ALA B 1 276 ? 9.735 16.766 33.141 1.00 14.68 276 ALA B CA 1
ATOM 4034 C C . ALA B 1 276 ? 8.314 17.228 33.434 1.00 15.75 276 ALA B C 1
ATOM 4035 O O . ALA B 1 276 ? 8.104 18.388 33.784 1.00 15.72 276 ALA B O 1
ATOM 4037 N N . TYR B 1 277 ? 7.364 16.308 33.293 1.00 16.93 277 TYR B N 1
ATOM 4038 C CA . TYR B 1 277 ? 5.964 16.577 33.685 1.00 18.97 277 TYR B CA 1
ATOM 4039 C C . TYR B 1 277 ? 5.914 16.560 35.211 1.00 18.95 277 TYR B C 1
ATOM 4040 O O . TYR B 1 277 ? 6.470 15.651 35.827 1.00 19.14 277 TYR B O 1
ATOM 4049 N N . PRO B 1 278 ? 5.247 17.541 35.841 1.00 21.50 278 PRO B N 1
ATOM 4050 C CA . PRO B 1 278 ? 5.108 17.514 37.319 1.00 21.73 278 PRO B CA 1
ATOM 4051 C C . PRO B 1 278 ? 4.465 16.247 37.865 1.00 22.49 278 PRO B C 1
ATOM 4052 O O . PRO B 1 278 ? 4.837 15.795 38.940 1.00 22.13 278 PRO B O 1
ATOM 4056 N N . GLU B 1 279 ? 3.488 15.700 37.145 1.00 22.43 279 GLU B N 1
ATOM 4057 C CA . GLU B 1 279 ? 2.755 14.522 37.584 1.00 24.73 279 GLU B CA 1
ATOM 4058 C C . GLU B 1 279 ? 2.553 13.633 36.367 1.00 24.23 279 GLU B C 1
ATOM 4059 O O . GLU B 1 279 ? 2.032 14.084 35.349 1.00 26.41 279 GLU B O 1
ATOM 4065 N N . TYR B 1 280 ? 2.978 12.383 36.453 1.00 22.24 280 TYR B N 1
ATOM 4066 C CA . TYR B 1 280 ? 3.013 11.515 35.301 1.00 22.65 280 TYR B CA 1
ATOM 4067 C C . TYR B 1 280 ? 3.208 10.084 35.780 1.00 23.30 280 TYR B C 1
ATOM 4068 O O . TYR B 1 280 ? 4.012 9.834 36.676 1.00 22.09 280 TYR B O 1
ATOM 4077 N N . GLU B 1 281 ? 2.474 9.142 35.185 1.00 23.68 281 GLU B N 1
ATOM 4078 C CA . GLU B 1 281 ? 2.465 7.754 35.641 1.00 26.54 281 GLU B CA 1
ATOM 4079 C C . GLU B 1 281 ? 3.813 7.022 35.505 1.00 24.36 281 GLU B C 1
ATOM 4080 O O . GLU B 1 281 ? 4.039 6.061 36.211 1.00 24.68 281 GLU B O 1
ATOM 4086 N N . LYS B 1 282 ? 4.696 7.485 34.615 1.00 22.70 282 LYS B N 1
ATOM 4087 C CA . LYS B 1 282 ? 6.052 6.932 34.502 1.00 22.34 282 LYS B CA 1
ATOM 4088 C C . LYS B 1 282 ? 7.140 7.765 35.203 1.00 20.10 282 LYS B C 1
ATOM 4089 O O . LYS B 1 282 ? 8.340 7.518 34.964 1.00 17.72 282 LYS B O 1
ATOM 4095 N N . ASN B 1 283 ? 6.757 8.723 36.054 1.00 18.24 283 ASN B N 1
ATOM 4096 C CA . ASN B 1 283 ? 7.779 9.564 36.720 1.00 18.00 283 ASN B CA 1
ATOM 4097 C C . ASN B 1 283 ? 8.663 8.799 37.704 1.00 18.10 283 ASN B C 1
ATOM 4098 O O . ASN B 1 283 ? 9.779 9.236 37.939 1.00 17.18 283 ASN B O 1
ATOM 4103 N N . GLU B 1 284 ? 8.242 7.661 38.250 1.00 17.89 284 GLU B N 1
ATOM 4104 C CA . GLU B 1 284 ? 9.190 6.909 39.098 1.00 18.99 284 GLU B CA 1
ATOM 4105 C C . GLU B 1 284 ? 10.404 6.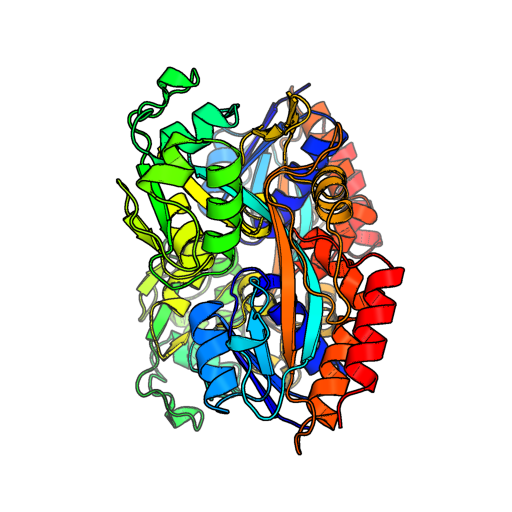443 38.279 1.00 17.82 284 GLU B C 1
ATOM 4106 O O . GLU B 1 284 ? 11.540 6.526 38.752 1.00 17.30 284 GLU B O 1
ATOM 4112 N N . ALA B 1 285 ? 10.153 6.032 37.043 1.00 17.04 285 ALA B N 1
ATOM 4113 C CA . ALA B 1 285 ? 11.224 5.678 36.105 1.00 17.37 285 ALA B CA 1
ATOM 4114 C C . ALA B 1 285 ? 12.063 6.883 35.718 1.00 16.00 285 ALA B C 1
ATOM 4115 O O . ALA B 1 285 ? 13.308 6.821 35.717 1.00 15.49 285 ALA B O 1
ATOM 4117 N N . VAL B 1 286 ? 11.396 7.983 35.375 1.00 14.63 286 VAL B N 1
ATOM 4118 C CA . VAL B 1 286 ? 12.108 9.219 35.013 1.00 14.85 286 VAL B CA 1
ATOM 4119 C C . VAL B 1 286 ? 12.992 9.672 36.181 1.00 14.47 286 VAL B C 1
ATOM 4120 O O . VAL B 1 286 ? 14.176 9.997 36.001 1.00 13.57 286 VAL B O 1
ATOM 4124 N N . LYS B 1 287 ? 12.442 9.637 37.395 1.00 13.52 287 LYS B N 1
ATOM 4125 C CA . LYS B 1 287 ? 13.225 10.031 38.576 1.00 14.35 287 LYS B CA 1
ATOM 4126 C C . LYS B 1 287 ? 14.441 9.144 38.763 1.00 13.90 287 LYS B C 1
ATOM 4127 O O . LYS B 1 287 ? 15.542 9.644 39.040 1.00 14.58 287 LYS B O 1
ATOM 4133 N N . GLU B 1 288 ? 14.282 7.848 38.564 1.00 13.85 288 GLU B N 1
ATOM 4134 C CA . GLU B 1 288 ? 15.428 6.944 38.701 1.00 15.21 288 GLU B CA 1
ATOM 4135 C C . GLU B 1 288 ? 16.584 7.292 37.752 1.00 15.11 288 GLU B C 1
ATOM 4136 O O . GLU B 1 288 ? 17.744 7.353 38.177 1.00 14.04 288 GLU B O 1
ATOM 4142 N N . VAL B 1 289 ? 16.290 7.495 36.471 1.00 14.30 289 VAL B N 1
ATOM 4143 C CA . VAL B 1 289 ? 17.376 7.828 35.546 1.00 14.02 289 VAL B CA 1
ATOM 4144 C C . VAL B 1 289 ? 17.982 9.207 35.821 1.00 13.89 289 VAL B C 1
ATOM 4145 O O . VAL B 1 289 ? 19.186 9.368 35.717 1.00 13.50 289 VAL B O 1
ATOM 4149 N N . LEU B 1 290 ? 17.186 10.185 36.215 1.00 13.43 290 LEU B N 1
ATOM 4150 C CA . LEU B 1 290 ? 17.730 11.511 36.524 1.00 13.69 290 LEU B CA 1
ATOM 4151 C C . LEU B 1 290 ? 18.604 11.495 37.778 1.00 13.71 290 LEU B C 1
ATOM 4152 O O . LEU B 1 290 ? 19.686 12.094 37.788 1.00 13.74 290 LEU B O 1
ATOM 4157 N N . ARG B 1 291 ? 18.166 10.815 38.835 1.00 13.61 291 ARG B N 1
ATOM 4158 C CA . ARG B 1 291 ? 19.066 10.616 39.999 1.00 13.94 291 ARG B CA 1
ATOM 4159 C C . ARG B 1 291 ? 20.399 9.987 39.597 1.00 13.33 291 ARG B C 1
ATOM 4160 O O . ARG B 1 291 ? 21.460 10.421 40.055 1.00 13.94 291 ARG B O 1
ATOM 4168 N N . TYR B 1 292 ? 20.361 8.976 38.733 1.00 13.26 292 TYR B N 1
ATOM 4169 C CA . TYR B 1 292 ? 21.609 8.320 38.271 1.00 13.04 292 TYR B CA 1
ATOM 4170 C C . TYR B 1 292 ? 22.546 9.309 37.569 1.00 13.19 292 TYR B C 1
ATOM 4171 O O . TYR B 1 292 ? 23.760 9.352 37.839 1.00 12.71 292 TYR B O 1
ATOM 4180 N N . ALA B 1 293 ? 21.971 10.122 36.696 1.00 12.20 293 ALA B N 1
ATOM 4181 C CA . ALA B 1 293 ? 22.719 11.127 35.925 1.00 12.81 293 ALA B CA 1
ATOM 4182 C C . ALA B 1 293 ? 23.302 12.218 36.813 1.00 12.95 293 ALA B C 1
ATOM 4183 O O . ALA B 1 293 ? 24.324 12.826 36.485 1.00 13.04 293 ALA B O 1
ATOM 4185 N N . LEU B 1 294 ? 22.651 12.457 37.964 1.00 12.43 294 LEU B N 1
ATOM 4186 C CA . LEU B 1 294 ? 23.065 13.500 38.898 1.00 12.82 294 LEU B CA 1
ATOM 4187 C C . LEU B 1 294 ? 23.980 13.007 40.009 1.00 13.08 294 LEU B C 1
ATOM 4188 O O . LEU B 1 294 ? 24.398 13.820 40.847 1.00 13.21 294 LEU B O 1
ATOM 4193 N N . THR B 1 295 ? 24.350 11.723 40.006 1.00 13.36 295 THR B N 1
ATOM 4194 C CA . THR B 1 295 ? 25.352 11.234 40.955 1.00 12.62 295 THR B CA 1
ATOM 4195 C C . THR B 1 295 ? 26.706 11.888 40.672 1.00 12.53 295 THR B C 1
ATOM 4196 O O . THR B 1 295 ? 27.042 12.195 39.526 1.00 12.38 295 THR B O 1
ATOM 4200 N N . PRO B 1 296 ? 27.514 12.055 41.712 1.00 13.08 296 PRO B N 1
ATOM 4201 C CA . PRO B 1 296 ? 28.863 12.595 41.447 1.00 12.74 296 PRO B CA 1
ATOM 4202 C C . PRO B 1 296 ? 29.650 11.731 40.457 1.00 12.51 296 PRO B C 1
ATOM 4203 O O . PRO B 1 296 ? 30.340 12.280 39.603 1.00 12.58 296 PRO B O 1
ATOM 4207 N N . THR B 1 297 ? 29.472 10.403 40.481 1.00 12.83 297 THR B N 1
ATOM 4208 C CA . THR B 1 297 ? 30.207 9.554 39.566 1.00 13.31 297 THR B CA 1
ATOM 4209 C C . THR B 1 297 ? 29.857 9.870 38.115 1.00 12.69 297 THR B C 1
ATOM 4210 O O . THR B 1 297 ? 30.743 9.996 37.270 1.00 12.16 297 THR B O 1
ATOM 4214 N N . GLN B 1 298 ? 28.560 9.914 37.811 1.00 12.17 298 GLN B N 1
ATOM 4215 C CA . GLN B 1 298 ? 28.114 10.183 36.441 1.00 12.41 298 GLN B CA 1
ATOM 4216 C C . GLN B 1 298 ? 28.396 11.620 35.997 1.00 11.50 298 GLN B C 1
ATOM 4217 O O . GLN B 1 298 ? 28.764 11.876 34.822 1.00 11.72 298 GLN B O 1
ATOM 4223 N N . GLN B 1 299 ? 28.236 12.554 36.914 1.00 12.04 299 GLN B N 1
ATOM 4224 C CA . GLN B 1 299 ? 28.557 13.957 36.657 1.00 12.11 299 GLN B CA 1
ATOM 4225 C C . GLN B 1 299 ? 30.044 14.109 36.291 1.00 12.52 299 GLN B C 1
ATOM 4226 O O . GLN B 1 299 ? 30.419 14.968 35.470 1.00 12.40 299 GLN B O 1
ATOM 4232 N N . GLY B 1 300 ? 30.871 13.233 36.851 1.00 13.54 300 GLY B N 1
ATOM 4233 C CA . GLY B 1 300 ? 32.288 13.223 36.584 1.00 15.31 300 GLY B CA 1
ATOM 4234 C C . GLY B 1 300 ? 32.704 12.987 35.134 1.00 16.62 300 GLY B C 1
ATOM 4235 O O . GLY B 1 300 ? 33.828 13.289 34.754 1.00 18.22 300 GLY B O 1
ATOM 4236 N N . LYS B 1 301 ? 31.807 12.486 34.325 1.00 15.48 301 LYS B N 1
ATOM 4237 C CA . LYS B 1 301 ? 32.062 12.287 32.899 1.00 16.44 301 LYS B CA 1
ATOM 4238 C C . LYS B 1 301 ? 31.929 13.537 32.033 1.00 15.43 301 LYS B C 1
ATOM 4239 O O . LYS B 1 301 ? 32.336 13.541 30.850 1.00 15.31 301 LYS B O 1
ATOM 4245 N N . ALA B 1 302 ? 31.330 14.580 32.598 1.00 14.51 302 ALA B N 1
ATOM 4246 C CA . ALA B 1 302 ? 31.034 15.784 31.848 1.00 14.23 302 ALA B CA 1
ATOM 4247 C C . ALA B 1 302 ? 32.271 16.333 31.163 1.00 13.21 302 ALA B C 1
ATOM 4248 O O . ALA B 1 302 ? 32.232 16.618 29.977 1.00 12.51 302 ALA B O 1
ATOM 4250 N N . ASP B 1 303 ? 33.359 16.505 31.914 1.00 13.40 303 ASP B N 1
ATOM 4251 C CA . ASP B 1 303 ? 34.560 17.140 31.376 1.00 13.53 303 ASP B CA 1
ATOM 4252 C C . ASP B 1 303 ? 35.151 16.420 30.160 1.00 12.86 303 ASP B C 1
ATOM 4253 O O . ASP B 1 303 ? 35.540 17.049 29.187 1.00 12.14 303 ASP B O 1
ATOM 4258 N N . SER B 1 304 ? 35.217 15.090 30.230 1.00 13.26 304 SER B N 1
ATOM 4259 C CA . SER B 1 304 ? 35.757 14.300 29.141 1.00 14.16 304 SER B CA 1
ATOM 4260 C C . SER B 1 304 ? 35.023 14.456 27.837 1.00 12.78 304 SER B C 1
ATOM 4261 O O . SER B 1 304 ? 35.595 14.264 26.755 1.00 12.99 304 SER B O 1
ATOM 4264 N N . LEU B 1 305 ? 33.736 14.755 27.949 1.00 12.74 305 LEU B N 1
ATOM 4265 C CA . LEU B 1 305 ? 32.873 14.936 26.809 1.00 12.48 305 LEU B CA 1
ATOM 4266 C C . LEU B 1 305 ? 32.639 16.414 26.423 1.00 12.66 305 LEU B C 1
ATOM 4267 O O . LEU B 1 305 ? 31.777 16.697 25.587 1.00 12.04 305 LEU B O 1
ATOM 4272 N N . GLY B 1 306 ? 33.421 17.321 27.019 1.00 12.07 306 GLY B N 1
ATOM 4273 C CA . GLY B 1 306 ? 33.416 18.735 26.682 1.00 12.67 306 GLY B CA 1
ATOM 4274 C C . GLY B 1 306 ? 32.390 19.603 27.390 1.00 12.74 306 GLY B C 1
ATOM 4275 O O . GLY B 1 306 ? 32.086 20.721 26.915 1.00 13.80 306 GLY B O 1
ATOM 4276 N N . TYR B 1 307 ? 31.869 19.120 28.512 1.00 11.92 307 TYR B N 1
ATOM 4277 C CA . TYR B 1 307 ? 30.929 19.860 29.321 1.00 12.22 307 TYR B CA 1
ATOM 4278 C C . TYR B 1 307 ? 31.537 20.193 30.679 1.00 13.12 307 TYR B C 1
ATOM 4279 O O . TYR B 1 307 ? 32.702 19.868 30.970 1.00 14.23 307 TYR B O 1
ATOM 4288 N N . VAL B 1 308 ? 30.728 20.835 31.500 1.00 12.87 308 VAL B N 1
ATOM 4289 C CA . VAL B 1 308 ? 31.078 21.217 32.834 1.00 14.20 308 VAL B CA 1
ATOM 4290 C C . VAL B 1 308 ? 30.067 20.614 33.804 1.00 14.09 308 VAL B C 1
ATOM 4291 O O . VAL B 1 308 ? 28.863 20.833 33.638 1.00 13.98 308 VAL B O 1
ATOM 4295 N N . PRO B 1 309 ? 30.531 19.853 34.795 1.00 14.23 309 PRO B N 1
ATOM 4296 C CA . PRO B 1 309 ? 29.552 19.312 35.733 1.00 14.97 309 PRO B CA 1
ATOM 4297 C C . PRO B 1 309 ? 28.850 20.420 36.500 1.00 14.47 309 PRO B C 1
ATOM 4298 O O . PRO B 1 309 ? 29.410 21.503 36.743 1.00 14.43 309 PRO B O 1
ATOM 4302 N N . LEU B 1 310 ? 27.650 20.122 36.958 1.00 13.89 310 LEU B N 1
ATOM 4303 C CA . LEU B 1 310 ? 26.913 21.091 37.757 1.00 13.96 310 LEU B CA 1
ATOM 4304 C C . LEU B 1 310 ? 27.721 21.375 39.036 1.00 14.91 310 LEU B C 1
ATOM 4305 O O . LEU B 1 310 ? 28.204 20.439 39.672 1.00 13.54 310 LEU B O 1
ATOM 4310 N N . PRO B 1 311 ? 27.862 22.647 39.409 1.00 15.56 311 PRO B N 1
ATOM 4311 C CA . PRO B 1 311 ? 28.342 22.984 40.768 1.00 16.73 311 PRO B CA 1
ATOM 4312 C C . PRO B 1 311 ? 27.513 22.244 41.823 1.00 16.29 311 PRO B C 1
ATOM 4313 O O . PRO B 1 311 ? 26.302 22.022 41.624 1.00 14.68 311 PRO B O 1
ATOM 4317 N N . GLU B 1 312 ? 28.156 21.861 42.925 1.00 16.06 312 GLU B N 1
ATOM 4318 C CA . GLU B 1 312 ? 27.494 21.045 43.931 1.00 16.76 312 GLU B CA 1
ATOM 4319 C C . GLU B 1 312 ? 26.153 21.598 44.371 1.00 16.32 312 GLU B C 1
ATOM 4320 O O . GLU B 1 312 ? 25.169 20.835 44.487 1.00 16.77 312 GLU B O 1
ATOM 4326 N N . SER B 1 313 ? 26.090 22.895 44.614 1.00 16.58 313 SER B N 1
ATOM 4327 C CA . SER B 1 313 ? 24.833 23.526 45.021 1.00 18.03 313 SER B CA 1
ATOM 4328 C C . SER B 1 313 ? 23.717 23.328 44.004 1.00 17.47 313 SER B C 1
ATOM 4329 O O . SER B 1 313 ? 22.587 23.037 44.368 1.00 18.11 313 SER B O 1
ATOM 4332 N N . LEU B 1 314 ? 24.045 23.501 42.727 1.00 15.80 314 LEU B N 1
ATOM 4333 C CA . LEU B 1 314 ? 23.073 23.330 41.646 1.00 15.49 314 LEU B CA 1
ATOM 4334 C C . LEU B 1 314 ? 22.701 21.868 41.437 1.00 14.26 314 LEU B C 1
ATOM 4335 O O . LEU B 1 314 ? 21.557 21.549 41.113 1.00 14.23 314 LEU B O 1
ATOM 4340 N N . ARG B 1 315 ? 23.676 20.967 41.599 1.00 13.93 315 ARG B N 1
ATOM 4341 C CA . ARG B 1 315 ? 23.389 19.532 41.567 1.00 13.93 315 ARG B CA 1
ATOM 4342 C C . ARG B 1 315 ? 22.316 19.200 42.600 1.00 13.80 315 ARG B C 1
ATOM 4343 O O . ARG B 1 315 ? 21.379 18.447 42.340 1.00 15.06 315 ARG B O 1
ATOM 4351 N N . GLN B 1 316 ? 22.441 19.782 43.787 1.00 14.16 316 GLN B N 1
ATOM 4352 C CA . GLN B 1 316 ? 21.495 19.494 44.858 1.00 14.08 316 GLN B CA 1
ATOM 4353 C C . GLN B 1 316 ? 20.131 20.095 44.563 1.00 15.10 316 GLN B C 1
ATOM 4354 O O . GLN B 1 316 ? 19.108 19.433 44.831 1.00 14.41 316 GLN B O 1
ATOM 4360 N N . LYS B 1 317 ? 20.114 21.288 43.972 1.00 14.49 317 LYS B N 1
ATOM 4361 C CA . LYS B 1 317 ? 18.836 21.877 43.548 1.00 16.81 317 LYS B CA 1
ATOM 4362 C C . LYS B 1 317 ? 18.161 21.034 42.461 1.00 16.27 317 LYS B C 1
ATOM 4363 O O . LYS B 1 317 ? 16.942 20.862 42.469 1.00 14.79 317 LYS B O 1
ATOM 4369 N N . ALA B 1 318 ? 18.964 20.514 41.522 1.00 15.29 318 ALA B N 1
ATOM 4370 C CA . ALA B 1 318 ? 18.441 19.641 40.478 1.00 15.17 318 ALA B CA 1
ATOM 4371 C C . ALA B 1 318 ? 17.826 18.401 41.098 1.00 15.26 318 ALA B C 1
ATOM 4372 O O . ALA B 1 318 ? 16.752 17.963 40.700 1.00 14.78 318 ALA B O 1
ATOM 4374 N N . LEU B 1 319 ? 18.525 17.811 42.079 1.00 14.59 319 LEU B N 1
ATOM 4375 C CA . LEU B 1 319 ? 17.991 16.633 42.773 1.00 15.94 319 LEU B CA 1
ATOM 4376 C C . LEU B 1 319 ? 16.698 16.938 43.538 1.00 15.80 319 LEU B C 1
ATOM 4377 O O . LEU B 1 319 ? 15.777 16.111 43.549 1.00 16.66 319 LEU B O 1
ATOM 4382 N N . ALA B 1 320 ? 16.629 18.114 44.145 1.00 16.19 320 ALA B N 1
ATOM 4383 C CA . ALA B 1 320 ? 15.376 18.528 44.792 1.00 17.19 320 ALA B CA 1
ATOM 4384 C C . ALA B 1 320 ? 14.226 18.607 43.768 1.00 17.85 320 ALA B C 1
ATOM 4385 O O . ALA B 1 320 ? 13.110 18.129 44.045 1.00 17.53 320 ALA B O 1
ATOM 4387 N N . ALA B 1 321 ? 14.511 19.124 42.575 1.00 17.29 321 ALA B N 1
ATOM 4388 C CA . ALA B 1 321 ? 13.502 19.195 41.496 1.00 16.89 321 ALA B CA 1
ATOM 4389 C C . ALA B 1 321 ? 13.081 17.773 41.090 1.00 16.85 321 ALA B C 1
ATOM 4390 O O . ALA B 1 321 ? 11.893 17.470 40.918 1.00 17.64 321 ALA B O 1
ATOM 4392 N N . VAL B 1 322 ? 14.052 16.857 40.983 1.00 15.26 322 VAL B N 1
ATOM 4393 C CA . VAL B 1 322 ? 13.746 15.479 40.652 1.00 14.47 322 VAL B CA 1
ATOM 4394 C C . VAL B 1 322 ? 12.853 14.854 41.735 1.00 16.06 322 VAL B C 1
ATOM 4395 O O . VAL B 1 322 ? 11.827 14.226 41.432 1.00 15.90 322 VAL B O 1
ATOM 4399 N N . GLU B 1 323 ? 13.209 15.038 42.999 1.00 16.19 323 GLU B N 1
ATOM 4400 C CA . GLU B 1 323 ? 12.414 14.431 44.062 1.00 17.77 323 GLU B CA 1
ATOM 4401 C C . GLU B 1 323 ? 10.994 15.036 44.169 1.00 18.05 323 GLU B C 1
ATOM 4402 O O . GLU B 1 323 ? 10.105 14.371 44.703 1.00 20.65 323 GLU B O 1
ATOM 4408 N N . SER B 1 324 ? 10.803 16.271 43.683 1.00 18.15 324 SER B N 1
ATOM 4409 C CA . SER B 1 324 ? 9.464 16.924 43.616 1.00 19.15 324 SER B CA 1
ATOM 4410 C C . SER B 1 324 ? 8.504 16.288 42.604 1.00 19.32 324 SER B C 1
ATOM 4411 O O . SER B 1 324 ? 7.284 16.518 42.668 1.00 20.84 324 SER B O 1
ATOM 4414 N N . LEU B 1 325 ? 9.024 15.524 41.659 1.00 17.37 325 LEU B N 1
ATOM 4415 C CA . LEU B 1 325 ? 8.188 14.900 40.632 1.00 18.00 325 LEU B CA 1
ATOM 4416 C C . LEU B 1 325 ? 7.312 13.829 41.241 1.00 19.38 325 LEU B C 1
ATOM 4417 O O . LEU B 1 325 ? 7.753 13.134 42.137 1.00 18.45 325 LEU B O 1
ATOM 4422 N N . LYS B 1 326 ? 6.073 13.695 40.747 1.00 21.65 326 LYS B N 1
ATOM 4423 C CA . LYS B 1 326 ? 5.163 12.609 41.190 1.00 25.90 326 LYS B CA 1
ATOM 4424 C C . LYS B 1 326 ? 4.348 11.972 40.063 1.00 26.53 326 LYS B C 1
ATOM 4425 O O . LYS B 1 326 ? 4.660 12.204 38.900 1.00 24.73 326 LYS B O 1
#

InterPro domains:
  IPR005673 Phosphate ABC transporter, substrate-binding protein PstS [PIRSF002756] (12-325)
  IPR005673 Phosphate ABC transporter, substrate-binding protein PstS [TIGR00975] (31-324)
  IPR024370 PBP domain [PF12849] (28-295)
  IPR050962 Phosphate-binding protein PstS [PTHR42996] (2-322)

Foldseek 3Di:
DEEFEEEAALQCVVLVVVLQVVCCVVPVYHYHYYNQAHVVQLVCVLVVVGQWGKALADDDPVRAHPLGKAWFFQFKFFKFWKAFAPPQQAADELVRVLCVQLVVDFAPVVRVGDQGGEAEEEAPHQHSSQQLVLLLNVVSDVVSCVPWNGGSDTDTNHHDHAHHLVGRLVVRLVDGNYIYIHQCLSAVVDPRIHGHQYAAPQGGRADTALVQQCVQVVQWDADPSRHTDDNGGDDPRHDGRMTIMTMMHRQEDPCLVVVLVSSVSSLDCVSQVCQRVRRIHRDDPVSSVVSNVSSVSHD/DEEFEAEAALQCVVLLVVLQVVCCVVPVYHYHYYHQAHVVQLVCVLVVVGQWGKYLADADPVSAHPLDKAWFWQFKFFKFWKAFAPPQAAADELVRVLCVQQVNDFAPVVRVGDFGGEAEEEAPHQHRSQQLQQLQNVVSDVVSCVPWNGGSDTDGNHHYHFHHLVGRLVVRLVDHNYIYIGQCLSAVVDVRMDGHQYAAPLGGRHDTALVAQCQQVVQWDADPSRDTDDNGRDDPRHDGRMTIMTMMHRQEDPCLVVVLVSSVSSLDPVSLVCQRVSRIYRDDPVSSVVSNVSSVSHD

Solvent-accessible surface area: 22225 Å² total; per-residue (Å²): 154,50,127,1,64,0,0,0,0,12,1,0,8,33,0,0,7,1,1,8,32,19,1,37,80,102,58,48,11,56,9,41,6,79,40,40,1,1,13,14,0,18,157,54,0,88,66,114,97,11,10,0,0,0,0,9,10,39,7,127,90,94,115,34,22,118,128,20,14,27,3,0,0,0,0,1,0,1,0,0,0,0,4,19,16,114,76,8,100,5,116,1,40,19,77,40,0,0,17,2,2,20,28,119,19,70,81,1,82,98,32,74,18,160,38,42,74,14,73,8,1,18,12,81,24,17,0,2,1,2,63,13,0,0,39,2,0,10,54,14,7,114,70,0,136,172,73,24,14,60,15,62,80,28,150,34,61,68,41,88,46,11,133,7,0,38,21,0,4,36,17,0,59,136,43,101,3,0,1,0,0,0,1,10,1,46,8,13,12,23,20,54,3,45,9,0,23,0,42,2,116,58,39,68,73,14,87,3,15,42,111,7,5,48,39,0,18,57,83,20,129,50,60,143,52,20,36,18,77,37,20,16,0,47,38,70,52,1,0,0,1,10,13,11,0,5,0,0,0,16,45,132,59,159,93,0,114,14,0,18,71,1,0,87,36,0,0,53,87,105,12,7,53,31,0,48,8,2,7,4,17,53,12,80,100,77,14,30,89,112,0,39,65,15,0,93,76,3,157,150,48,117,1,60,0,0,0,1,10,1,0,9,32,0,0,7,1,1,8,41,14,2,31,109,86,57,45,14,40,8,24,5,79,41,41,1,1,13,15,0,15,155,56,0,86,69,109,94,14,13,0,0,0,0,9,12,40,6,121,91,99,118,35,23,115,129,22,14,29,3,0,0,0,0,1,0,1,0,0,0,0,3,18,17,115,82,11,86,5,117,2,38,19,76,41,0,0,19,2,2,20,29,115,19,68,80,2,78,96,31,76,18,154,38,44,78,12,78,8,2,20,12,81,24,18,0,2,1,2,64,14,0,0,37,2,0,11,53,14,8,111,75,0,136,178,80,26,14,59,15,66,78,25,163,41,70,77,38,95,43,11,134,7,0,42,21,0,3,38,19,0,65,146,41,102,4,0,1,0,0,0,1,8,1,48,7,15,12,21,26,51,3,71,7,0,21,0,44,3,116,58,36,68,74,12,81,0,21,60,123,9,4,49,39,0,19,58,82,20,127,50,61,144,56,22,36,18,78,38,22,17,0,45,36,68,56,0,0,0,1,10,13,11,0,4,1,0,0,16,42,137,63,163,92,2,117,14,0,18,69,0,0,76,34,0,0,51,90,107,13,8,55,32,0,56,10,2,7,5,15,56,11,83,94,70,16,32,101,108,0,43,65,15,0,96,67,3,148

Nearest PDB structures (foldseek):
  7xg7-assembly2_B  TM=1.003E+00  e=3.973E-70  Synechococcus phage Syn19
  7xg8-assembly1_A  TM=9.627E-01  e=2.392E-43  Prochlorococcus phage P-SSM2
  1quk-assembly1_A  TM=9.197E-01  e=1.544E-33  Escherichia coli
  5wnn-assembly2_B  TM=9.323E-01  e=1.452E-31  Burkholderia pseudomallei K96243
  5i84-assembly3_C  TM=9.184E-01  e=1.159E-30  Xanthomonas citri pv. citri str. 306

Sequence (598 aa):
PFRLNGAGASFPAMLYSNWFTSFSKDTGNKVNYQAVGSGAGVRQFKAKTVDFGASDGAVKDSKQPAEGMVHIPMTGGAIVPAYNNPGCDLKMTQTELADVFLGKIDQWSHFGCEGGVIKTVHRSDGSGTTKGFTNSLSAFSPEWKKTVGTGKSVQWPVGVGGKGNSGVAAGIKLTPGSIGYVNYGYVQNDPALEQPALQNKAGNFVKASAETASAGLGEIVLDDQLRGADANPAGANAYPIVSLTWILAYPEYEKNEAVKEVLRYALTPTQQGKADSLGYVPLPESLRQKALAAVESLKPFRLNGAGASFPAMLYSNWFTSFSKDTGNKVNYQAVGSGAGVRQFKAKTVDFGASDGAVKDSKQPAEGMVHIPMTGGAIVPAYNNPGCDLKMTQTELADVFLGKIDQWSHFGCEGGVIKTVHRSDGSGTTKGFTNSLSAFSPEWKKTVGTGKSVQWPVGVGGKGNSGVAAGIKLTPGSIGYVNYGYVQNDPALEQPALQNKAGNFVKASAETASAGLGEIVLDDQLRGADANPAGANAYPIVSLTWILAYPEYEKNEAVKEVLRYALTPTQQGKADSLGYVPLPESLRQKALAAVESLK

Secondary structure (DSSP, 8-state):
--EEEEEE-STTHHHHHHHHHHHHHHHS-EEEEE---HHHHHHHHHHT-SSEEEESSPPPGGGS-TT--EEEEEEEEEEE--EE-TT---EE-HHHHHHHHHTS--BGGGGT--SSB-EEEEESS--HHHHHHHHHHHHH-HHHHHHT--SSS---SS-EEESHHHHHHHHHHHSTTEE--EETHHHHT-TT-B--EEE-TTS-EE---HHHHHHHHTTPPP-TTS----SS--STT--SSEEEEEEEE-SS-TTHHHHHHHHHHHTSHHHHTTTGGGT-BPPPHHHHHHHHHHHHT--/--EEEEEE-STTHHHHHHHHHHHHHHHS-EEEEEE--HHHHHHHHHTT-SSEEEESS---GGGS-TT--EEEEEEEEEEE--EE-TT---EE-HHHHHHHHHTS--BGGGGT--SSB-EEEEESS--HHHHHHHHHHHHH-HHHHHHT--SSS---SS-EEESHHHHHHHHHHHSTTEE--EETHHHHT-TT-B--EEE-TTS-EE---HHHHHHHHTTPPP-TTS----SS--STT--SSEEEEEEEE-SS-TTHHHHHHHHHHHTSHHHHTTTGGGT-BPPPHHHHHHHHHHHHH--